Protein AF-A0A941ZEC7-F1 (afdb_monomer_lite)

Sequence (378 aa):
MGEATQAACVVYHDHAMQPAEYRRFNIEDVAAGDDYAAMRQALTRHYRRVARGEGALPGLVLIDGGAGQVEVARQVFGELGLDAGVLVGVAKGPERKVGLEELVFADGRPPAQLGRESQALLLIAQIRDEAHRFAITGMRARRAKPRSSSQLEDLEGIGPKRRQRLLARFGGLRGLMAASVLAEAKMPVNVPMILTWARIAMIPMVLGVFYLPDAWLSPHGKNVTACVLFTLAAITDGFDGYLARKYHLTTPLGAFLDPVADKLMVCAALVVLLTLDRVDEFVALVIIGREITVSALREWMAYVGAAASVAVNWLGKLKTIMQMVAIPVLLYHDPLFGVIPVAAIGTLLIYVAAALTVYSMFYYLRLAWPHLNARIGG

Foldseek 3Di:
DADFDKAKDWDDDPNDTDVVPIDIDTAPPDDHPPVLSSLLVVLLVVCLCVLVVVDPDDQADEDAADDSNLVSNLVSCVVSVHDQQRYWYWHQAPVNDQQQTWIDGNVPDDIDTDGSPDPVSVVSVVNVVVSVVRSVVVSVVVVVVVVVVVVVVPPPPDDPVNVVVLCVVQVHDVSVVVVVVVVLVVDPQDPLNVLLVVLLVLLVVLVVLVVDDCVVANLLRNLLVSLVSLLSSVVSLVVSVVCCVVVVVDGPVSVVSSLVSVLSSLLSLLVSLVVVVLADPVLSCLVNVLSVVVVVLLVVCVVVVNNVLQDDDPLNVQLVVLSSQLSSLSSNQDADVNPRRSSVSSHVSSVSSSVSSVVSSVVNCVSCVVVVVVVVVD

pLDDT: mean 82.51, std 14.5, range [29.55, 97.62]

Structure (mmCIF, N/CA/C/O backbone):
data_AF-A0A941ZEC7-F1
#
_entry.id   AF-A0A941ZEC7-F1
#
loop_
_atom_site.group_PDB
_atom_site.id
_atom_site.type_symbol
_atom_site.label_atom_id
_atom_site.label_alt_id
_atom_site.label_comp_id
_atom_site.label_asym_id
_atom_site.label_entity_id
_atom_site.label_seq_id
_atom_site.pdbx_PDB_ins_code
_atom_site.Cartn_x
_atom_site.Cartn_y
_atom_site.Cartn_z
_atom_site.occupancy
_atom_site.B_iso_or_equiv
_atom_site.auth_seq_id
_atom_site.auth_comp_id
_atom_site.auth_asym_id
_atom_site.auth_atom_id
_atom_site.pdbx_PDB_model_num
ATOM 1 N N . MET A 1 1 ? -10.459 13.560 29.411 1.00 29.55 1 MET A N 1
ATOM 2 C CA . MET A 1 1 ? -11.599 13.272 30.309 1.00 29.55 1 MET A CA 1
ATOM 3 C C . MET A 1 1 ? -12.136 11.899 29.951 1.00 29.55 1 MET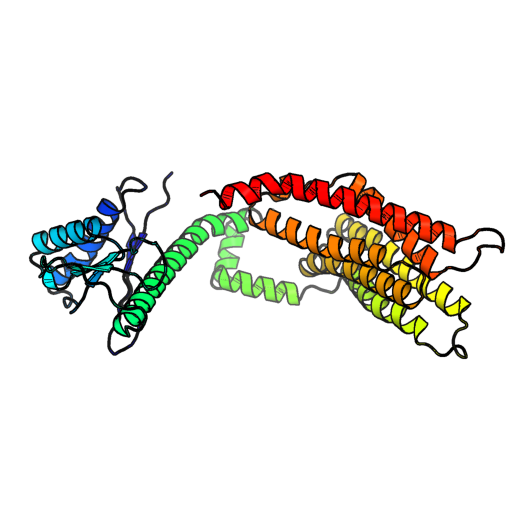 A C 1
ATOM 5 O O . MET A 1 1 ? -12.263 11.632 28.762 1.00 29.55 1 MET A O 1
ATOM 9 N N . GLY A 1 2 ? -12.300 11.029 30.954 1.00 40.66 2 GLY A N 1
ATOM 10 C CA . GLY A 1 2 ? -12.492 9.583 30.800 1.00 40.66 2 GLY A CA 1
ATOM 11 C C . GLY A 1 2 ? -13.612 9.222 29.830 1.00 40.66 2 GLY A C 1
ATOM 12 O O . GLY A 1 2 ? -14.708 9.773 29.905 1.00 40.66 2 GLY A O 1
ATOM 13 N N . GLU A 1 3 ? -13.306 8.338 28.880 1.00 47.41 3 GLU A N 1
ATOM 14 C CA . GLU A 1 3 ? -14.297 7.811 27.948 1.00 47.41 3 GLU A CA 1
ATOM 15 C C . GLU A 1 3 ? -15.412 7.108 28.733 1.00 47.41 3 GLU A C 1
ATOM 17 O O . GLU A 1 3 ? -15.141 6.357 29.665 1.00 47.41 3 GLU A O 1
ATOM 22 N N . ALA A 1 4 ? -16.670 7.363 28.367 1.00 56.94 4 ALA A N 1
ATOM 23 C CA . ALA A 1 4 ? -17.820 6.776 29.041 1.00 56.94 4 ALA A CA 1
ATOM 24 C C . ALA A 1 4 ? -17.805 5.243 28.905 1.00 56.94 4 ALA A C 1
ATOM 26 O O . ALA A 1 4 ? -18.100 4.715 27.826 1.00 56.94 4 ALA A O 1
ATOM 27 N N . THR A 1 5 ? -17.482 4.551 29.998 1.00 69.94 5 THR A N 1
ATOM 28 C CA . THR A 1 5 ? -17.582 3.095 30.133 1.00 69.94 5 THR A CA 1
ATOM 29 C C . THR A 1 5 ? -18.996 2.639 29.753 1.00 69.94 5 THR A C 1
ATOM 31 O O . THR A 1 5 ? -19.993 3.311 30.036 1.00 69.94 5 THR A O 1
ATOM 34 N N . GLN A 1 6 ? -19.109 1.516 29.046 1.00 80.50 6 GLN A N 1
ATOM 35 C CA . GLN A 1 6 ? -20.391 0.967 28.609 1.00 80.50 6 GLN A CA 1
ATOM 36 C C . GLN A 1 6 ? -20.433 -0.525 28.907 1.00 80.50 6 GLN A C 1
ATOM 38 O O . GLN A 1 6 ? -19.551 -1.263 28.479 1.00 80.50 6 GLN A O 1
ATOM 43 N N . ALA A 1 7 ? -21.495 -0.964 29.577 1.00 88.19 7 ALA A N 1
ATOM 44 C CA . ALA A 1 7 ? -21.794 -2.380 29.726 1.00 88.19 7 ALA A CA 1
ATOM 45 C C . ALA A 1 7 ? -22.708 -2.846 28.586 1.00 88.19 7 ALA A C 1
ATOM 47 O O . ALA A 1 7 ? -23.594 -2.112 28.130 1.00 88.19 7 ALA A O 1
ATOM 48 N N . ALA A 1 8 ? -22.498 -4.074 28.128 1.00 91.44 8 ALA A N 1
ATOM 49 C CA . ALA A 1 8 ? -23.266 -4.708 27.068 1.00 91.44 8 ALA A CA 1
ATOM 50 C C . ALA A 1 8 ? -23.903 -5.995 27.598 1.00 91.44 8 ALA A C 1
ATOM 52 O O . ALA A 1 8 ? -23.252 -6.768 28.290 1.00 91.44 8 ALA A O 1
ATOM 53 N N . CYS A 1 9 ? -25.170 -6.212 27.261 1.00 93.94 9 CYS A N 1
ATOM 54 C CA . CYS A 1 9 ? -25.920 -7.416 27.584 1.00 93.94 9 CYS A CA 1
ATOM 55 C C . CYS A 1 9 ? -26.519 -7.971 26.290 1.00 93.94 9 CYS A C 1
ATOM 57 O O . CYS A 1 9 ? -27.175 -7.240 25.538 1.00 93.94 9 CYS A O 1
ATOM 59 N N . VAL A 1 10 ? -26.253 -9.249 26.034 1.00 95.56 10 VAL A N 1
ATOM 60 C CA . VAL A 1 10 ? -26.779 -10.016 24.902 1.00 95.56 10 VAL A CA 1
ATOM 61 C C . VAL A 1 10 ? -27.652 -11.144 25.436 1.00 95.56 10 VAL A C 1
ATOM 63 O O . VAL A 1 10 ? -27.476 -11.582 26.570 1.00 95.56 10 VAL A O 1
ATOM 66 N N . VAL A 1 11 ? -28.598 -11.595 24.620 1.00 95.38 11 VAL A N 1
ATOM 67 C CA . VAL A 1 11 ? -29.573 -12.627 24.987 1.00 95.38 11 VAL A CA 1
ATOM 68 C C . VAL A 1 11 ? -29.463 -13.795 24.014 1.00 95.38 11 VAL A C 1
ATOM 70 O O . VAL A 1 11 ? -29.356 -13.589 22.802 1.00 95.38 11 VAL A O 1
ATOM 73 N N . TYR A 1 12 ? -29.481 -15.012 24.552 1.00 95.62 12 TYR A N 1
ATOM 74 C CA . TYR A 1 12 ? -29.496 -16.262 23.800 1.00 95.62 12 TYR A CA 1
ATOM 75 C C . TYR A 1 12 ? -30.696 -17.100 24.255 1.00 95.62 12 TYR A C 1
ATOM 77 O O . TYR A 1 12 ? -30.848 -17.355 25.448 1.00 95.62 12 TYR A O 1
ATOM 85 N N . HIS A 1 13 ? -31.551 -17.496 23.315 1.00 93.50 13 HIS A N 1
ATOM 86 C CA . HIS A 1 13 ? -32.777 -18.268 23.546 1.00 93.50 13 HIS A CA 1
ATOM 87 C C . HIS A 1 13 ? -33.146 -19.037 22.268 1.00 93.50 13 HIS A C 1
ATOM 89 O O . HIS A 1 13 ? -32.780 -18.598 21.178 1.00 93.50 13 HIS A O 1
ATOM 95 N N . ASP A 1 14 ? -33.847 -20.171 22.377 1.00 90.62 14 ASP A N 1
ATOM 96 C CA . ASP A 1 14 ? -34.228 -21.032 21.237 1.00 90.62 14 ASP A CA 1
ATOM 97 C C . ASP A 1 14 ? -33.058 -21.373 20.300 1.00 90.62 14 ASP A C 1
ATOM 99 O O . ASP A 1 14 ? -33.149 -21.282 19.077 1.00 90.62 14 ASP A O 1
ATOM 103 N N . HIS A 1 15 ? -31.916 -21.732 20.888 1.00 90.62 15 HIS A N 1
ATOM 104 C CA . HIS A 1 15 ? -30.677 -22.045 20.170 1.00 90.62 15 HIS A CA 1
ATOM 105 C C . HIS A 1 15 ? -30.111 -20.901 19.300 1.00 90.62 15 HIS A C 1
ATOM 107 O O . HIS A 1 15 ? -29.239 -21.134 18.458 1.00 90.62 15 HIS A O 1
ATOM 113 N N . ALA A 1 16 ? -30.550 -19.658 19.521 1.00 93.88 16 ALA A N 1
ATOM 114 C CA . ALA A 1 16 ? -30.146 -18.508 18.728 1.00 93.88 16 ALA A CA 1
ATOM 115 C C . ALA A 1 16 ? -29.883 -17.252 19.570 1.00 93.88 16 ALA A C 1
ATOM 117 O O . ALA A 1 16 ? -30.429 -17.031 20.650 1.00 93.88 16 ALA A O 1
ATOM 118 N N . MET A 1 17 ? -29.041 -16.382 19.019 1.00 95.56 17 MET A N 1
ATOM 119 C CA . MET A 1 17 ? -28.871 -15.018 19.505 1.00 95.56 17 MET A CA 1
ATOM 120 C C . MET A 1 17 ? -30.141 -14.201 19.256 1.00 95.56 17 MET A C 1
ATOM 122 O O . MET A 1 17 ? -30.714 -14.286 18.171 1.00 95.56 17 MET A O 1
ATOM 126 N N . GLN A 1 18 ? -30.518 -13.343 20.208 1.00 95.38 18 GLN A N 1
ATOM 127 C CA . GLN A 1 18 ? -31.720 -12.501 20.137 1.00 95.38 18 GLN A CA 1
ATOM 128 C C . GLN A 1 18 ? -31.377 -10.996 20.068 1.00 95.38 18 GLN A C 1
ATOM 130 O O . GLN A 1 18 ? -31.537 -10.276 21.058 1.00 95.38 18 GLN A O 1
ATOM 135 N N . PRO A 1 19 ? -30.914 -10.458 18.915 1.00 92.00 19 PRO A N 1
ATOM 136 C CA . PRO A 1 19 ? -30.465 -9.066 18.797 1.00 92.00 19 PRO A CA 1
ATOM 137 C C . PRO A 1 19 ? -31.483 -8.006 19.233 1.00 92.00 19 PRO A C 1
ATOM 139 O O . PRO A 1 19 ? -31.092 -6.935 19.699 1.00 92.00 19 PRO A O 1
ATOM 142 N N . ALA A 1 20 ? -32.783 -8.285 19.087 1.00 91.88 20 ALA A N 1
ATOM 143 C CA . ALA A 1 20 ? -33.863 -7.381 19.494 1.00 91.88 20 ALA A CA 1
ATOM 144 C C . ALA A 1 20 ? -33.903 -7.154 21.020 1.00 91.88 20 ALA A C 1
ATOM 146 O O . ALA A 1 20 ? -34.339 -6.103 21.508 1.00 91.88 20 ALA A O 1
ATOM 147 N N . GLU A 1 21 ? -33.391 -8.113 21.785 1.00 90.25 21 GLU A N 1
ATOM 148 C CA . GLU A 1 21 ? -33.373 -8.088 23.244 1.00 90.25 21 GLU A CA 1
ATOM 149 C C . GLU A 1 21 ? -32.062 -7.550 23.814 1.00 90.25 21 GLU A C 1
ATOM 151 O O . GLU A 1 21 ? -31.967 -7.283 25.010 1.00 90.25 21 GLU A O 1
ATOM 156 N N . TYR A 1 22 ? -31.069 -7.283 22.966 1.00 93.62 22 TYR A N 1
ATOM 157 C CA . TYR A 1 22 ? -29.779 -6.781 23.417 1.00 93.62 22 TYR A CA 1
ATOM 158 C C . TYR A 1 22 ? -29.903 -5.391 24.034 1.00 93.62 22 TYR A C 1
ATOM 160 O O . TYR A 1 22 ? -30.665 -4.535 23.567 1.00 93.62 22 TYR A O 1
ATOM 168 N N . ARG A 1 23 ? -29.113 -5.122 25.073 1.00 91.44 23 ARG A N 1
ATOM 169 C CA . ARG A 1 23 ? -29.124 -3.839 25.785 1.00 91.44 23 ARG A CA 1
ATOM 170 C C . ARG A 1 23 ? -27.711 -3.330 26.016 1.00 91.44 23 ARG A C 1
ATOM 172 O O . ARG A 1 23 ? -26.783 -4.089 26.273 1.00 91.44 23 ARG A O 1
ATOM 179 N N . ARG A 1 24 ? -27.552 -2.012 25.924 1.00 90.06 24 ARG A N 1
ATOM 180 C CA . ARG A 1 24 ? -26.322 -1.308 26.296 1.00 90.06 24 ARG A CA 1
ATOM 181 C C . ARG A 1 24 ? -26.638 -0.353 27.431 1.00 90.06 24 ARG A C 1
ATOM 183 O O . ARG A 1 24 ? -27.621 0.383 27.351 1.00 90.06 24 ARG A O 1
ATOM 190 N N . PHE A 1 25 ? -25.791 -0.340 28.447 1.00 88.81 25 PHE A N 1
ATOM 191 C CA . PHE A 1 25 ? -25.929 0.525 29.607 1.00 88.81 25 PHE A CA 1
ATOM 192 C C . PHE A 1 25 ? -24.775 1.512 29.608 1.00 88.81 25 PHE A C 1
ATOM 194 O O . PHE A 1 25 ? -23.611 1.123 29.668 1.00 88.81 25 PHE A O 1
ATOM 201 N N . ASN A 1 26 ? -25.106 2.795 29.504 1.00 86.94 26 ASN A N 1
ATOM 202 C CA . ASN A 1 26 ? -24.121 3.846 29.707 1.00 86.94 26 ASN A CA 1
ATOM 203 C C . ASN A 1 26 ? -23.821 3.927 31.201 1.00 86.94 26 ASN A C 1
ATOM 205 O O . ASN A 1 26 ? -24.758 4.026 31.998 1.00 86.94 26 ASN A O 1
ATOM 209 N N . ILE A 1 27 ? -22.539 3.854 31.542 1.00 86.69 27 ILE A N 1
ATOM 210 C CA . ILE A 1 27 ? -22.063 3.977 32.912 1.00 86.69 27 ILE A CA 1
ATOM 211 C C . ILE A 1 27 ? -21.803 5.455 33.182 1.00 86.69 27 ILE A C 1
ATOM 213 O O . ILE A 1 27 ? -21.165 6.140 32.379 1.00 86.69 27 ILE A O 1
ATOM 217 N N . GLU A 1 28 ? -22.359 5.940 34.281 1.00 81.81 28 GLU A N 1
ATOM 218 C CA . GLU A 1 28 ? -22.352 7.345 34.691 1.00 81.81 28 GLU A CA 1
ATOM 219 C C . GLU A 1 28 ? -21.858 7.419 36.135 1.00 81.81 28 GLU A C 1
ATOM 221 O O . GLU A 1 28 ? -22.171 6.529 36.926 1.00 81.81 28 GLU A O 1
ATOM 226 N N . ASP A 1 29 ? -21.085 8.458 36.458 1.00 79.94 29 ASP A N 1
ATOM 227 C CA . ASP A 1 29 ? -20.573 8.739 37.808 1.00 79.94 29 ASP A CA 1
ATOM 228 C C . ASP A 1 29 ? -19.709 7.625 38.434 1.00 79.94 29 ASP A C 1
ATOM 230 O O . ASP A 1 29 ? -19.632 7.484 39.652 1.00 79.94 29 ASP A O 1
ATOM 234 N N . VAL A 1 30 ? -19.013 6.847 37.597 1.00 79.88 30 VAL A N 1
ATOM 235 C CA . VAL A 1 30 ? -18.046 5.821 38.017 1.00 79.88 30 VAL A CA 1
ATOM 236 C C . VAL A 1 30 ? -16.627 6.247 37.640 1.00 79.88 30 VAL A C 1
ATOM 238 O O . VAL A 1 30 ? -16.392 6.762 36.543 1.00 79.88 30 VAL A O 1
ATOM 241 N N . ALA A 1 31 ? -15.671 6.026 38.548 1.00 76.06 31 ALA A N 1
ATOM 242 C CA . ALA A 1 31 ? -14.260 6.289 38.290 1.00 76.06 31 ALA A CA 1
ATOM 243 C C . ALA A 1 31 ? -13.753 5.459 37.096 1.00 76.06 31 ALA A C 1
ATOM 245 O O . ALA A 1 31 ? -14.089 4.286 36.934 1.00 76.06 31 ALA A O 1
ATOM 246 N N . ALA A 1 32 ? -12.927 6.064 36.242 1.00 67.69 32 ALA A N 1
ATOM 247 C CA . ALA A 1 32 ? -12.371 5.362 35.090 1.00 67.69 32 ALA A CA 1
ATOM 248 C C . ALA A 1 32 ? -11.522 4.159 35.549 1.00 67.69 32 ALA A C 1
ATOM 250 O O . ALA A 1 32 ? -10.595 4.329 36.337 1.00 67.69 32 ALA A O 1
ATOM 251 N N . GLY A 1 33 ? -11.832 2.964 35.037 1.00 69.06 33 GLY A N 1
ATOM 252 C CA . GLY A 1 33 ? -11.164 1.709 35.408 1.00 69.06 33 GLY A CA 1
ATOM 253 C C . GLY A 1 33 ? -11.800 0.949 36.580 1.00 69.06 33 GLY A C 1
ATOM 254 O O . GLY A 1 33 ? -11.322 -0.132 36.911 1.00 69.06 33 GLY A O 1
ATOM 255 N N . ASP A 1 34 ? -12.873 1.465 37.190 1.00 82.44 34 ASP A N 1
ATOM 256 C CA . ASP A 1 34 ? -13.638 0.738 38.212 1.00 82.44 34 ASP A CA 1
ATOM 257 C C . ASP A 1 34 ? -14.721 -0.152 37.571 1.00 82.44 34 ASP A C 1
ATOM 259 O O . ASP A 1 34 ? -15.911 0.180 37.509 1.00 82.44 34 ASP A O 1
ATOM 263 N N . ASP A 1 35 ? -14.282 -1.304 37.060 1.00 82.62 35 ASP A N 1
ATOM 264 C CA . ASP A 1 35 ? -15.149 -2.284 36.396 1.00 82.62 35 ASP A CA 1
ATOM 265 C C . ASP A 1 35 ? -16.214 -2.867 37.346 1.00 82.62 35 ASP A C 1
ATOM 267 O O . ASP A 1 35 ? -17.307 -3.235 36.906 1.00 82.62 35 ASP A O 1
ATOM 271 N N . TYR A 1 36 ? -15.940 -2.912 38.656 1.00 87.50 36 TYR A N 1
ATOM 272 C CA . TYR A 1 36 ? -16.885 -3.414 39.655 1.00 87.50 36 TYR A CA 1
ATOM 273 C C . TYR A 1 36 ? -18.065 -2.463 39.845 1.00 87.50 36 TYR A C 1
ATOM 275 O O . TYR A 1 36 ? -19.220 -2.900 39.808 1.00 87.50 36 TYR A O 1
ATOM 283 N N . ALA A 1 37 ? -17.803 -1.165 40.005 1.00 86.94 37 ALA A N 1
ATOM 284 C CA . ALA A 1 37 ? -18.859 -0.165 40.121 1.00 86.94 37 ALA A CA 1
ATOM 285 C C . ALA A 1 37 ? -19.669 -0.037 38.820 1.00 86.94 37 ALA A C 1
ATOM 287 O O . ALA A 1 37 ? -20.902 0.037 38.860 1.00 86.94 37 ALA A O 1
ATOM 288 N N . ALA A 1 38 ? -18.998 -0.101 37.665 1.00 88.56 38 ALA A N 1
ATOM 289 C CA . ALA A 1 38 ? -19.648 -0.094 36.357 1.00 88.56 38 ALA A CA 1
ATOM 290 C C . ALA A 1 38 ? -20.617 -1.276 36.189 1.00 88.56 38 ALA A C 1
ATOM 292 O O . ALA A 1 38 ? -21.777 -1.106 35.798 1.00 88.56 38 ALA A O 1
ATOM 293 N N . MET A 1 39 ? -20.165 -2.482 36.531 1.00 91.00 39 MET A N 1
ATOM 294 C CA . MET A 1 39 ? -20.986 -3.683 36.454 1.00 91.00 39 MET A CA 1
ATOM 295 C C . MET A 1 39 ? -22.144 -3.652 37.460 1.00 91.00 39 MET A C 1
ATOM 297 O O . MET A 1 39 ? -23.269 -3.981 37.079 1.00 91.00 39 MET A O 1
ATOM 301 N N . ARG A 1 40 ? -21.919 -3.187 38.700 1.00 93.38 40 ARG A N 1
ATOM 302 C CA . ARG A 1 40 ? -22.995 -2.980 39.686 1.00 93.38 40 ARG A CA 1
ATOM 303 C C . ARG A 1 40 ? -24.089 -2.085 39.108 1.00 93.38 40 ARG A C 1
ATOM 305 O O . ARG A 1 40 ? -25.251 -2.480 39.084 1.00 93.38 40 ARG A O 1
ATOM 312 N N . GLN A 1 41 ? -23.725 -0.917 38.574 1.00 93.19 41 GLN A N 1
ATOM 313 C CA . GLN A 1 41 ? -24.689 0.027 38.001 1.00 93.19 41 GLN A CA 1
ATOM 314 C C . GLN A 1 41 ? -25.488 -0.593 36.842 1.00 93.19 41 GLN A C 1
ATOM 316 O O . GLN A 1 41 ? -26.707 -0.410 36.764 1.00 93.19 41 GLN A O 1
ATOM 321 N N . ALA A 1 42 ? -24.828 -1.340 35.952 1.00 92.75 42 ALA A N 1
ATOM 322 C CA . ALA A 1 42 ? -25.485 -2.010 34.833 1.00 92.75 42 ALA A CA 1
ATOM 323 C C . ALA A 1 42 ? -26.475 -3.089 35.301 1.00 92.75 42 ALA A C 1
ATOM 325 O O . ALA A 1 42 ? -27.638 -3.069 34.890 1.00 92.75 42 ALA A O 1
ATOM 326 N N . LEU A 1 43 ? -26.039 -3.984 36.193 1.00 94.06 43 LEU A N 1
ATOM 327 C CA . LEU A 1 43 ? -26.860 -5.071 36.726 1.00 94.06 43 LEU A CA 1
ATOM 328 C C . LEU A 1 43 ? -28.057 -4.531 37.507 1.00 94.06 43 LEU A C 1
ATOM 330 O O . LEU A 1 43 ? -29.188 -4.932 37.234 1.00 94.06 43 LEU A O 1
ATOM 334 N N . THR A 1 44 ? -27.845 -3.560 38.403 1.00 94.31 44 THR A N 1
ATOM 335 C CA . THR A 1 44 ? -28.930 -2.950 39.179 1.00 94.31 44 THR A CA 1
ATOM 336 C C . THR A 1 44 ? -29.976 -2.335 38.254 1.00 94.31 44 THR A C 1
ATOM 338 O O . THR A 1 44 ? -31.171 -2.522 38.461 1.00 94.31 44 THR A O 1
ATOM 341 N N . ARG A 1 45 ? -29.563 -1.618 37.201 1.00 91.94 45 ARG A N 1
ATOM 342 C CA . ARG A 1 45 ? -30.503 -1.007 36.246 1.00 91.94 45 ARG A CA 1
ATOM 343 C C . ARG A 1 45 ? -31.255 -2.043 35.420 1.00 91.94 45 ARG A C 1
ATOM 345 O O . ARG A 1 45 ? -32.445 -1.853 35.172 1.00 91.94 45 ARG A O 1
ATOM 352 N N . HIS A 1 46 ? -30.574 -3.095 34.978 1.00 91.56 46 HIS A N 1
ATOM 353 C CA . HIS A 1 46 ? -31.181 -4.128 34.149 1.00 91.56 46 HIS A CA 1
ATOM 354 C C . HIS A 1 46 ? -32.210 -4.943 34.937 1.00 91.56 46 HIS A C 1
ATOM 356 O O . HIS A 1 46 ? -33.375 -5.021 34.547 1.00 91.56 46 HIS A O 1
ATOM 362 N N . TYR A 1 47 ? -31.797 -5.471 36.087 1.00 93.88 47 TYR A N 1
ATOM 363 C CA . TYR A 1 47 ? -32.583 -6.427 36.856 1.00 93.88 47 TYR A CA 1
ATOM 364 C C . TYR A 1 47 ? -33.592 -5.784 37.808 1.00 93.88 47 TYR A C 1
ATOM 366 O O . TYR A 1 47 ? -34.538 -6.448 38.217 1.00 93.88 47 TYR A O 1
ATOM 374 N N . ARG A 1 48 ? -33.505 -4.475 38.090 1.00 92.88 48 ARG A N 1
ATOM 375 C CA . ARG A 1 48 ? -34.563 -3.764 38.837 1.00 92.88 48 ARG A CA 1
ATOM 376 C C . ARG A 1 48 ? -35.926 -3.853 38.146 1.00 92.88 48 ARG A C 1
ATOM 378 O O . ARG A 1 48 ? -36.944 -3.864 38.826 1.00 92.88 48 ARG A O 1
ATOM 385 N N . ARG A 1 49 ? -35.961 -3.908 36.810 1.00 87.44 49 ARG A N 1
ATOM 386 C CA . ARG A 1 49 ? -37.213 -4.082 36.052 1.00 87.44 49 ARG A CA 1
ATOM 387 C C . ARG A 1 49 ? -37.768 -5.497 36.200 1.00 87.44 49 ARG A C 1
ATOM 389 O O . ARG A 1 49 ? -38.962 -5.657 36.414 1.00 87.44 49 ARG A O 1
ATOM 396 N N . VAL A 1 50 ? -36.887 -6.497 36.178 1.00 89.56 50 VAL A N 1
ATOM 397 C CA . VAL A 1 50 ? -37.231 -7.908 36.420 1.00 89.56 50 VAL A CA 1
ATOM 398 C C . VAL A 1 50 ? -37.785 -8.091 37.836 1.00 89.56 50 VAL A C 1
ATOM 400 O O . VAL A 1 50 ? -38.860 -8.653 37.999 1.00 89.56 50 VAL A O 1
ATOM 403 N N . ALA A 1 51 ? -37.139 -7.504 38.848 1.00 89.50 51 ALA A N 1
ATOM 404 C CA . ALA A 1 51 ? -37.612 -7.533 40.236 1.00 89.50 51 ALA A CA 1
ATOM 405 C C . ALA A 1 51 ? -38.987 -6.861 40.438 1.00 89.50 51 ALA A C 1
ATOM 407 O O . ALA A 1 51 ? -39.701 -7.178 41.383 1.00 89.50 51 ALA A O 1
ATOM 408 N N . ARG A 1 52 ? -39.382 -5.942 39.545 1.00 90.00 52 ARG A N 1
ATOM 409 C CA . ARG A 1 52 ? -40.709 -5.296 39.535 1.00 90.00 52 ARG A CA 1
ATOM 410 C C . ARG A 1 52 ? -41.765 -6.070 38.736 1.00 90.00 52 ARG A C 1
ATOM 412 O O . ARG A 1 52 ? -42.891 -5.596 38.627 1.00 90.00 52 ARG A O 1
ATOM 419 N N . GLY A 1 53 ? -41.414 -7.220 38.160 1.00 84.81 53 GLY A N 1
ATOM 420 C CA . GLY A 1 53 ? -42.307 -8.027 37.324 1.00 84.81 53 GLY A CA 1
ATOM 421 C C . GLY A 1 53 ? -42.438 -7.544 35.874 1.00 84.81 53 GLY A C 1
ATOM 422 O O . GLY A 1 53 ? -43.276 -8.051 35.139 1.00 84.81 53 GLY A O 1
ATOM 423 N N . GLU A 1 54 ? -41.612 -6.591 35.426 1.00 82.25 54 GLU A N 1
ATOM 424 C CA . GLU A 1 54 ? -41.631 -6.069 34.045 1.00 82.25 54 GLU A CA 1
ATOM 425 C C . GLU A 1 54 ? -40.803 -6.922 33.057 1.00 82.25 54 GLU A C 1
ATOM 427 O O . GLU A 1 54 ? -40.494 -6.479 31.948 1.00 82.25 54 GLU A O 1
ATOM 432 N N . GLY A 1 55 ? -40.389 -8.124 33.458 1.00 81.19 55 GLY A N 1
ATOM 433 C CA . GLY A 1 55 ? -39.602 -9.048 32.644 1.00 81.19 55 GLY A CA 1
ATOM 434 C C . GLY A 1 55 ? -39.350 -10.366 33.369 1.00 81.19 55 GLY A C 1
ATOM 435 O O . GLY A 1 55 ? -39.466 -10.436 34.591 1.00 81.19 55 GLY A O 1
ATOM 436 N N . ALA A 1 56 ? -39.005 -11.405 32.613 1.00 85.81 56 ALA A N 1
ATOM 437 C CA . ALA A 1 56 ? -38.662 -12.708 33.169 1.00 85.81 56 ALA A CA 1
ATOM 438 C C . ALA A 1 56 ? -37.192 -12.750 33.614 1.00 85.81 56 ALA A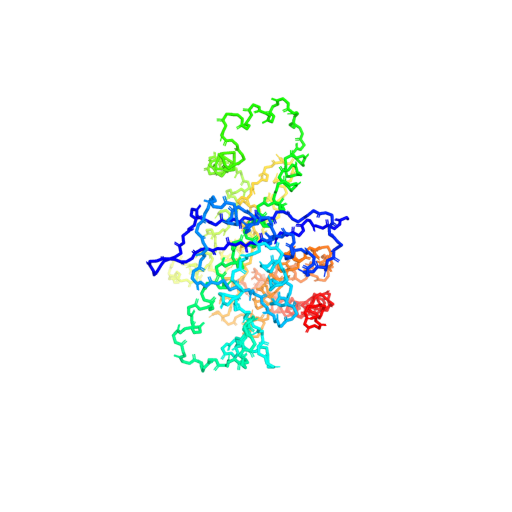 C 1
ATOM 440 O O . ALA A 1 56 ? -36.320 -12.169 32.964 1.00 85.81 56 ALA A O 1
ATOM 441 N N . LEU A 1 57 ? -36.919 -13.460 34.712 1.00 90.38 57 LEU A N 1
ATOM 442 C CA . LEU A 1 57 ? -35.553 -13.791 35.104 1.00 90.38 57 LEU A CA 1
ATOM 443 C C . LEU A 1 57 ? -35.011 -14.868 34.144 1.00 90.38 57 LEU A C 1
ATOM 445 O O . LEU A 1 57 ? -35.678 -15.890 33.968 1.00 90.38 57 LEU A O 1
ATOM 449 N N . PRO A 1 58 ? -33.836 -14.674 33.518 1.00 91.88 58 PRO A N 1
ATOM 450 C CA . PRO A 1 58 ? -33.225 -15.704 32.684 1.00 91.88 58 PRO A CA 1
ATOM 451 C C . PRO A 1 58 ? -32.898 -16.959 33.496 1.00 91.88 58 PRO A C 1
ATOM 453 O O . PRO A 1 58 ? -32.524 -16.863 34.663 1.00 91.88 58 PRO A O 1
ATOM 456 N N . GLY A 1 59 ? -32.950 -18.131 32.857 1.00 93.94 59 GLY A N 1
ATOM 457 C CA . GLY A 1 59 ? -32.531 -19.386 33.496 1.00 93.94 59 GLY A CA 1
ATOM 458 C C . GLY A 1 59 ? -31.027 -19.457 33.800 1.00 93.94 59 GLY A C 1
ATOM 459 O O . GLY A 1 59 ? -30.606 -20.261 34.624 1.00 93.94 59 GLY A O 1
ATOM 460 N N . LEU A 1 60 ? -30.218 -18.620 33.143 1.00 93.94 60 LEU A N 1
ATOM 461 C CA . LEU A 1 60 ? -28.781 -18.498 33.363 1.00 93.94 60 LEU A CA 1
ATOM 462 C C . LEU A 1 60 ? -28.324 -17.080 33.011 1.00 93.94 60 LEU A C 1
ATOM 464 O O . LEU A 1 60 ? -28.702 -16.535 31.973 1.00 93.94 60 LEU A O 1
ATOM 468 N N . VAL A 1 61 ? -27.470 -16.504 33.850 1.00 95.88 61 VAL A N 1
ATOM 469 C CA . VAL A 1 61 ? -26.852 -15.196 33.649 1.00 95.88 61 VAL A CA 1
ATOM 470 C C . VAL A 1 61 ? -25.339 -15.372 33.656 1.00 95.88 61 VAL A C 1
ATOM 472 O O . VAL A 1 61 ? -24.737 -15.656 34.691 1.00 95.88 61 VAL A O 1
ATOM 475 N N . LEU A 1 62 ? -24.729 -15.189 32.485 1.00 95.31 62 LEU A N 1
ATOM 476 C CA . LEU A 1 62 ? -23.281 -15.257 32.315 1.00 95.31 62 LEU A CA 1
ATOM 477 C C . LEU A 1 62 ? -22.643 -13.892 32.591 1.00 95.31 62 LEU A C 1
ATOM 479 O O . LEU A 1 62 ? -23.005 -12.893 31.967 1.00 95.31 62 LEU A O 1
ATOM 483 N N . ILE A 1 63 ? -21.674 -13.860 33.503 1.00 94.50 63 ILE A N 1
ATOM 484 C CA . ILE A 1 63 ? -20.853 -12.687 33.812 1.00 94.50 63 ILE A CA 1
ATOM 485 C C . ILE A 1 63 ? -19.464 -12.899 33.212 1.00 94.50 63 ILE A C 1
ATOM 487 O O . ILE A 1 63 ? -18.804 -13.895 33.500 1.00 94.50 63 ILE A O 1
ATOM 491 N N . ASP A 1 64 ? -19.006 -11.966 32.377 1.00 90.50 64 ASP A N 1
ATOM 492 C CA . ASP A 1 64 ? -17.674 -12.035 31.766 1.00 90.50 64 ASP A CA 1
ATOM 493 C C . ASP A 1 64 ? -16.568 -11.608 32.740 1.00 90.50 64 ASP A C 1
ATOM 495 O O . ASP A 1 64 ? -15.968 -10.538 32.622 1.00 90.50 64 ASP A O 1
ATOM 499 N N . GLY A 1 65 ? -16.312 -12.486 33.705 1.00 88.12 65 GLY A N 1
ATOM 500 C CA . GLY A 1 65 ? -15.082 -12.531 34.472 1.00 88.12 65 GLY A CA 1
ATOM 501 C C . GLY A 1 65 ? -15.220 -13.277 35.794 1.00 88.12 65 GLY A C 1
ATOM 502 O O . GLY A 1 65 ? -16.087 -14.132 35.970 1.00 88.12 65 GLY A O 1
ATOM 503 N N . GLY A 1 66 ? -14.248 -13.043 36.677 1.00 89.00 66 GLY A N 1
ATOM 504 C CA . GLY A 1 66 ? -13.943 -13.942 37.792 1.00 89.00 66 GLY A CA 1
ATOM 505 C C . GLY A 1 66 ? -14.745 -13.708 39.072 1.00 89.00 66 GLY A C 1
ATOM 506 O O . GLY A 1 66 ? -15.693 -12.926 39.117 1.00 89.00 66 GLY A O 1
ATOM 507 N N . ALA A 1 67 ? -14.305 -14.361 40.151 1.00 88.75 67 ALA A N 1
ATOM 508 C CA . ALA A 1 67 ? -14.991 -14.390 41.446 1.00 88.75 67 ALA A CA 1
ATOM 509 C C . ALA A 1 67 ? -15.370 -13.008 42.001 1.00 88.75 67 ALA A C 1
ATOM 511 O O . ALA A 1 67 ? -16.483 -12.836 42.487 1.00 88.75 67 ALA A O 1
ATOM 512 N N . GLY A 1 68 ? -14.495 -12.003 41.873 1.00 89.88 68 GLY A N 1
ATOM 513 C CA . GLY A 1 68 ? -14.807 -10.642 42.321 1.00 89.88 68 GLY A CA 1
ATOM 514 C C . GLY A 1 68 ? -16.019 -10.042 41.601 1.00 89.88 68 GLY A C 1
ATOM 515 O O . GLY A 1 68 ? -16.834 -9.360 42.216 1.00 89.88 68 GLY A O 1
ATOM 516 N N . GLN A 1 69 ? -16.175 -10.322 40.304 1.00 91.81 69 GLN A N 1
ATOM 517 C CA . GLN A 1 69 ? -17.305 -9.811 39.534 1.00 91.81 69 GLN A CA 1
ATOM 518 C C . GLN A 1 69 ? -18.590 -10.599 39.828 1.00 91.81 69 GLN A C 1
ATOM 520 O O . GLN A 1 69 ? -19.666 -10.021 39.985 1.00 91.81 69 GLN A O 1
ATOM 525 N N . VAL A 1 70 ? -18.478 -11.917 39.987 1.00 93.56 70 VAL A N 1
ATOM 526 C CA . VAL A 1 70 ? -19.606 -12.757 40.414 1.00 93.56 70 VAL A CA 1
ATOM 527 C C . VAL A 1 70 ? -20.131 -12.320 41.780 1.00 93.56 70 VAL A C 1
ATOM 529 O O . VAL A 1 70 ? -21.341 -12.214 41.957 1.00 93.56 70 VAL A O 1
ATOM 532 N N . GLU A 1 71 ? -19.249 -11.986 42.722 1.00 93.44 71 GLU A N 1
ATOM 533 C CA . GLU A 1 71 ? -19.645 -11.526 44.054 1.00 93.44 71 GLU A CA 1
ATOM 534 C C . GLU A 1 71 ? -20.408 -10.194 44.007 1.00 93.44 71 GLU A C 1
ATOM 536 O O . GLU A 1 71 ? -21.437 -10.040 44.665 1.00 93.44 71 GLU A O 1
ATOM 541 N N . VAL A 1 72 ? -19.977 -9.244 43.172 1.00 94.56 72 VAL A N 1
ATOM 542 C CA . VAL A 1 72 ? -20.728 -7.994 42.962 1.00 94.56 72 VAL A CA 1
ATOM 543 C C . VAL A 1 72 ? -22.108 -8.278 42.365 1.00 94.56 72 VAL A C 1
ATOM 545 O O . VAL A 1 72 ? -23.097 -7.694 42.809 1.00 94.56 72 VAL A O 1
ATOM 548 N N . ALA A 1 73 ? -22.205 -9.188 41.391 1.00 95.12 73 ALA A N 1
ATOM 549 C CA . ALA A 1 73 ? -23.489 -9.579 40.814 1.00 95.12 73 ALA A CA 1
ATOM 550 C C . ALA A 1 73 ? -24.406 -10.251 41.849 1.00 95.12 73 ALA A C 1
ATOM 552 O O . ALA A 1 73 ? -25.591 -9.922 41.923 1.00 95.12 73 ALA A O 1
ATOM 553 N N . ARG A 1 74 ? -23.846 -11.121 42.698 1.00 95.44 74 ARG A N 1
ATOM 554 C CA . ARG A 1 74 ? -24.547 -11.792 43.799 1.00 95.44 74 ARG A CA 1
ATOM 555 C C . ARG A 1 74 ? -25.126 -10.785 44.791 1.00 95.44 74 ARG A C 1
ATOM 557 O O . ARG A 1 74 ? -26.284 -10.914 45.180 1.00 95.44 74 ARG A O 1
ATOM 564 N N . GLN A 1 75 ? -24.356 -9.760 45.162 1.00 95.44 75 GLN A N 1
ATOM 565 C CA . GLN A 1 75 ? -24.830 -8.681 46.036 1.00 95.44 75 GLN A CA 1
ATOM 566 C C . GLN A 1 75 ? -25.997 -7.915 45.408 1.00 95.44 75 GLN A C 1
ATOM 568 O O . GLN A 1 75 ? -27.015 -7.719 46.063 1.00 95.44 75 GLN A O 1
ATOM 573 N N . VAL A 1 76 ? -25.897 -7.555 44.123 1.00 95.94 76 VAL A N 1
ATOM 574 C CA . VAL A 1 76 ? -26.983 -6.866 43.404 1.00 95.94 76 VAL A CA 1
ATOM 575 C C . VAL A 1 76 ? -28.252 -7.717 43.339 1.00 95.94 76 VAL A C 1
ATOM 577 O O . VAL A 1 76 ? -29.348 -7.194 43.524 1.00 95.94 76 VAL A O 1
ATOM 580 N N . PHE A 1 77 ? -28.130 -9.019 43.080 1.00 95.69 77 PHE A N 1
ATOM 581 C CA . PHE A 1 77 ? -29.283 -9.921 43.051 1.00 95.69 77 PHE A CA 1
ATOM 582 C C . PHE A 1 77 ? -29.920 -10.054 44.437 1.00 95.69 77 PHE A C 1
ATOM 584 O O . PHE A 1 77 ? -31.139 -9.948 44.546 1.00 95.69 77 PHE A O 1
ATOM 591 N N . GLY A 1 78 ? -29.108 -10.164 45.494 1.00 94.31 78 GLY A N 1
ATOM 592 C CA . GLY A 1 78 ? -29.585 -10.156 46.878 1.00 94.31 78 GLY A CA 1
ATOM 593 C C . GLY A 1 78 ? -30.327 -8.868 47.252 1.00 94.31 78 GLY A C 1
ATOM 594 O O . GLY A 1 78 ? -31.415 -8.933 47.817 1.00 94.31 78 GLY A O 1
ATOM 595 N N . GLU A 1 79 ? -29.796 -7.700 46.874 1.00 95.69 79 GLU A N 1
ATOM 596 C CA . GLU A 1 79 ? -30.443 -6.391 47.079 1.00 95.69 79 GLU A CA 1
ATOM 597 C C . GLU A 1 79 ? -31.787 -6.267 46.338 1.00 95.69 79 GLU A C 1
ATOM 599 O O . GLU A 1 79 ? -32.684 -5.552 46.785 1.00 95.69 79 GLU A O 1
ATOM 604 N N . LEU A 1 80 ? -31.933 -6.948 45.198 1.00 94.44 80 LEU A N 1
ATOM 605 C CA . LEU A 1 80 ? -33.147 -6.943 44.379 1.00 94.44 80 LEU A CA 1
ATOM 606 C C . LEU A 1 80 ? -34.123 -8.083 44.714 1.00 94.44 80 LEU A C 1
ATOM 608 O O . LEU A 1 80 ? -35.192 -8.141 44.108 1.00 94.44 80 LEU A O 1
ATOM 612 N N . GLY A 1 81 ? -33.776 -8.975 45.648 1.00 93.06 81 GLY A N 1
ATOM 613 C CA . GLY A 1 81 ? -34.585 -10.150 45.983 1.00 93.06 81 GLY A CA 1
ATOM 614 C C . GLY A 1 81 ? -34.666 -11.189 44.858 1.00 93.06 81 GLY A C 1
ATOM 615 O O . GLY A 1 81 ? -35.664 -11.896 44.751 1.00 93.06 81 GLY A O 1
ATOM 616 N N . LEU A 1 82 ? -33.649 -11.256 43.995 1.00 93.88 82 LEU A N 1
ATOM 617 C CA . LEU A 1 82 ? -33.557 -12.205 42.886 1.00 93.88 82 LEU A CA 1
ATOM 618 C C . LEU A 1 82 ? -32.679 -13.401 43.261 1.00 93.88 82 LEU A C 1
ATOM 620 O O . LEU A 1 82 ? -31.735 -13.273 44.043 1.00 93.88 82 LEU A O 1
ATOM 624 N N . ASP A 1 83 ? -32.966 -14.557 42.666 1.00 92.50 83 ASP A N 1
ATOM 625 C CA . ASP A 1 83 ? -32.184 -15.770 42.892 1.00 92.50 83 ASP A CA 1
ATOM 626 C C . ASP A 1 83 ? -30.778 -15.637 42.295 1.00 92.50 83 ASP A C 1
ATOM 628 O O . ASP A 1 83 ? -30.613 -15.529 41.081 1.00 92.50 83 ASP A O 1
ATOM 632 N N . ALA A 1 84 ? -29.753 -15.657 43.146 1.00 91.62 84 ALA A N 1
ATOM 633 C CA . ALA A 1 84 ? -28.362 -15.620 42.713 1.00 91.62 84 ALA A CA 1
ATOM 634 C C . ALA A 1 84 ? -27.879 -16.956 42.117 1.00 91.62 84 ALA A C 1
ATOM 636 O O . ALA A 1 84 ? -26.833 -16.974 41.472 1.00 91.62 84 ALA A O 1
ATOM 637 N N . GLY A 1 85 ? -28.623 -18.057 42.281 1.00 92.12 85 GLY A N 1
ATOM 638 C CA . GLY A 1 85 ? -28.269 -19.380 41.753 1.00 92.12 85 GLY A CA 1
ATOM 639 C C . GLY A 1 85 ? -28.157 -19.444 40.227 1.00 92.12 85 GLY A C 1
ATOM 640 O O . GLY A 1 85 ? -27.480 -20.322 39.692 1.00 92.12 85 GLY A O 1
ATOM 641 N N . VAL A 1 86 ? -28.749 -18.479 39.516 1.00 94.19 86 VAL A N 1
ATOM 642 C CA . VAL A 1 86 ? -28.644 -18.363 38.052 1.00 94.19 86 VAL A CA 1
ATOM 643 C C . VAL A 1 86 ? -27.347 -17.693 37.582 1.00 94.19 86 VAL A C 1
ATOM 645 O O . VAL A 1 86 ? -27.103 -17.633 36.379 1.00 94.19 86 VAL A O 1
ATOM 648 N N . LEU A 1 87 ? -26.520 -17.152 38.482 1.00 95.94 87 LEU A N 1
ATOM 649 C CA . LEU A 1 87 ? -25.305 -16.415 38.122 1.00 95.94 87 LEU A CA 1
ATOM 650 C C . LEU A 1 87 ? -24.101 -17.347 37.951 1.00 95.94 87 LEU A C 1
ATOM 652 O O . LEU A 1 87 ? -23.718 -18.076 38.871 1.00 95.94 87 LEU A O 1
ATOM 656 N N . VAL A 1 88 ? -23.444 -17.238 36.796 1.00 95.56 88 VAL A N 1
ATOM 657 C CA . VAL A 1 88 ? -22.189 -17.938 36.496 1.00 95.56 88 VAL A CA 1
ATOM 658 C C . VAL A 1 88 ? -21.183 -16.966 35.890 1.00 95.56 88 VAL A C 1
ATOM 660 O O . VAL A 1 88 ? -21.428 -16.358 34.851 1.00 95.56 88 VAL A O 1
ATOM 663 N N . GLY A 1 89 ? -20.032 -16.820 36.537 1.00 93.38 89 GLY A N 1
ATOM 664 C CA . GLY A 1 89 ? -18.878 -16.106 36.007 1.00 93.38 89 GLY A CA 1
ATOM 665 C C . GLY A 1 89 ? -18.048 -16.976 35.080 1.00 93.38 89 GLY A C 1
ATOM 666 O O . GLY A 1 89 ? -17.886 -18.170 35.320 1.00 93.38 89 GLY A O 1
ATOM 667 N N . VAL A 1 90 ? -17.493 -16.365 34.041 1.00 91.69 90 VAL A N 1
ATOM 668 C CA . VAL A 1 90 ? -16.581 -17.001 33.089 1.00 91.69 90 VAL A CA 1
ATOM 669 C C . VAL A 1 90 ? -15.206 -16.362 33.255 1.00 91.69 90 VAL A C 1
ATOM 671 O O . VAL A 1 90 ? -14.914 -15.310 32.687 1.00 91.69 90 VAL A O 1
ATOM 674 N N . ALA A 1 91 ? -14.350 -16.980 34.065 1.00 86.88 91 ALA A N 1
ATOM 675 C CA . ALA A 1 91 ? -13.012 -16.476 34.336 1.00 86.88 91 ALA A CA 1
ATOM 676 C C . ALA A 1 91 ? -12.014 -16.913 33.253 1.00 86.88 91 ALA A C 1
ATOM 678 O O . ALA A 1 91 ? -12.099 -18.009 32.693 1.00 86.88 91 ALA A O 1
ATOM 679 N N . LYS A 1 92 ? -11.008 -16.071 32.987 1.00 74.88 92 LYS A N 1
ATOM 680 C CA . LYS A 1 92 ? -9.834 -16.484 32.206 1.00 74.88 92 LYS A CA 1
ATOM 681 C C . LYS A 1 92 ? -9.060 -17.508 33.037 1.00 74.88 92 LYS A C 1
ATOM 683 O O . LYS A 1 92 ? -8.664 -17.183 34.152 1.00 74.88 92 LYS A O 1
ATOM 688 N N . GLY A 1 93 ? -8.842 -18.706 32.496 1.00 66.56 93 GLY A N 1
ATOM 689 C CA . GLY A 1 93 ? -8.075 -19.751 33.176 1.00 66.56 93 GLY A CA 1
ATOM 690 C C . GLY A 1 93 ? -6.652 -19.320 33.555 1.00 66.56 93 GLY A C 1
ATOM 691 O O . GLY A 1 93 ? -6.142 -18.330 33.013 1.00 66.56 93 GLY A O 1
ATOM 692 N N . PRO A 1 94 ? -5.972 -20.084 34.429 1.00 58.38 94 PRO A N 1
ATOM 693 C CA . PRO A 1 94 ? -4.659 -19.736 34.985 1.00 58.38 94 PRO A CA 1
ATOM 694 C C . PRO A 1 94 ? -3.577 -19.465 33.924 1.00 58.38 94 PRO A C 1
ATOM 696 O O . PRO A 1 94 ? -2.692 -18.645 34.146 1.00 58.38 94 PRO A O 1
ATOM 699 N N . GLU A 1 95 ? -3.676 -20.074 32.736 1.00 60.75 95 GLU A N 1
ATOM 700 C CA . GLU A 1 95 ? -2.728 -19.865 31.629 1.00 60.75 95 GLU A CA 1
ATOM 701 C C . GLU A 1 95 ? -3.148 -18.791 30.605 1.00 60.75 95 GLU A C 1
ATOM 703 O O . GLU A 1 95 ? -2.467 -18.618 29.594 1.00 60.75 95 GLU A O 1
ATOM 708 N N . ARG A 1 96 ? -4.275 -18.083 30.795 1.00 57.06 96 ARG A N 1
ATOM 709 C CA . ARG A 1 96 ? -4.840 -17.111 29.822 1.00 57.06 96 ARG A CA 1
ATOM 710 C C . ARG A 1 96 ? -5.024 -17.651 28.385 1.00 57.06 96 ARG A C 1
ATOM 712 O O . ARG A 1 96 ? -5.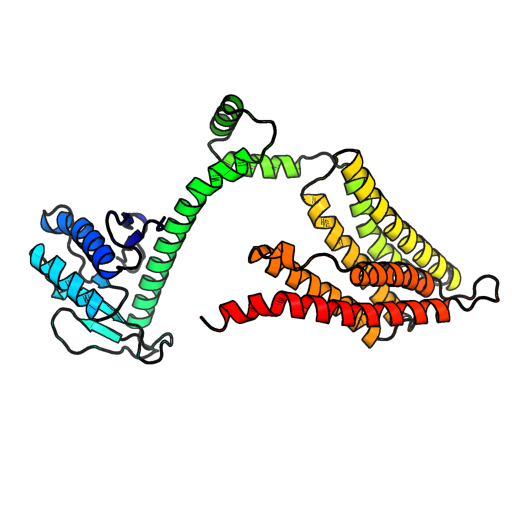195 -16.863 27.455 1.00 57.06 96 ARG A O 1
ATOM 719 N N . LYS A 1 97 ? -5.027 -18.972 28.181 1.00 56.56 97 LYS A N 1
ATOM 720 C CA . LYS A 1 97 ? -5.288 -19.614 26.882 1.00 56.56 97 LYS A CA 1
ATOM 721 C C . LYS A 1 97 ? -6.787 -19.848 26.685 1.00 56.56 97 LYS A C 1
ATOM 723 O O . LYS A 1 97 ? -7.493 -20.201 27.624 1.00 56.56 97 LYS A O 1
ATOM 728 N N . VAL A 1 98 ? -7.245 -19.684 25.445 1.00 57.22 98 VAL A N 1
ATOM 729 C CA . VAL A 1 98 ? -8.622 -19.991 25.021 1.00 57.22 98 VAL A CA 1
ATOM 730 C C . VAL A 1 98 ? -8.896 -21.491 25.209 1.00 57.22 98 VAL A C 1
ATOM 732 O O . VAL A 1 98 ? -8.046 -22.325 24.866 1.00 57.22 98 VAL A O 1
ATOM 735 N N . GLY A 1 99 ? -10.060 -21.834 25.769 1.00 60.78 99 GLY A N 1
ATOM 736 C CA . GLY A 1 99 ? -10.460 -23.215 26.049 1.00 60.78 99 GLY A CA 1
ATOM 737 C C . GLY A 1 99 ? -10.007 -23.754 27.413 1.00 60.78 99 GLY A C 1
ATOM 738 O O . GLY A 1 99 ? -9.946 -24.968 27.582 1.00 60.78 99 GLY A O 1
ATOM 739 N N . LEU A 1 100 ? -9.627 -22.875 28.345 1.00 67.81 100 LEU A N 1
ATOM 740 C CA . LEU A 1 100 ? -9.337 -23.190 29.755 1.00 67.81 100 LEU A CA 1
ATOM 741 C C . LEU A 1 100 ? -10.156 -22.293 30.697 1.00 67.81 100 LEU A C 1
ATOM 743 O O . LEU A 1 100 ? -9.730 -22.002 31.812 1.00 67.81 100 LEU A O 1
ATOM 747 N N . GLU A 1 101 ? -11.286 -21.763 30.230 1.00 79.12 101 GLU A N 1
ATOM 748 C CA . GLU A 1 101 ? -12.157 -20.944 31.062 1.00 79.12 101 GLU A CA 1
ATOM 749 C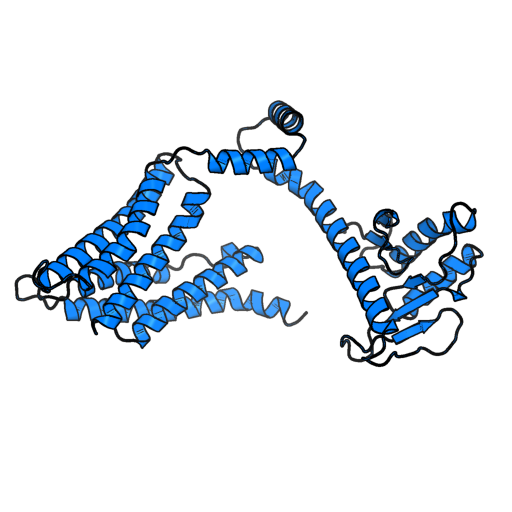 C . GLU A 1 101 ? -12.649 -21.723 32.286 1.00 79.12 101 GLU A C 1
ATOM 751 O O . GLU A 1 101 ? -13.013 -22.899 32.211 1.00 79.12 101 GLU A O 1
ATOM 756 N N . GLU A 1 102 ? -12.678 -21.030 33.418 1.00 86.81 102 GLU A N 1
ATOM 757 C CA . GLU A 1 102 ? -13.169 -21.567 34.679 1.00 86.81 102 GLU A CA 1
ATOM 758 C C . GLU A 1 102 ? -14.520 -20.929 34.999 1.00 86.81 102 GLU A C 1
ATOM 760 O O . GLU A 1 102 ? -14.663 -19.701 35.001 1.00 86.81 102 GLU A O 1
ATOM 765 N N . LEU A 1 103 ? -15.524 -21.773 35.231 1.00 91.31 103 LEU A N 1
ATOM 766 C CA . LEU A 1 103 ? -16.861 -21.350 35.617 1.00 91.31 103 LEU A CA 1
ATOM 767 C C . LEU A 1 103 ? -16.908 -21.129 37.122 1.00 91.31 103 LEU A C 1
ATOM 769 O O . LEU A 1 103 ? -16.635 -22.047 37.894 1.00 91.31 103 LEU A O 1
ATOM 773 N N . VAL A 1 104 ? -17.280 -19.920 37.527 1.00 92.38 104 VAL A N 1
ATOM 774 C CA . VAL A 1 104 ? -17.403 -19.520 38.930 1.00 92.38 104 VAL A CA 1
ATOM 775 C C . VAL A 1 104 ? -18.875 -19.349 39.266 1.00 92.38 104 VAL A C 1
ATOM 777 O O . VAL A 1 104 ? -19.571 -18.566 38.627 1.00 92.38 104 VAL A O 1
ATOM 780 N N . PHE A 1 105 ? -19.363 -20.057 40.275 1.00 93.00 105 PHE A N 1
ATOM 781 C CA . PHE A 1 105 ? -20.784 -20.078 40.603 1.00 93.00 105 PHE A CA 1
ATOM 782 C C . PHE A 1 105 ? -21.092 -19.221 41.831 1.00 93.00 105 PHE A C 1
ATOM 784 O O . PHE A 1 105 ? -20.378 -19.276 42.833 1.00 93.00 105 PHE A O 1
ATOM 791 N N . ALA A 1 106 ? -22.173 -18.442 41.773 1.00 89.50 106 ALA A N 1
ATOM 792 C CA . ALA A 1 106 ? -22.571 -17.572 42.884 1.00 89.50 106 ALA A CA 1
ATOM 793 C C . ALA A 1 106 ? -23.271 -18.312 44.042 1.00 89.50 106 ALA A C 1
ATOM 795 O O . ALA A 1 106 ? -23.459 -17.731 45.110 1.00 89.50 106 ALA A O 1
ATOM 796 N N . ASP A 1 107 ? -23.651 -19.576 43.838 1.00 85.19 107 ASP A N 1
ATOM 797 C CA . ASP A 1 107 ? -24.301 -20.446 44.828 1.00 85.19 107 ASP A CA 1
ATOM 798 C C . ASP A 1 107 ? -23.311 -21.180 45.753 1.00 85.19 107 ASP A C 1
ATOM 800 O O . ASP A 1 107 ? -23.720 -21.948 46.622 1.00 85.19 107 ASP A O 1
ATOM 804 N N . GLY A 1 108 ? -22.007 -20.931 45.591 1.00 81.12 108 GLY A N 1
ATOM 805 C CA . GLY A 1 108 ? -20.956 -21.475 46.450 1.00 81.12 108 GLY A CA 1
ATOM 806 C C . GLY A 1 108 ? -20.472 -22.875 46.070 1.00 81.12 108 GLY A C 1
ATOM 807 O O . GLY A 1 108 ? -19.602 -23.411 46.759 1.00 81.12 108 GLY A O 1
ATOM 808 N N . ARG A 1 109 ? -20.976 -23.477 44.981 1.00 87.12 109 ARG A N 1
ATOM 809 C CA . ARG A 1 109 ? -20.407 -24.735 44.470 1.00 87.12 109 ARG A CA 1
ATOM 810 C C . ARG A 1 109 ? -18.973 -24.496 43.947 1.00 87.12 109 ARG A C 1
ATOM 812 O O . ARG A 1 109 ? -18.655 -23.380 43.522 1.00 87.12 109 ARG A O 1
ATOM 819 N N . PRO A 1 110 ? -18.092 -25.515 43.966 1.00 86.81 110 PRO A N 1
ATOM 820 C CA . PRO A 1 110 ? -16.710 -25.345 43.531 1.00 86.81 110 PRO A CA 1
ATOM 821 C C . PRO A 1 110 ? -16.642 -24.899 42.061 1.00 86.81 110 PRO A C 1
ATOM 823 O O . PRO A 1 110 ? -17.479 -25.333 41.260 1.00 86.81 110 PRO A O 1
ATOM 826 N N . PRO A 1 111 ? -15.654 -24.063 41.688 1.00 88.69 111 PRO A N 1
ATOM 827 C CA . PRO A 1 111 ? -15.436 -23.705 40.297 1.00 88.69 111 PRO A CA 1
ATOM 828 C C . PRO A 1 111 ? -15.262 -24.945 39.420 1.00 88.69 111 PRO A C 1
ATOM 830 O O . PRO A 1 111 ? -14.679 -25.945 39.844 1.00 88.69 111 PRO A O 1
ATOM 833 N N . ALA A 1 112 ? -15.774 -24.879 38.194 1.00 87.94 112 ALA A N 1
ATOM 834 C CA . ALA A 1 112 ? -15.713 -25.988 37.252 1.00 87.94 112 ALA A CA 1
ATOM 835 C C . ALA A 1 112 ? -14.947 -25.583 35.996 1.00 87.94 112 ALA A C 1
ATOM 837 O O . ALA A 1 112 ? -15.262 -24.581 35.358 1.00 87.94 112 ALA A O 1
ATOM 838 N N . GLN A 1 113 ? -13.975 -26.402 35.606 1.00 85.06 113 GLN A N 1
ATOM 839 C CA . GLN A 1 113 ? -13.317 -26.280 34.311 1.00 85.06 113 GLN A CA 1
ATOM 840 C C . GLN A 1 113 ? -13.998 -27.217 33.326 1.00 85.06 113 GLN A C 1
ATOM 842 O O . GLN A 1 113 ? -14.124 -28.420 33.562 1.00 85.06 113 GLN A O 1
ATOM 847 N N . LEU A 1 114 ? -14.451 -26.655 32.213 1.00 78.25 114 LEU A N 1
ATOM 848 C CA . LEU A 1 114 ? -14.966 -27.449 31.112 1.00 78.25 114 LEU A CA 1
ATOM 849 C C . LEU A 1 114 ? -13.783 -27.853 30.230 1.00 78.25 114 LEU A C 1
ATOM 851 O O . LEU A 1 114 ? -12.972 -27.013 29.846 1.00 78.25 114 LEU A O 1
ATOM 855 N N . GLY A 1 115 ? -13.663 -29.145 29.917 1.00 73.88 115 GLY A N 1
ATOM 856 C CA . GLY A 1 115 ? -12.645 -29.617 28.978 1.00 73.88 115 GLY A CA 1
ATOM 857 C C . GLY A 1 115 ? -12.786 -28.938 27.610 1.00 73.88 115 GLY A C 1
ATOM 858 O O . GLY A 1 115 ? -13.879 -28.521 27.226 1.00 73.88 115 GLY A O 1
ATOM 859 N N . ARG A 1 116 ? -11.689 -28.865 26.848 1.00 73.38 116 ARG A N 1
ATOM 860 C CA . ARG A 1 116 ? -11.623 -28.183 25.538 1.00 73.38 116 ARG A CA 1
ATOM 861 C C . ARG A 1 116 ? -12.652 -28.656 24.508 1.00 73.38 116 ARG A C 1
ATOM 863 O O . ARG A 1 116 ? -13.002 -27.900 23.611 1.00 73.38 116 ARG A O 1
ATOM 870 N N . GLU A 1 117 ? -13.128 -29.888 24.643 1.00 77.88 117 GLU A N 1
ATOM 871 C CA . GLU A 1 117 ? -14.116 -30.503 23.748 1.00 77.88 117 GLU A CA 1
ATOM 872 C C . GLU A 1 117 ? -15.566 -30.311 24.227 1.00 77.88 117 GLU A C 1
ATOM 874 O O . GLU A 1 117 ? -16.508 -30.807 23.612 1.00 77.88 117 GLU A O 1
ATOM 879 N N . SER A 1 118 ? -15.774 -29.587 25.331 1.00 85.62 118 SER A N 1
ATOM 880 C CA . SER A 1 118 ? -17.105 -29.349 25.879 1.00 85.62 118 SER A CA 1
ATOM 881 C C . SER A 1 118 ? -17.927 -28.439 24.968 1.00 85.62 118 SER A C 1
ATOM 883 O O . SER A 1 118 ? -17.604 -27.267 24.766 1.00 85.62 118 SER A O 1
ATOM 885 N N . GLN A 1 119 ? -19.062 -28.949 24.484 1.00 86.50 119 GLN A N 1
ATOM 886 C CA . GLN A 1 119 ? -20.024 -28.157 23.711 1.00 86.50 119 GLN A CA 1
ATOM 887 C C . GLN A 1 119 ? -20.576 -26.966 24.509 1.00 86.50 119 GLN A C 1
ATOM 889 O O . GLN A 1 119 ? -20.824 -25.904 23.940 1.00 86.50 119 GLN A O 1
ATOM 894 N N . ALA A 1 120 ? -20.711 -27.107 25.832 1.00 86.81 120 ALA A N 1
ATOM 89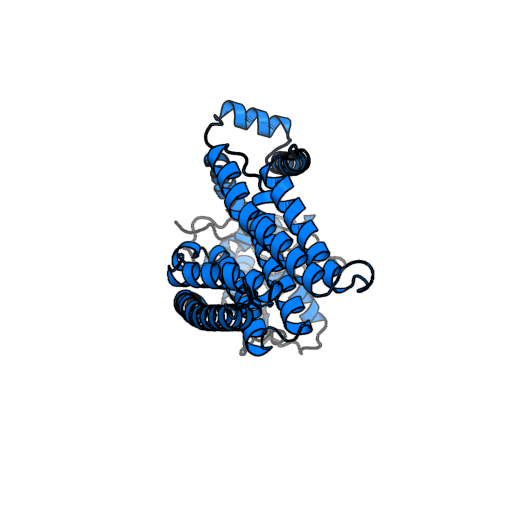5 C CA . ALA A 1 120 ? -21.131 -26.011 26.701 1.00 86.81 120 ALA A CA 1
ATOM 896 C C . ALA A 1 120 ? -20.096 -24.876 26.719 1.00 86.81 120 ALA A C 1
ATOM 898 O O . ALA A 1 120 ? -20.465 -23.704 26.690 1.00 86.81 120 ALA A O 1
ATOM 899 N N . LEU A 1 121 ? -18.802 -25.215 26.696 1.00 84.88 121 LEU A N 1
ATOM 900 C CA . LEU A 1 121 ? -17.731 -24.223 26.648 1.00 84.88 121 LEU A CA 1
ATOM 901 C C . LEU A 1 121 ? -17.730 -23.460 25.318 1.00 84.88 121 LEU A C 1
ATOM 903 O O . LEU A 1 121 ? -17.586 -22.240 25.314 1.00 84.88 121 LEU A O 1
ATOM 907 N N . LEU A 1 122 ? -17.951 -24.162 24.202 1.00 87.00 122 LEU A N 1
ATOM 908 C CA . LEU A 1 122 ? -18.067 -23.546 22.877 1.00 87.00 122 LEU A CA 1
ATOM 909 C C . LEU A 1 122 ? -19.247 -22.568 22.803 1.00 87.00 122 LEU A C 1
ATOM 911 O O . LEU A 1 122 ? -19.101 -21.467 22.273 1.00 87.00 122 LEU A O 1
ATOM 915 N N . LEU A 1 123 ? -20.393 -22.934 23.384 1.00 90.31 123 LEU A N 1
ATOM 916 C CA . LEU A 1 123 ? -21.558 -22.053 23.448 1.00 90.31 123 LEU A CA 1
ATOM 917 C C . LEU A 1 123 ? -21.287 -20.812 24.312 1.00 90.31 123 LEU A C 1
ATOM 919 O O . LEU A 1 123 ? -21.606 -19.694 23.908 1.00 90.31 123 LEU A O 1
ATOM 923 N N . ILE A 1 124 ? -20.662 -20.985 25.479 1.00 91.12 124 ILE A N 1
ATOM 924 C CA . ILE A 1 124 ? -20.276 -19.867 26.353 1.00 91.12 124 ILE A CA 1
ATOM 925 C C . ILE A 1 124 ? -19.304 -18.927 25.631 1.00 91.12 124 ILE A C 1
ATOM 927 O O . ILE A 1 124 ? -19.483 -17.709 25.682 1.00 91.12 124 ILE A O 1
ATOM 931 N N . ALA A 1 125 ? -18.314 -19.474 24.918 1.00 87.50 125 ALA A N 1
ATOM 932 C CA . ALA A 1 125 ? -17.380 -18.688 24.119 1.00 87.50 125 ALA A CA 1
ATOM 933 C C . ALA A 1 125 ? -18.107 -17.887 23.028 1.00 87.50 125 ALA A C 1
ATOM 935 O O . ALA A 1 125 ? -17.893 -16.683 22.922 1.00 87.50 125 ALA A O 1
ATOM 936 N N . GLN A 1 126 ? -19.042 -18.508 22.298 1.00 91.38 126 GLN A N 1
ATOM 937 C CA . GLN A 1 126 ? -19.861 -17.825 21.293 1.00 91.38 126 GLN A CA 1
ATOM 938 C C . GLN A 1 126 ? -20.685 -16.673 21.896 1.00 91.38 126 GLN A C 1
ATOM 940 O O . GLN A 1 126 ? -20.764 -15.593 21.309 1.00 91.38 126 GLN A O 1
ATOM 945 N N . ILE A 1 127 ? -21.293 -16.881 23.070 1.00 92.75 127 ILE A N 1
ATOM 946 C CA . ILE A 1 127 ? -22.068 -15.845 23.774 1.00 92.75 127 ILE A CA 1
ATOM 947 C C . ILE A 1 127 ? -21.163 -14.692 24.223 1.00 92.75 127 ILE A C 1
ATOM 949 O O . ILE A 1 127 ? -21.517 -13.524 24.039 1.00 92.75 127 ILE A O 1
ATOM 953 N N . ARG A 1 128 ? -19.979 -14.998 24.763 1.00 89.88 128 ARG A N 1
ATOM 954 C CA . ARG A 1 128 ? -18.998 -13.989 25.185 1.00 89.88 128 ARG A CA 1
ATOM 955 C C . ARG A 1 128 ? -18.475 -13.177 24.001 1.00 89.88 128 ARG A C 1
ATOM 957 O O . ARG A 1 128 ? -18.454 -11.949 24.073 1.00 89.88 128 ARG A O 1
ATOM 964 N N . ASP A 1 129 ? -18.113 -13.839 22.908 1.00 88.94 129 ASP A N 1
ATOM 965 C CA . ASP A 1 129 ? -17.613 -13.183 21.698 1.00 88.94 129 ASP A CA 1
ATOM 966 C C . ASP A 1 129 ? -18.670 -12.242 21.105 1.00 88.94 129 ASP A C 1
ATOM 968 O O . ASP A 1 129 ? -18.360 -11.123 20.687 1.00 88.94 129 ASP A O 1
ATOM 972 N N . GLU A 1 130 ? -19.942 -12.641 21.142 1.00 92.94 130 GLU A N 1
ATOM 973 C CA . GLU A 1 130 ? -21.056 -11.797 20.720 1.00 92.94 130 GLU A CA 1
ATOM 974 C C . GLU A 1 130 ? -21.270 -10.599 21.657 1.00 92.94 130 GLU A C 1
ATOM 976 O O . GLU A 1 130 ? -21.470 -9.474 21.186 1.00 92.94 130 GLU A O 1
ATOM 981 N N . ALA A 1 131 ? -21.155 -10.792 22.974 1.00 90.50 131 ALA A N 1
ATOM 982 C CA . ALA A 1 131 ? -21.197 -9.702 23.948 1.00 90.50 131 ALA A CA 1
ATOM 983 C C . ALA A 1 131 ? -20.058 -8.692 23.722 1.00 90.50 131 ALA A C 1
ATOM 985 O O . ALA A 1 131 ? -20.297 -7.479 23.680 1.00 90.50 131 ALA A O 1
ATOM 986 N N . HIS A 1 132 ? -18.833 -9.176 23.484 1.00 87.69 132 HIS A N 1
ATOM 987 C CA . HIS A 1 132 ? -17.673 -8.351 23.129 1.00 87.69 132 HIS A CA 1
ATOM 988 C C . HIS A 1 132 ? -17.898 -7.602 21.817 1.00 87.69 132 HIS A C 1
ATOM 990 O O . HIS A 1 132 ? -17.696 -6.384 21.752 1.00 87.69 132 HIS A O 1
ATOM 996 N N . ARG A 1 133 ? -18.384 -8.285 20.774 1.00 89.69 133 ARG A N 1
ATOM 997 C CA . ARG A 1 133 ? -18.732 -7.669 19.485 1.00 89.69 133 ARG A CA 1
ATOM 998 C C . ARG A 1 133 ? -19.774 -6.567 19.670 1.00 89.69 133 ARG A C 1
ATOM 1000 O O . ARG A 1 133 ? -19.636 -5.470 19.110 1.00 89.69 133 ARG A O 1
ATOM 1007 N N . PHE A 1 134 ? -20.807 -6.817 20.469 1.00 91.00 134 PHE A N 1
ATOM 1008 C CA . PHE A 1 134 ? -21.880 -5.865 20.729 1.00 91.00 134 PHE A CA 1
ATOM 1009 C C . PHE A 1 134 ? -21.406 -4.643 21.536 1.00 91.00 134 PHE A C 1
ATOM 1011 O O . PHE A 1 134 ? -21.817 -3.513 21.232 1.00 91.00 134 PHE A O 1
ATOM 1018 N N . ALA A 1 135 ? -20.485 -4.834 22.484 1.00 84.19 135 ALA A N 1
ATOM 1019 C CA . ALA A 1 135 ? -19.822 -3.754 23.216 1.00 84.19 135 ALA A CA 1
ATOM 1020 C C . ALA A 1 135 ? -18.938 -2.897 22.293 1.00 84.19 135 ALA A C 1
ATOM 1022 O O . ALA A 1 135 ? -19.108 -1.678 22.211 1.00 84.19 135 ALA A O 1
ATOM 1023 N N . ILE A 1 136 ? -18.041 -3.525 21.522 1.00 79.94 136 ILE A N 1
ATOM 1024 C CA . ILE A 1 136 ? -17.099 -2.837 20.624 1.00 79.94 136 ILE A CA 1
ATOM 1025 C C . ILE A 1 136 ? -17.840 -2.033 19.555 1.00 79.94 136 ILE A C 1
ATOM 1027 O O . ILE A 1 136 ? -17.493 -0.881 19.292 1.00 79.94 136 ILE A O 1
ATOM 1031 N N . THR A 1 137 ? -18.872 -2.607 18.933 1.00 77.25 137 THR A N 1
ATOM 1032 C CA . THR A 1 137 ? -19.679 -1.904 17.919 1.00 77.25 137 THR A CA 1
ATOM 1033 C C . THR A 1 137 ? -20.409 -0.692 18.502 1.00 77.25 137 THR A C 1
ATOM 1035 O O . THR A 1 137 ? -20.459 0.354 17.852 1.00 77.25 137 THR A O 1
ATOM 1038 N N . GLY A 1 138 ? -20.902 -0.790 19.742 1.00 68.81 138 GLY A N 1
ATOM 1039 C CA . GLY A 1 138 ? -21.507 0.326 20.474 1.00 68.81 138 GLY A CA 1
ATOM 1040 C C . GLY A 1 138 ? -20.511 1.453 20.741 1.00 68.81 138 GLY A C 1
ATOM 1041 O O . GLY A 1 138 ? -20.772 2.612 20.404 1.00 68.81 138 GLY A O 1
ATOM 1042 N N . MET A 1 139 ? -19.327 1.104 21.249 1.00 68.19 139 MET A N 1
ATOM 1043 C CA . MET A 1 139 ? -18.242 2.057 21.491 1.00 68.19 139 MET A CA 1
ATOM 1044 C C . MET A 1 139 ? -17.740 2.705 20.197 1.00 68.19 139 MET A C 1
ATOM 1046 O O . MET A 1 139 ? -17.558 3.919 20.157 1.00 68.19 139 MET A O 1
ATOM 1050 N N . ARG A 1 140 ? -17.579 1.945 19.104 1.00 62.88 140 ARG A N 1
ATOM 1051 C CA . ARG A 1 140 ? -17.178 2.480 17.788 1.00 62.88 140 ARG A CA 1
ATOM 1052 C C . ARG A 1 140 ? -18.213 3.453 17.226 1.00 62.88 140 ARG A C 1
ATOM 1054 O O . ARG A 1 140 ? -17.835 4.529 16.775 1.00 62.88 140 ARG A O 1
ATOM 1061 N N . ALA A 1 141 ? -19.506 3.131 17.304 1.00 60.38 141 ALA A N 1
ATOM 1062 C CA . ALA A 1 141 ? -20.575 4.033 16.868 1.00 60.38 141 ALA A CA 1
ATOM 1063 C C . ALA A 1 141 ? -20.617 5.330 17.699 1.00 60.38 141 ALA A C 1
ATOM 1065 O O . ALA A 1 141 ? -20.874 6.409 17.161 1.00 60.38 141 ALA A O 1
ATOM 1066 N N . ARG A 1 142 ? -20.319 5.247 19.003 1.00 60.72 142 ARG A N 1
ATOM 1067 C CA . ARG A 1 142 ? -20.265 6.415 19.891 1.00 60.72 142 ARG A CA 1
ATOM 1068 C C . ARG A 1 142 ? -18.985 7.232 19.711 1.00 60.72 142 ARG A C 1
ATOM 1070 O O . ARG A 1 142 ? -19.089 8.447 19.732 1.00 60.72 142 ARG A O 1
ATOM 1077 N N . ARG A 1 143 ? -17.829 6.610 19.441 1.00 54.44 143 ARG A N 1
ATOM 1078 C CA . ARG A 1 143 ? -16.571 7.281 19.040 1.00 54.44 143 ARG A CA 1
ATOM 1079 C C . ARG A 1 143 ? -16.675 7.937 17.658 1.00 54.44 143 ARG A C 1
ATOM 1081 O O . ARG A 1 143 ? -16.045 8.962 17.414 1.00 54.44 143 ARG A O 1
ATOM 1088 N N . ALA A 1 144 ? -17.506 7.391 16.771 1.00 50.12 144 ALA A N 1
ATOM 1089 C CA . ALA A 1 144 ? -17.808 7.991 15.475 1.00 50.12 144 ALA A CA 1
ATOM 1090 C C . ALA A 1 144 ? -18.714 9.234 15.585 1.00 50.12 144 ALA A C 1
ATOM 1092 O O . ALA A 1 144 ? -18.607 10.119 14.746 1.00 50.12 144 ALA A O 1
ATOM 1093 N N . LYS A 1 145 ? -19.562 9.361 16.619 1.00 50.94 145 LYS A N 1
ATOM 1094 C CA . LYS A 1 145 ? -20.459 10.524 16.791 1.00 50.94 145 LYS A CA 1
ATOM 1095 C C . LYS A 1 145 ? -19.731 11.874 16.988 1.00 50.94 145 LYS A C 1
ATOM 1097 O O . LYS A 1 145 ? -20.104 12.806 16.285 1.00 50.94 145 LYS A O 1
ATOM 1102 N N . PRO A 1 146 ? -18.696 12.007 17.845 1.00 45.06 146 PRO A N 1
ATOM 1103 C CA . PRO A 1 146 ? -17.898 13.230 17.949 1.00 45.06 146 PRO A CA 1
ATOM 1104 C C . PRO A 1 146 ? -16.798 13.345 16.875 1.00 45.06 146 PRO A C 1
ATOM 1106 O O . PRO A 1 146 ? -16.320 14.442 16.624 1.00 45.06 146 PRO A O 1
ATOM 1109 N N . ARG A 1 147 ? -16.408 12.259 16.180 1.00 41.09 147 ARG A N 1
ATOM 1110 C CA . ARG A 1 147 ? -15.508 12.339 14.999 1.00 41.09 147 ARG A CA 1
ATOM 1111 C C . ARG A 1 147 ? -16.240 12.707 13.702 1.00 41.09 147 ARG A C 1
ATOM 1113 O O . ARG A 1 147 ? -15.626 13.225 12.778 1.00 41.09 147 ARG A O 1
ATOM 1120 N N . SER A 1 148 ? -17.553 12.487 13.639 1.00 39.00 148 SER A N 1
ATOM 1121 C CA . SER A 1 148 ? -18.390 12.847 12.491 1.00 39.00 148 SER A CA 1
ATOM 1122 C C . SER A 1 148 ? -18.728 14.342 12.421 1.00 39.00 148 SER A C 1
ATOM 1124 O O . SER A 1 148 ? -19.159 14.791 11.359 1.00 39.00 148 SER A O 1
ATOM 1126 N N . SER A 1 149 ? -18.555 15.113 13.503 1.00 44.66 149 SER A N 1
ATOM 1127 C CA . SER A 1 149 ? -18.558 16.581 13.418 1.00 44.66 149 SER A CA 1
ATOM 1128 C C . SER A 1 149 ? -17.239 17.106 12.841 1.00 44.66 149 SER A C 1
ATOM 1130 O O . SER A 1 149 ? -17.277 18.013 12.017 1.00 44.66 149 SER A O 1
ATOM 1132 N N . SER A 1 150 ? -16.107 16.465 13.161 1.00 41.88 150 SER A N 1
ATOM 1133 C CA . SER A 1 150 ? -14.771 16.902 12.721 1.00 41.88 150 SER A CA 1
ATOM 1134 C C . SER A 1 150 ? -14.521 16.707 11.215 1.00 41.88 150 SER A C 1
ATOM 1136 O O . SER A 1 150 ? -14.017 17.618 10.571 1.00 41.88 150 SER A O 1
ATOM 1138 N N . GLN A 1 151 ? -14.946 15.595 10.598 1.00 45.22 151 GLN A N 1
ATOM 1139 C CA . GLN A 1 151 ? -14.676 15.356 9.163 1.00 45.22 151 GLN A CA 1
ATOM 1140 C C . GLN A 1 151 ? -15.438 16.290 8.202 1.00 45.22 151 GLN A C 1
ATOM 1142 O O . GLN A 1 151 ? -15.059 16.429 7.044 1.00 45.22 151 GLN A O 1
ATOM 1147 N N . LEU A 1 152 ? -16.521 16.926 8.662 1.00 45.84 152 LEU A N 1
ATOM 1148 C CA . LEU A 1 152 ? -17.259 17.939 7.893 1.00 45.84 152 LEU A CA 1
ATOM 1149 C C . LEU A 1 152 ? -16.816 19.371 8.223 1.00 45.84 152 LEU A C 1
ATOM 1151 O O . LEU A 1 152 ? -17.160 20.284 7.472 1.00 45.84 152 LEU A O 1
ATOM 1155 N N . GLU A 1 153 ? -16.132 19.584 9.351 1.00 46.00 153 GLU A N 1
ATOM 1156 C CA . GLU A 1 153 ? -15.541 20.872 9.751 1.00 46.00 153 GLU A CA 1
ATOM 1157 C C . GLU A 1 153 ? -14.231 21.161 9.013 1.00 46.00 153 GLU A C 1
ATOM 1159 O O . GLU A 1 153 ? -13.975 22.325 8.725 1.00 46.00 153 GLU A O 1
ATOM 1164 N N . ASP A 1 154 ? -13.510 20.124 8.580 1.00 48.06 154 ASP A N 1
ATOM 1165 C CA . ASP A 1 154 ? -12.323 20.244 7.715 1.00 48.06 154 ASP A CA 1
ATOM 1166 C C . ASP A 1 154 ? -12.645 20.535 6.232 1.00 48.06 154 ASP A C 1
ATOM 1168 O O . ASP A 1 154 ? -11.741 20.774 5.433 1.00 48.06 154 ASP A O 1
ATOM 1172 N N . LEU A 1 155 ? -13.923 20.540 5.826 1.00 48.59 155 LEU A N 1
ATOM 1173 C CA . LEU A 1 155 ? -14.314 20.994 4.487 1.00 48.59 155 LEU A CA 1
ATOM 1174 C C . LEU A 1 155 ? -14.371 22.527 4.461 1.00 48.59 155 LEU A C 1
ATOM 1176 O O . LEU A 1 155 ? -15.427 23.132 4.686 1.00 48.59 155 LEU A O 1
ATOM 1180 N N . GLU A 1 156 ? -13.224 23.146 4.169 1.00 39.38 156 GLU A N 1
ATOM 1181 C CA . GLU A 1 156 ? -13.106 24.578 3.875 1.00 39.38 156 GLU A CA 1
ATOM 1182 C C . GLU A 1 156 ? -14.219 25.026 2.903 1.00 39.38 156 GLU A C 1
ATOM 1184 O O . GLU A 1 156 ? -14.390 24.484 1.811 1.00 39.38 156 GLU A O 1
ATOM 1189 N N . GLY A 1 157 ? -15.017 26.020 3.313 1.00 52.44 157 GLY A N 1
ATOM 1190 C CA . GLY A 1 157 ? -15.998 26.682 2.440 1.00 52.44 157 GLY A CA 1
ATOM 1191 C C . GLY A 1 157 ? -17.466 26.228 2.533 1.00 52.44 157 GLY A C 1
ATOM 1192 O O . GLY A 1 157 ? -18.299 26.751 1.786 1.00 52.44 157 GLY A O 1
ATOM 1193 N N . ILE A 1 158 ? -17.854 25.318 3.444 1.00 60.12 158 ILE A N 1
ATOM 1194 C CA . ILE A 1 158 ? -19.273 24.919 3.616 1.00 60.12 158 ILE A CA 1
ATOM 1195 C C . ILE A 1 158 ? -19.854 25.383 4.962 1.00 60.12 158 ILE A C 1
ATOM 1197 O O . ILE A 1 158 ? -19.696 24.743 5.997 1.00 60.12 158 ILE A O 1
ATOM 1201 N N . GLY A 1 159 ? -20.639 26.466 4.926 1.00 57.75 159 GLY A N 1
ATOM 1202 C CA . GLY A 1 159 ? -21.340 26.995 6.101 1.00 57.75 159 GLY A CA 1
ATOM 1203 C C . GLY A 1 159 ? -22.485 26.107 6.645 1.00 57.75 159 GLY A C 1
ATOM 1204 O O . GLY A 1 159 ? -23.058 25.280 5.920 1.00 57.75 159 GLY A O 1
ATOM 1205 N N . PRO A 1 160 ? -22.913 26.327 7.905 1.00 59.62 160 PRO A N 1
ATOM 1206 C CA . PRO A 1 160 ? -23.821 25.441 8.652 1.00 59.62 160 PRO A CA 1
ATOM 1207 C C . PRO A 1 160 ? -25.200 25.252 7.993 1.00 59.62 160 PRO A C 1
ATOM 1209 O O . PRO A 1 160 ? -25.738 24.144 7.968 1.00 59.62 160 PRO A O 1
ATOM 1212 N N . LYS A 1 161 ? -25.746 26.299 7.357 1.00 63.88 161 LYS A N 1
ATOM 1213 C CA . LYS A 1 161 ? -27.029 26.239 6.624 1.00 63.88 161 LYS A CA 1
ATOM 1214 C C . LYS A 1 161 ? -26.972 25.384 5.352 1.00 63.88 161 LYS A C 1
ATOM 1216 O O . LYS A 1 161 ? -27.994 24.860 4.906 1.00 63.88 161 LYS A O 1
ATOM 1221 N N . ARG A 1 162 ? -25.804 25.274 4.710 1.00 61.41 162 ARG A N 1
ATOM 1222 C CA . ARG A 1 162 ? -25.616 24.425 3.520 1.00 61.41 162 ARG A CA 1
ATOM 1223 C C . ARG A 1 162 ? -25.441 22.965 3.942 1.00 61.41 162 ARG A C 1
ATOM 1225 O O . ARG A 1 162 ? -26.026 22.088 3.318 1.00 61.41 162 ARG A O 1
ATOM 1232 N N . ARG A 1 163 ? -24.755 22.731 5.067 1.00 64.31 163 ARG A N 1
ATOM 1233 C CA . ARG A 1 163 ? -24.588 21.414 5.700 1.00 64.31 163 ARG A CA 1
ATOM 1234 C C . ARG A 1 163 ? -25.924 20.786 6.116 1.00 64.31 163 ARG A C 1
ATOM 1236 O O . ARG A 1 163 ? -26.192 19.650 5.739 1.00 64.31 163 ARG A O 1
ATOM 1243 N N . GLN A 1 164 ? -26.790 21.526 6.817 1.00 66.38 164 GLN A N 1
ATOM 1244 C CA . GLN A 1 164 ? -28.129 21.035 7.189 1.00 66.38 164 GLN A CA 1
ATOM 1245 C C . GLN A 1 164 ? -28.973 20.665 5.964 1.00 66.38 164 GLN A C 1
ATOM 1247 O O . GLN A 1 164 ? -29.606 19.613 5.953 1.00 66.38 164 GLN A O 1
ATOM 1252 N N . ARG A 1 165 ? -28.934 21.484 4.904 1.00 72.62 165 ARG A N 1
ATOM 1253 C CA . ARG A 1 165 ? -29.640 21.188 3.648 1.00 72.62 165 ARG A CA 1
ATOM 1254 C C . ARG A 1 165 ? -29.122 19.927 2.961 1.00 72.62 165 ARG A C 1
ATOM 1256 O O . ARG A 1 165 ? -29.923 19.153 2.452 1.00 72.62 165 ARG A O 1
ATOM 1263 N N . LEU A 1 166 ? -27.808 19.711 2.951 1.00 65.94 166 LEU A N 1
ATOM 1264 C CA . LEU A 1 166 ? -27.198 18.510 2.379 1.00 65.94 166 LEU A CA 1
ATOM 1265 C C . LEU A 1 166 ? -27.566 17.255 3.182 1.00 65.94 166 LEU A C 1
ATOM 1267 O O . LEU A 1 166 ? -28.000 16.266 2.601 1.00 65.94 166 LEU A O 1
ATOM 1271 N N . LEU A 1 167 ? -27.486 17.312 4.513 1.00 69.81 167 LEU A N 1
ATOM 1272 C CA . LEU A 1 167 ? -27.884 16.198 5.379 1.00 69.81 167 LEU A CA 1
ATOM 1273 C C . LEU A 1 167 ? -29.374 15.861 5.242 1.00 69.81 167 LEU A C 1
ATOM 1275 O O . LEU A 1 167 ? -29.718 14.684 5.166 1.00 69.81 167 LEU A O 1
ATOM 1279 N N . ALA A 1 168 ? -30.240 16.875 5.161 1.00 74.38 168 ALA A N 1
ATOM 1280 C CA . ALA A 1 168 ? -31.673 16.687 4.949 1.00 74.38 168 ALA A CA 1
ATOM 1281 C C . ALA A 1 168 ? -31.976 16.083 3.568 1.00 74.38 168 ALA A C 1
ATOM 1283 O O . ALA A 1 168 ? -32.800 15.181 3.459 1.00 74.38 168 ALA A O 1
ATOM 1284 N N . ARG A 1 169 ? -31.277 16.537 2.518 1.00 74.00 169 ARG A N 1
ATOM 1285 C CA . ARG A 1 169 ? -31.481 16.064 1.141 1.00 74.00 169 ARG A CA 1
ATOM 1286 C C . ARG A 1 169 ? -31.016 14.624 0.917 1.00 74.00 169 ARG A C 1
ATOM 1288 O O . ARG A 1 169 ? -31.618 13.926 0.112 1.00 74.00 169 ARG A O 1
ATOM 1295 N N . PHE A 1 170 ? -29.960 14.191 1.601 1.00 73.19 170 PHE A N 1
ATOM 1296 C CA . PHE A 1 170 ? -29.355 12.869 1.409 1.00 73.19 170 PHE A CA 1
ATOM 1297 C C . PHE A 1 170 ? -29.649 11.882 2.553 1.00 73.19 170 PHE A C 1
ATOM 1299 O O . PHE A 1 170 ? -29.040 10.821 2.608 1.00 73.19 170 PHE A O 1
ATOM 1306 N N . GLY A 1 171 ? -30.572 12.188 3.472 1.00 71.94 171 GLY A N 1
ATOM 1307 C CA . GLY A 1 171 ? -30.986 11.240 4.521 1.00 71.94 171 GLY A CA 1
ATOM 1308 C C . GLY A 1 171 ? -29.910 10.963 5.581 1.00 71.94 171 GLY A C 1
ATOM 1309 O O . GLY A 1 171 ? -29.839 9.869 6.139 1.00 71.94 171 GLY A O 1
ATOM 1310 N N . GLY A 1 172 ? -29.055 11.950 5.858 1.00 69.62 172 GLY A N 1
ATOM 1311 C CA . GLY A 1 172 ? -27.959 11.862 6.824 1.00 69.62 172 GLY A CA 1
ATOM 1312 C C . GLY A 1 172 ? -26.595 11.530 6.206 1.00 69.62 172 GLY A C 1
ATOM 1313 O O . GLY A 1 172 ? -26.420 11.460 4.992 1.00 69.62 172 GLY A O 1
ATOM 1314 N N . LEU A 1 173 ? -25.588 11.342 7.066 1.00 61.34 173 LEU A N 1
ATOM 1315 C CA . LEU A 1 173 ? -24.184 11.163 6.661 1.00 61.34 173 LEU A CA 1
ATOM 1316 C C . LEU A 1 173 ? -23.940 9.943 5.771 1.00 61.34 173 LEU A C 1
ATOM 1318 O O . LEU A 1 173 ? -23.111 10.010 4.873 1.00 61.34 173 LEU A O 1
ATOM 1322 N N . ARG A 1 174 ? -24.666 8.841 5.992 1.00 58.09 174 ARG A N 1
ATOM 1323 C CA . ARG A 1 174 ? -24.516 7.629 5.173 1.00 58.09 174 ARG A CA 1
ATOM 1324 C C . ARG A 1 174 ? -24.972 7.845 3.736 1.00 58.09 174 ARG A C 1
ATOM 1326 O O . ARG A 1 174 ? -24.286 7.399 2.827 1.00 58.09 174 ARG A O 1
ATOM 1333 N N . GLY A 1 175 ? -26.086 8.544 3.524 1.00 67.25 175 GLY A N 1
ATOM 1334 C CA . GLY A 1 175 ? -26.529 8.864 2.171 1.00 67.25 175 GLY A CA 1
ATOM 1335 C C . GLY A 1 175 ? -25.686 9.963 1.527 1.00 67.25 175 GLY A C 1
ATOM 1336 O O . GLY A 1 175 ? -25.483 9.924 0.320 1.00 67.25 175 GLY A O 1
ATOM 1337 N N . LEU A 1 176 ? -25.093 10.869 2.316 1.00 66.44 176 LEU A N 1
ATOM 1338 C CA . LEU A 1 176 ? -24.054 11.783 1.826 1.00 66.44 176 LEU A CA 1
ATOM 1339 C C . LEU A 1 176 ? -22.780 11.050 1.393 1.00 66.44 176 LEU A C 1
ATOM 1341 O O . LEU A 1 176 ? -22.249 11.380 0.344 1.00 66.44 176 LEU A O 1
ATOM 1345 N N . MET A 1 177 ? -22.314 10.058 2.158 1.00 58.31 177 MET A N 1
ATOM 1346 C CA . MET A 1 177 ? -21.156 9.231 1.795 1.00 58.31 177 MET A CA 1
ATOM 1347 C C . MET A 1 177 ? -21.441 8.353 0.573 1.00 58.31 177 MET A C 1
ATOM 1349 O O . MET A 1 177 ? -20.618 8.246 -0.325 1.00 58.31 177 MET A O 1
ATOM 1353 N N . ALA A 1 178 ? -22.629 7.753 0.491 1.00 64.00 178 ALA A N 1
ATOM 1354 C CA . ALA A 1 178 ? -23.033 7.013 -0.702 1.00 64.00 178 ALA A CA 1
ATOM 1355 C C . ALA A 1 178 ? -23.113 7.939 -1.928 1.00 64.00 178 ALA A C 1
ATOM 1357 O O . ALA A 1 178 ? -22.652 7.584 -3.009 1.00 64.00 178 ALA A O 1
ATOM 1358 N N . ALA A 1 179 ? -23.640 9.155 -1.752 1.00 60.78 179 ALA A N 1
ATOM 1359 C CA . ALA A 1 179 ? -23.674 10.167 -2.798 1.00 60.78 179 ALA A CA 1
ATOM 1360 C C . ALA A 1 179 ? -22.279 10.698 -3.158 1.00 60.78 179 ALA A C 1
ATOM 1362 O O . ALA A 1 179 ? -22.056 10.994 -4.325 1.00 60.78 179 ALA A O 1
ATOM 1363 N N . SER A 1 180 ? -21.340 10.797 -2.209 1.00 57.88 180 SER A N 1
ATOM 1364 C CA . SER A 1 180 ? -19.961 11.212 -2.484 1.00 57.88 180 SER A CA 1
ATOM 1365 C C . SER A 1 180 ? -19.193 10.135 -3.242 1.00 57.88 180 SER A C 1
ATOM 1367 O O . SER A 1 180 ? -18.515 10.469 -4.200 1.00 57.88 180 SER A O 1
ATOM 1369 N N . VAL A 1 181 ? -19.379 8.854 -2.907 1.00 55.97 181 VAL A N 1
ATOM 1370 C CA . VAL A 1 181 ? -18.809 7.724 -3.665 1.00 55.97 181 VAL A CA 1
ATOM 1371 C C . VAL A 1 181 ? -19.401 7.659 -5.080 1.00 55.97 181 VAL A C 1
ATOM 1373 O O . VAL A 1 181 ? -18.682 7.485 -6.060 1.00 55.97 181 VAL A O 1
ATOM 1376 N N . LEU A 1 182 ? -20.715 7.866 -5.224 1.00 54.75 182 LEU A N 1
ATOM 1377 C CA . LEU A 1 182 ? -21.361 7.956 -6.540 1.00 54.75 182 LEU A CA 1
ATOM 1378 C C . LEU A 1 182 ? -20.938 9.210 -7.327 1.00 54.75 182 LEU A C 1
ATOM 1380 O O . LEU A 1 182 ? -20.924 9.181 -8.556 1.00 54.75 182 LEU A O 1
ATOM 1384 N N . ALA A 1 183 ? -20.601 10.307 -6.643 1.00 55.78 183 ALA A N 1
ATOM 1385 C CA . ALA A 1 183 ? -20.059 11.518 -7.256 1.00 55.78 183 ALA A CA 1
ATOM 1386 C C . ALA A 1 183 ? -18.591 11.341 -7.673 1.00 55.78 183 ALA A C 1
ATOM 1388 O O . ALA A 1 183 ? -18.225 11.795 -8.752 1.00 55.78 183 ALA A O 1
ATOM 1389 N N . GLU A 1 184 ? -17.783 10.627 -6.884 1.00 50.22 184 GLU A N 1
ATOM 1390 C CA . GLU A 1 184 ? -16.428 10.187 -7.244 1.00 50.22 184 GLU A CA 1
ATOM 1391 C C . GLU A 1 184 ? -16.451 9.317 -8.504 1.00 50.22 184 GLU A C 1
ATOM 1393 O O . GLU A 1 184 ? -15.688 9.571 -9.433 1.00 50.22 184 GLU A O 1
ATOM 1398 N N . ALA A 1 185 ? -17.396 8.375 -8.598 1.00 51.78 185 ALA A N 1
ATOM 1399 C CA . ALA A 1 185 ? -17.606 7.556 -9.795 1.00 51.78 185 ALA A CA 1
ATOM 1400 C C . ALA A 1 185 ? -18.093 8.358 -11.022 1.00 51.78 185 ALA A C 1
ATOM 1402 O O . ALA A 1 185 ? -17.983 7.885 -12.151 1.00 51.78 185 ALA A O 1
ATOM 1403 N N . LYS A 1 186 ? -18.633 9.569 -10.817 1.00 49.91 186 LYS A N 1
ATOM 1404 C CA . LYS A 1 186 ? -19.086 10.493 -11.871 1.00 49.91 186 LYS A CA 1
ATOM 1405 C C . LYS A 1 186 ? -18.099 11.622 -12.170 1.00 49.91 186 LYS A C 1
ATOM 1407 O O . LYS A 1 186 ? -18.429 12.488 -12.985 1.00 49.91 186 LYS A O 1
ATOM 1412 N N . MET A 1 187 ? -16.926 11.661 -11.536 1.00 56.88 187 MET A N 1
ATOM 1413 C CA . MET A 1 187 ? -15.975 12.730 -11.824 1.00 56.88 187 MET A CA 1
ATOM 1414 C C . MET A 1 187 ? -15.459 12.610 -13.262 1.00 56.88 187 MET A C 1
ATOM 1416 O O . MET A 1 187 ? -15.047 11.524 -13.676 1.00 56.88 187 MET A O 1
ATOM 1420 N N . PRO A 1 188 ? -15.483 13.708 -14.039 1.00 58.12 188 PRO A N 1
ATOM 1421 C CA . PRO A 1 188 ? -15.006 13.689 -15.408 1.00 58.12 188 PRO A CA 1
ATOM 1422 C C . PRO A 1 188 ? -13.525 13.331 -15.425 1.00 58.12 188 PRO A C 1
ATOM 1424 O O . PRO A 1 188 ? -12.732 13.829 -14.621 1.00 58.12 188 PRO A O 1
ATOM 1427 N N . VAL A 1 189 ? -13.166 12.458 -16.362 1.00 67.44 189 VAL A N 1
ATOM 1428 C CA . VAL A 1 189 ? -11.782 12.073 -16.593 1.00 67.44 189 VAL A CA 1
ATOM 1429 C C . VAL A 1 189 ? -10.970 13.331 -16.902 1.00 67.44 189 VAL A C 1
ATOM 1431 O O . VAL A 1 189 ? -11.276 14.046 -17.853 1.00 67.44 189 VAL A O 1
ATOM 1434 N N . ASN A 1 190 ? -9.972 13.634 -16.070 1.00 80.50 190 ASN A N 1
ATOM 1435 C CA . ASN A 1 190 ? -9.144 14.828 -16.210 1.00 80.50 190 ASN A CA 1
ATOM 1436 C C . ASN A 1 190 ? -7.749 14.483 -16.751 1.00 80.50 190 ASN A C 1
ATOM 1438 O O . ASN A 1 190 ? -7.343 13.322 -16.756 1.00 80.50 190 ASN A O 1
ATOM 1442 N N . VAL A 1 191 ? -7.022 15.497 -17.230 1.00 83.94 191 VAL A N 1
ATOM 1443 C CA . VAL A 1 191 ? -5.721 15.311 -17.895 1.00 83.94 191 VAL A CA 1
ATOM 1444 C C . VAL A 1 191 ? -4.721 14.512 -17.039 1.00 83.94 191 VAL A C 1
ATOM 1446 O O . VAL A 1 191 ? -4.171 13.555 -17.579 1.00 83.94 191 VAL A O 1
ATOM 1449 N N . PRO A 1 192 ? -4.515 14.804 -15.733 1.00 82.19 192 PRO A N 1
ATOM 1450 C CA . PRO A 1 192 ? -3.637 13.989 -14.889 1.00 82.19 192 PRO A CA 1
ATOM 1451 C C . PRO A 1 192 ? -4.028 12.509 -14.864 1.00 82.19 192 PRO A C 1
ATOM 1453 O O . PRO A 1 192 ? -3.189 11.650 -15.094 1.00 82.19 192 PRO A O 1
ATOM 1456 N N . MET A 1 193 ? -5.317 12.202 -14.698 1.00 81.62 193 MET A N 1
ATOM 1457 C CA . MET A 1 193 ? -5.775 10.815 -14.635 1.00 81.62 193 MET A CA 1
ATOM 1458 C C . MET A 1 193 ? -5.589 10.070 -15.967 1.00 81.62 193 MET A C 1
ATOM 1460 O O . MET A 1 193 ? -5.288 8.879 -15.963 1.00 81.62 193 MET A O 1
ATOM 1464 N N . ILE A 1 194 ? -5.731 10.752 -17.110 1.00 85.75 194 ILE A N 1
ATOM 1465 C CA . ILE A 1 194 ? -5.430 10.162 -18.428 1.00 85.75 194 ILE A CA 1
ATOM 1466 C C . ILE A 1 194 ? -3.950 9.787 -18.517 1.00 85.75 194 ILE A C 1
ATOM 1468 O O . ILE A 1 194 ? -3.633 8.714 -19.025 1.00 85.75 194 ILE A O 1
ATOM 1472 N N . LEU A 1 195 ? -3.053 10.640 -18.013 1.00 86.06 195 LEU A N 1
ATOM 1473 C CA . LEU A 1 195 ? -1.615 10.368 -18.004 1.00 86.06 195 LEU A CA 1
ATOM 1474 C C . LEU A 1 195 ? -1.274 9.162 -17.115 1.00 86.06 195 LEU A C 1
ATOM 1476 O O . LEU A 1 195 ? -0.522 8.292 -17.559 1.00 86.06 195 LEU A O 1
ATOM 1480 N N . THR A 1 196 ? -1.888 9.038 -15.933 1.00 85.88 196 THR A N 1
ATOM 1481 C CA . THR A 1 196 ? -1.735 7.856 -15.065 1.00 85.88 196 THR A CA 1
ATOM 1482 C C . THR A 1 196 ? -2.188 6.575 -15.777 1.00 85.88 196 THR A C 1
ATOM 1484 O O . THR A 1 196 ? -1.460 5.581 -15.802 1.00 85.88 196 THR A O 1
ATOM 1487 N N . TRP A 1 197 ? -3.362 6.584 -16.419 1.00 86.62 197 TRP A N 1
ATOM 1488 C CA . TRP A 1 197 ? -3.860 5.426 -17.176 1.00 86.62 197 TRP A CA 1
ATOM 1489 C C . TRP A 1 197 ? -2.992 5.091 -18.388 1.00 86.62 197 TRP A C 1
ATOM 1491 O O . TRP A 1 197 ? -2.719 3.917 -18.639 1.00 86.62 197 TRP A O 1
ATOM 1501 N N . ALA A 1 198 ? -2.519 6.106 -19.114 1.00 88.25 198 ALA A N 1
ATOM 1502 C CA . ALA A 1 198 ? -1.590 5.922 -20.221 1.00 88.25 198 ALA A CA 1
ATOM 1503 C C . ALA A 1 198 ? -0.291 5.258 -19.743 1.00 88.25 198 ALA A C 1
ATOM 1505 O O . ALA A 1 198 ? 0.202 4.349 -20.405 1.00 88.25 198 ALA A O 1
ATOM 1506 N N . ARG A 1 199 ? 0.226 5.632 -18.564 1.00 87.44 199 ARG A N 1
ATOM 1507 C CA . ARG A 1 199 ? 1.386 4.973 -17.943 1.00 87.44 199 ARG A CA 1
ATOM 1508 C C . ARG A 1 199 ? 1.128 3.507 -17.648 1.00 87.44 199 ARG A C 1
ATOM 1510 O O . ARG A 1 199 ? 1.934 2.666 -18.034 1.00 87.44 199 ARG A O 1
ATOM 1517 N N . ILE A 1 200 ? 0.003 3.194 -17.011 1.00 87.88 200 ILE A N 1
ATOM 1518 C CA . ILE A 1 200 ? -0.372 1.806 -16.719 1.00 87.88 200 ILE A CA 1
ATOM 1519 C C . ILE A 1 200 ? -0.457 0.992 -18.019 1.00 87.88 200 ILE A C 1
ATOM 1521 O O . ILE A 1 200 ? 0.031 -0.133 -18.062 1.00 87.88 200 ILE A O 1
ATOM 1525 N N . ALA A 1 201 ? -0.995 1.571 -19.096 1.00 88.88 201 ALA A N 1
ATOM 1526 C CA . ALA A 1 201 ? -1.047 0.937 -20.413 1.00 88.88 201 ALA A CA 1
ATOM 1527 C C . ALA A 1 201 ? 0.332 0.805 -21.094 1.00 88.88 201 ALA A C 1
ATOM 1529 O O . ALA A 1 201 ? 0.554 -0.143 -21.846 1.00 88.88 201 ALA A O 1
ATOM 1530 N N . MET A 1 202 ? 1.283 1.704 -20.815 1.00 88.94 202 MET A N 1
ATOM 1531 C CA . MET A 1 202 ? 2.659 1.603 -21.318 1.00 88.94 202 MET A CA 1
ATOM 1532 C C . MET A 1 202 ? 3.428 0.422 -20.706 1.00 88.94 202 MET A C 1
ATOM 1534 O O . MET A 1 202 ? 4.311 -0.111 -21.370 1.00 88.94 202 MET A O 1
ATOM 1538 N N . ILE A 1 203 ? 3.084 -0.039 -19.496 1.00 89.25 203 ILE A N 1
ATOM 1539 C CA . ILE A 1 203 ? 3.748 -1.182 -18.838 1.00 89.25 203 ILE A CA 1
ATOM 1540 C C . ILE A 1 203 ? 3.706 -2.458 -19.701 1.00 89.25 203 ILE A C 1
ATOM 1542 O O . ILE A 1 203 ? 4.774 -2.950 -20.075 1.00 89.25 203 ILE A O 1
ATOM 1546 N N . PRO A 1 204 ? 2.530 -3.006 -20.075 1.00 90.12 204 PRO A N 1
ATOM 1547 C CA . PRO A 1 204 ? 2.475 -4.183 -20.940 1.00 90.12 204 PRO A CA 1
ATOM 1548 C C . PRO A 1 204 ? 3.052 -3.905 -22.330 1.00 90.12 204 PRO A C 1
ATOM 1550 O O . PRO A 1 204 ? 3.524 -4.833 -22.977 1.00 90.12 204 PRO A O 1
ATOM 1553 N N . MET A 1 205 ? 3.064 -2.648 -22.784 1.00 91.31 205 MET A N 1
ATOM 1554 C CA . MET A 1 205 ? 3.655 -2.276 -24.067 1.00 91.31 205 MET A CA 1
ATOM 1555 C C . MET A 1 205 ? 5.185 -2.386 -24.045 1.00 91.31 205 MET A C 1
ATOM 1557 O O . MET A 1 205 ? 5.754 -2.984 -24.952 1.00 91.31 205 MET A O 1
ATOM 1561 N N . VAL A 1 206 ? 5.847 -1.902 -22.985 1.00 90.94 206 VAL A N 1
ATOM 1562 C CA . VAL A 1 206 ? 7.298 -2.073 -22.774 1.00 90.94 206 VAL A CA 1
ATOM 1563 C C . VAL A 1 206 ? 7.669 -3.556 -22.753 1.00 90.94 206 VAL A C 1
ATOM 1565 O O . VAL A 1 206 ? 8.641 -3.950 -23.391 1.00 90.94 206 VAL A O 1
ATOM 1568 N N . LEU A 1 207 ? 6.877 -4.385 -22.067 1.00 90.75 207 LEU A N 1
ATOM 1569 C CA . LEU A 1 207 ? 7.079 -5.835 -22.037 1.00 90.75 207 LEU A CA 1
ATOM 1570 C C . LEU A 1 207 ? 6.874 -6.447 -23.428 1.00 90.75 207 LEU A C 1
ATOM 1572 O O . LEU A 1 207 ? 7.725 -7.187 -23.914 1.00 90.75 207 LEU A O 1
ATOM 1576 N N . GLY A 1 208 ? 5.759 -6.110 -24.078 1.00 91.69 208 GLY A N 1
ATOM 1577 C CA . GLY A 1 208 ? 5.334 -6.669 -25.359 1.00 91.69 208 GLY A CA 1
ATOM 1578 C C . GLY A 1 208 ? 6.326 -6.434 -26.495 1.00 91.69 208 GLY A C 1
ATOM 1579 O O . GLY A 1 208 ? 6.473 -7.303 -27.350 1.00 91.69 208 GLY A O 1
ATOM 1580 N N . VAL A 1 209 ? 7.065 -5.319 -26.473 1.00 94.38 209 VAL A N 1
ATOM 1581 C CA . VAL A 1 209 ? 8.120 -5.018 -27.458 1.00 94.38 209 VAL A CA 1
ATOM 1582 C C . VAL A 1 209 ? 9.152 -6.148 -27.554 1.00 94.38 209 VAL A C 1
ATOM 1584 O O . VAL A 1 209 ? 9.574 -6.495 -28.657 1.00 94.38 209 VAL A O 1
ATOM 1587 N N . PHE A 1 210 ? 9.521 -6.775 -26.434 1.00 92.62 210 PHE A N 1
ATOM 1588 C CA . PHE A 1 210 ? 10.508 -7.861 -26.427 1.00 92.62 210 PHE A CA 1
ATOM 1589 C C . PHE A 1 210 ? 9.954 -9.205 -26.918 1.00 92.62 210 PHE A C 1
ATOM 1591 O O . PHE A 1 210 ? 10.735 -10.059 -27.331 1.00 92.62 210 PHE A O 1
ATOM 1598 N N . TYR A 1 211 ? 8.628 -9.365 -26.962 1.00 91.50 211 TYR A N 1
ATOM 1599 C CA . TYR A 1 211 ? 7.958 -10.543 -27.525 1.00 91.50 211 TYR A CA 1
ATOM 1600 C C . TYR A 1 211 ? 7.677 -10.423 -29.031 1.00 91.50 211 TYR A C 1
ATOM 1602 O O . TYR A 1 211 ? 7.248 -11.397 -29.651 1.00 91.50 211 TYR A O 1
ATOM 1610 N N . LEU A 1 212 ? 7.907 -9.254 -29.643 1.00 92.94 212 LEU A N 1
ATOM 1611 C CA . LEU A 1 212 ? 7.733 -9.081 -31.086 1.00 92.94 212 LEU A CA 1
ATOM 1612 C C . LEU A 1 212 ? 8.756 -9.924 -31.869 1.00 92.94 212 LEU A C 1
ATOM 1614 O O . LEU A 1 212 ? 9.913 -10.011 -31.457 1.00 92.94 212 LEU A O 1
ATOM 1618 N N . PRO A 1 213 ? 8.389 -10.508 -33.023 1.00 93.31 213 PRO A N 1
ATOM 1619 C CA . PRO A 1 213 ? 9.349 -11.185 -33.890 1.00 93.31 213 PRO A CA 1
ATOM 1620 C C . PRO A 1 213 ? 10.439 -10.227 -34.390 1.00 93.31 213 PRO A C 1
ATOM 1622 O O . PRO A 1 213 ? 10.149 -9.079 -34.732 1.00 93.31 213 PRO A O 1
ATOM 1625 N N . ASP A 1 214 ? 11.675 -10.715 -34.528 1.00 92.19 214 ASP A N 1
ATOM 1626 C CA . ASP A 1 214 ? 12.809 -9.903 -35.012 1.00 92.19 214 ASP A CA 1
ATOM 1627 C C . ASP A 1 214 ? 12.608 -9.367 -36.440 1.00 92.19 214 ASP A C 1
ATOM 1629 O O . ASP A 1 214 ? 13.197 -8.358 -36.821 1.00 92.19 214 ASP A O 1
ATOM 1633 N N . ALA A 1 215 ? 11.730 -10.006 -37.220 1.00 92.00 215 ALA A N 1
ATOM 1634 C CA . ALA A 1 215 ? 11.329 -9.541 -38.545 1.00 92.00 215 ALA A CA 1
ATOM 1635 C C . ALA A 1 215 ? 10.545 -8.216 -38.512 1.00 92.00 215 ALA A C 1
ATOM 1637 O O . ALA A 1 215 ? 10.558 -7.474 -39.490 1.00 92.00 215 ALA A O 1
ATOM 1638 N N . TRP A 1 216 ? 9.832 -7.935 -37.417 1.00 93.38 216 TRP A N 1
ATOM 1639 C CA . TRP A 1 216 ? 9.027 -6.719 -37.266 1.00 93.38 216 TRP A CA 1
ATOM 1640 C C . TRP A 1 216 ? 9.833 -5.605 -36.614 1.00 93.38 216 TRP A C 1
ATOM 1642 O O . TRP A 1 216 ? 9.704 -4.441 -36.986 1.00 93.38 216 TRP A O 1
ATOM 1652 N N . LEU A 1 217 ? 10.657 -5.963 -35.630 1.00 93.81 217 LEU A N 1
ATOM 1653 C CA . LEU A 1 217 ? 11.472 -5.011 -34.901 1.00 93.81 217 LEU A CA 1
ATOM 1654 C C . LEU A 1 217 ? 12.809 -5.654 -34.552 1.00 93.81 217 LEU A C 1
ATOM 1656 O O . LEU A 1 217 ? 12.856 -6.650 -33.832 1.00 93.81 217 LEU A O 1
ATOM 1660 N N . SER A 1 218 ? 13.894 -5.068 -35.055 1.00 94.81 218 SER A N 1
ATOM 1661 C CA . SER A 1 218 ? 15.244 -5.557 -34.781 1.00 94.81 218 SER A CA 1
ATOM 1662 C C . SER A 1 218 ? 15.555 -5.519 -33.276 1.00 94.81 218 SER A C 1
ATOM 1664 O O . SER A 1 218 ? 14.956 -4.718 -32.552 1.00 94.81 218 SER A O 1
ATOM 1666 N N . PRO A 1 219 ? 16.526 -6.309 -32.782 1.00 91.81 219 PRO A N 1
ATOM 1667 C CA . PRO A 1 219 ? 16.935 -6.271 -31.375 1.00 91.81 219 PRO A CA 1
ATOM 1668 C C . PRO A 1 219 ? 17.279 -4.858 -30.876 1.00 91.81 219 PRO A C 1
ATOM 1670 O O . PRO A 1 219 ? 16.817 -4.442 -29.815 1.00 91.81 219 PRO A O 1
ATOM 1673 N N . HIS A 1 220 ? 17.995 -4.076 -31.691 1.00 92.19 220 HIS A N 1
ATOM 1674 C CA . HIS A 1 220 ? 18.261 -2.665 -31.404 1.00 92.19 220 HIS A CA 1
ATOM 1675 C C . HIS A 1 220 ? 16.968 -1.830 -31.378 1.00 92.19 220 HIS A C 1
ATOM 1677 O O . HIS A 1 220 ? 16.746 -1.042 -30.462 1.00 92.19 220 HIS A O 1
ATOM 1683 N N . GLY A 1 221 ? 16.064 -2.035 -32.342 1.00 94.38 221 GLY A N 1
ATOM 1684 C CA . GLY A 1 221 ? 14.766 -1.356 -32.381 1.00 94.38 221 GLY A CA 1
ATOM 1685 C C . GLY A 1 221 ? 13.906 -1.631 -31.143 1.00 94.38 221 GLY A C 1
ATOM 1686 O O . GLY A 1 221 ? 13.260 -0.714 -30.628 1.00 94.38 221 GLY A O 1
ATOM 1687 N N . LYS A 1 222 ? 13.939 -2.867 -30.629 1.00 95.56 222 LYS A N 1
ATOM 1688 C CA . LYS A 1 222 ? 13.272 -3.272 -29.382 1.00 95.56 222 LYS A CA 1
ATOM 1689 C C . LYS A 1 222 ? 13.837 -2.511 -28.186 1.00 95.56 222 LYS A C 1
ATOM 1691 O O . LYS A 1 222 ? 13.072 -1.893 -27.448 1.00 95.56 222 LYS A O 1
ATOM 1696 N N . ASN A 1 223 ? 15.163 -2.487 -28.048 1.00 95.38 223 ASN A N 1
ATOM 1697 C CA . ASN A 1 223 ? 15.863 -1.752 -26.992 1.00 95.38 223 ASN A CA 1
ATOM 1698 C C . ASN A 1 223 ? 15.518 -0.254 -27.003 1.00 95.38 223 ASN A C 1
ATOM 1700 O O . ASN A 1 223 ? 15.146 0.318 -25.976 1.00 95.38 223 ASN A O 1
ATOM 1704 N N . VAL A 1 224 ? 15.592 0.378 -28.180 1.00 95.50 224 VAL A N 1
ATOM 1705 C CA . VAL A 1 224 ? 15.280 1.803 -28.360 1.00 95.50 224 VAL A CA 1
ATOM 1706 C C . VAL A 1 224 ? 13.828 2.088 -28.002 1.00 95.50 224 VAL A C 1
ATOM 1708 O O . VAL A 1 224 ? 13.552 3.015 -27.244 1.00 95.50 224 VAL A O 1
ATOM 1711 N N . THR A 1 225 ? 12.898 1.272 -28.497 1.00 95.69 225 THR A N 1
ATOM 1712 C CA . THR A 1 225 ? 11.467 1.473 -28.253 1.00 95.69 225 THR A CA 1
ATOM 1713 C C . THR A 1 225 ? 11.142 1.302 -26.772 1.00 95.69 225 THR A C 1
ATOM 1715 O O . THR A 1 225 ? 10.486 2.164 -26.194 1.00 95.69 225 THR A O 1
ATOM 1718 N N . ALA A 1 226 ? 11.651 0.256 -26.117 1.00 95.75 226 ALA A N 1
ATOM 1719 C CA . ALA A 1 226 ? 11.461 0.053 -24.683 1.00 95.75 226 ALA A CA 1
ATOM 1720 C C . ALA A 1 226 ? 12.041 1.207 -23.846 1.00 95.75 226 ALA A C 1
ATOM 1722 O O . ALA A 1 226 ? 11.377 1.695 -22.930 1.00 95.75 226 ALA A O 1
ATOM 1723 N N . CYS A 1 227 ? 13.242 1.688 -24.190 1.00 96.00 227 CYS A N 1
ATOM 1724 C CA . CYS A 1 227 ? 13.868 2.843 -23.545 1.00 96.00 227 CYS A CA 1
ATOM 1725 C C . CYS A 1 227 ? 13.017 4.114 -23.695 1.00 96.00 227 CYS A C 1
ATOM 1727 O O . CYS A 1 227 ? 12.754 4.800 -22.704 1.00 96.00 227 CYS A O 1
ATOM 1729 N N . VAL A 1 228 ? 12.533 4.406 -24.906 1.00 95.69 228 VAL A N 1
ATOM 1730 C CA . VAL A 1 228 ? 11.680 5.573 -25.178 1.00 95.69 228 VAL A CA 1
ATOM 1731 C C . VAL A 1 228 ? 10.367 5.477 -24.408 1.00 95.69 228 VAL A C 1
ATOM 1733 O O . VAL A 1 228 ? 9.998 6.429 -23.725 1.00 95.69 228 VAL A O 1
ATOM 1736 N N . LEU A 1 229 ? 9.684 4.331 -24.462 1.00 94.94 229 LEU A N 1
ATOM 1737 C CA . LEU A 1 229 ? 8.417 4.127 -23.760 1.00 94.94 229 LEU A CA 1
ATOM 1738 C C . LEU A 1 229 ? 8.570 4.281 -22.247 1.00 94.94 229 LEU A C 1
ATOM 1740 O O . LEU A 1 229 ? 7.785 4.997 -21.628 1.00 94.94 229 LEU A O 1
ATOM 1744 N N . PHE A 1 230 ? 9.605 3.679 -21.658 1.00 94.81 230 PHE A N 1
ATOM 1745 C CA . PHE A 1 230 ? 9.881 3.829 -20.231 1.00 94.81 230 PHE A CA 1
ATOM 1746 C C . PHE A 1 230 ? 10.218 5.281 -19.867 1.00 94.81 230 PHE A C 1
ATOM 1748 O O . PHE A 1 230 ? 9.720 5.809 -18.876 1.00 94.81 230 PHE A O 1
ATOM 1755 N N . THR A 1 231 ? 11.032 5.957 -20.680 1.00 94.00 231 THR A N 1
ATOM 1756 C CA . THR A 1 231 ? 11.425 7.352 -20.433 1.00 94.00 231 THR A CA 1
ATOM 1757 C C . THR A 1 231 ? 10.225 8.294 -20.512 1.00 94.00 231 THR A C 1
ATOM 1759 O O . THR A 1 231 ? 10.058 9.150 -19.645 1.00 94.00 231 THR A O 1
ATOM 1762 N N . LEU A 1 232 ? 9.349 8.119 -21.507 1.00 92.81 232 LEU A N 1
ATOM 1763 C CA . LEU A 1 232 ? 8.098 8.874 -21.610 1.00 92.81 232 LEU A CA 1
ATOM 1764 C C . LEU A 1 232 ? 7.211 8.631 -20.385 1.00 92.81 232 LEU A C 1
ATOM 1766 O O . LEU A 1 232 ? 6.731 9.585 -19.774 1.00 92.81 232 LEU A O 1
ATOM 1770 N N . ALA A 1 233 ? 7.054 7.372 -19.982 1.00 90.38 233 ALA A N 1
ATOM 1771 C CA . ALA A 1 233 ? 6.288 6.993 -18.805 1.00 90.38 233 ALA A CA 1
ATOM 1772 C C . ALA A 1 233 ? 6.832 7.654 -17.519 1.00 90.38 233 ALA A C 1
ATOM 1774 O O . ALA A 1 233 ? 6.057 8.246 -16.765 1.00 90.38 233 ALA A O 1
ATOM 1775 N N . ALA A 1 234 ? 8.153 7.661 -17.320 1.00 89.38 234 ALA A N 1
ATOM 1776 C CA . ALA A 1 234 ? 8.808 8.309 -16.182 1.00 89.38 234 ALA A CA 1
ATOM 1777 C C . ALA A 1 234 ? 8.677 9.845 -16.198 1.00 89.38 234 ALA A C 1
ATOM 1779 O O . ALA A 1 234 ? 8.428 10.458 -15.163 1.00 89.38 234 ALA A O 1
ATOM 1780 N N . ILE A 1 235 ? 8.793 10.490 -17.365 1.00 89.69 235 ILE A N 1
ATOM 1781 C CA . ILE A 1 235 ? 8.624 11.949 -17.488 1.00 89.69 235 ILE A CA 1
ATOM 1782 C C . ILE A 1 235 ? 7.177 12.360 -17.188 1.00 89.69 235 ILE A C 1
ATOM 1784 O O . ILE A 1 235 ? 6.946 13.376 -16.525 1.00 89.69 235 ILE A O 1
ATOM 1788 N N . THR A 1 236 ? 6.196 11.574 -17.645 1.00 87.88 236 THR A N 1
ATOM 1789 C CA . THR A 1 236 ? 4.776 11.889 -17.419 1.00 87.88 236 THR A CA 1
ATOM 1790 C C . THR A 1 236 ? 4.373 11.882 -15.941 1.00 87.88 236 THR A C 1
ATOM 1792 O O . THR A 1 236 ? 3.448 12.612 -15.604 1.00 87.88 236 THR A O 1
ATOM 1795 N N . ASP A 1 237 ? 5.090 11.164 -15.067 1.00 83.25 237 ASP A N 1
ATOM 1796 C CA . ASP A 1 237 ? 4.877 11.135 -13.601 1.00 83.25 237 ASP A CA 1
ATOM 1797 C C . ASP A 1 237 ? 5.276 12.426 -12.886 1.00 83.25 237 ASP A C 1
ATOM 1799 O O . ASP A 1 237 ? 4.616 12.918 -11.973 1.00 83.25 237 ASP A O 1
ATOM 1803 N N . GLY A 1 238 ? 6.361 13.054 -13.332 1.00 79.81 238 GLY A N 1
ATOM 1804 C CA . GLY A 1 238 ? 6.679 14.390 -12.835 1.00 79.81 238 GLY A CA 1
ATOM 1805 C C . GLY A 1 238 ? 5.614 15.404 -13.266 1.00 79.81 238 GLY A C 1
ATOM 1806 O O . GLY A 1 238 ? 5.289 16.347 -12.532 1.00 79.81 238 GLY A O 1
ATOM 1807 N N . PHE A 1 239 ? 5.081 15.214 -14.474 1.00 83.75 239 PHE A N 1
ATOM 1808 C CA . PHE A 1 239 ? 4.224 16.179 -15.142 1.00 83.75 239 PHE A CA 1
ATOM 1809 C C . PHE A 1 239 ? 2.769 16.137 -14.666 1.00 83.75 239 PHE A C 1
ATOM 1811 O O . PHE A 1 239 ? 2.194 17.197 -14.416 1.00 83.75 239 PHE A O 1
ATOM 1818 N N . ASP A 1 240 ? 2.172 14.958 -14.488 1.00 79.88 240 ASP A N 1
ATOM 1819 C CA . ASP A 1 240 ? 0.795 14.825 -14.000 1.00 79.88 240 ASP A CA 1
ATOM 1820 C C . ASP A 1 240 ? 0.640 15.355 -12.565 1.00 79.88 240 ASP A C 1
ATOM 1822 O O . ASP A 1 240 ? -0.275 16.137 -12.301 1.00 79.88 240 ASP A O 1
ATOM 1826 N N . GLY A 1 241 ? 1.591 15.071 -11.672 1.00 78.19 241 GLY A N 1
ATOM 1827 C CA . GLY A 1 241 ? 1.617 15.588 -10.312 1.00 78.19 241 GLY A CA 1
ATOM 1828 C C . GLY A 1 241 ? 1.819 17.102 -10.278 1.00 78.19 241 GLY A C 1
ATOM 1829 O O . GLY A 1 241 ? 1.242 17.793 -9.433 1.00 78.19 241 GLY A O 1
ATOM 1830 N N . TYR A 1 242 ? 2.606 17.652 -11.208 1.00 82.75 242 TYR A N 1
ATOM 1831 C CA . TYR A 1 242 ? 2.727 19.100 -11.382 1.00 82.75 242 TYR A CA 1
ATOM 1832 C C . TYR A 1 242 ? 1.408 19.728 -11.852 1.00 82.75 242 TYR A C 1
ATOM 1834 O O . TYR A 1 242 ? 0.949 20.695 -11.241 1.00 82.75 242 TYR A O 1
ATOM 1842 N N . LEU A 1 243 ? 0.773 19.170 -12.888 1.00 82.06 243 LEU A N 1
ATOM 1843 C CA . LEU A 1 243 ? -0.507 19.653 -13.411 1.00 82.06 243 LEU A CA 1
ATOM 1844 C C . LEU A 1 243 ? -1.621 19.556 -12.363 1.00 82.06 243 LEU A C 1
ATOM 1846 O O . LEU A 1 243 ? -2.374 20.513 -12.181 1.00 82.06 243 LEU A O 1
ATOM 1850 N N . ALA A 1 244 ? -1.698 18.443 -11.635 1.00 81.44 244 ALA A N 1
ATOM 1851 C CA . ALA A 1 244 ? -2.687 18.227 -10.587 1.00 81.44 244 ALA A CA 1
ATOM 1852 C C . ALA A 1 244 ? -2.569 19.279 -9.475 1.00 81.44 244 ALA A C 1
ATOM 1854 O O . ALA A 1 244 ? -3.581 19.845 -9.063 1.00 81.44 244 ALA A O 1
ATOM 1855 N N . ARG A 1 245 ? -1.339 19.599 -9.039 1.00 81.31 245 ARG A N 1
ATOM 1856 C CA . ARG A 1 245 ? -1.082 20.635 -8.024 1.00 81.31 245 ARG A CA 1
ATOM 1857 C C . ARG A 1 245 ? -1.326 22.050 -8.545 1.00 81.31 245 ARG A C 1
ATOM 1859 O O . ARG A 1 245 ? -1.903 22.857 -7.828 1.00 81.31 245 ARG A O 1
ATOM 1866 N N . LYS A 1 246 ? -0.902 22.356 -9.776 1.00 83.69 246 LYS A N 1
ATOM 1867 C CA . LYS A 1 246 ? -1.022 23.698 -10.368 1.00 83.69 246 LYS A CA 1
ATOM 1868 C C . LYS A 1 246 ? -2.465 24.082 -10.688 1.00 83.69 246 LYS A C 1
ATOM 1870 O O . LYS A 1 246 ? -2.829 25.241 -10.535 1.00 83.69 246 LYS A O 1
ATOM 1875 N N . TYR A 1 247 ? -3.261 23.124 -11.154 1.00 82.31 247 TYR A N 1
ATOM 1876 C CA . TYR A 1 247 ? -4.635 23.361 -11.600 1.00 82.31 247 TYR A CA 1
ATOM 1877 C C . TYR A 1 247 ? -5.689 22.835 -10.615 1.00 82.31 247 TYR A C 1
ATOM 1879 O O . TYR A 1 247 ? -6.872 22.841 -10.942 1.00 82.31 247 TYR A O 1
ATOM 1887 N N . HIS A 1 248 ? -5.280 22.385 -9.422 1.00 77.44 248 HIS A N 1
ATOM 1888 C CA . HIS A 1 248 ? -6.163 21.806 -8.400 1.00 77.44 248 HIS A CA 1
ATOM 1889 C C . HIS A 1 248 ? -7.038 20.649 -8.928 1.00 77.44 248 HIS A C 1
ATOM 1891 O O . HIS A 1 248 ? -8.196 20.498 -8.550 1.00 77.44 248 HIS A O 1
ATOM 1897 N N . LEU A 1 249 ? -6.472 19.816 -9.811 1.00 79.88 249 LEU A N 1
ATOM 1898 C CA . LEU A 1 249 ? -7.153 18.693 -10.477 1.00 79.88 249 LEU A CA 1
ATOM 1899 C C . LEU A 1 249 ? -6.918 17.346 -9.769 1.00 79.88 249 LEU A C 1
ATOM 1901 O O . LEU A 1 249 ? -6.996 16.287 -10.392 1.00 79.88 249 LEU A O 1
ATOM 1905 N N . THR A 1 250 ? -6.600 17.361 -8.475 1.00 76.25 250 THR A N 1
ATOM 1906 C CA . THR A 1 250 ? -6.377 16.141 -7.688 1.00 76.25 250 THR A CA 1
ATOM 1907 C C . THR A 1 250 ? -7.681 15.372 -7.499 1.00 76.25 250 THR A C 1
ATOM 1909 O O . THR A 1 250 ? -8.666 15.935 -7.022 1.00 76.25 250 THR A O 1
ATOM 1912 N N . THR A 1 251 ? -7.682 14.081 -7.828 1.00 79.56 251 THR A N 1
ATOM 1913 C CA . THR A 1 251 ? -8.815 13.177 -7.588 1.00 79.56 251 THR A CA 1
ATOM 1914 C C . THR A 1 251 ? -8.427 12.105 -6.564 1.00 79.56 251 THR A C 1
ATOM 1916 O O . THR A 1 251 ? -7.262 11.704 -6.535 1.00 79.56 251 THR A O 1
ATOM 1919 N N . PRO A 1 252 ? -9.365 11.602 -5.736 1.00 73.62 252 PRO A N 1
ATOM 1920 C CA . PRO A 1 252 ? -9.076 10.525 -4.783 1.00 73.62 252 PRO A CA 1
ATOM 1921 C C . PRO A 1 252 ? -8.566 9.249 -5.462 1.00 73.62 252 PRO A C 1
ATOM 1923 O O . PRO A 1 252 ? -7.604 8.640 -5.001 1.00 73.62 252 PRO A O 1
ATOM 1926 N N . LEU A 1 253 ? -9.169 8.882 -6.600 1.00 75.38 253 LEU A N 1
ATOM 1927 C CA . LEU A 1 253 ? -8.747 7.729 -7.395 1.00 75.38 253 LEU A CA 1
ATOM 1928 C C . LEU A 1 253 ? -7.352 7.928 -8.005 1.00 75.38 253 LEU A C 1
ATOM 1930 O O . LEU A 1 253 ? -6.536 7.016 -7.933 1.00 75.38 253 LEU A O 1
ATOM 1934 N N . GLY A 1 254 ? -7.060 9.106 -8.570 1.00 76.62 254 GLY A N 1
ATOM 1935 C CA . GLY A 1 254 ? -5.735 9.422 -9.116 1.00 76.62 254 GLY A CA 1
ATOM 1936 C C . GLY A 1 254 ? -4.653 9.352 -8.040 1.00 76.62 254 GLY A C 1
ATOM 1937 O O . GLY A 1 254 ? -3.689 8.614 -8.190 1.00 76.62 254 GLY A O 1
ATOM 1938 N N . ALA A 1 255 ? -4.889 9.982 -6.885 1.00 78.56 255 ALA A N 1
ATOM 1939 C CA . ALA A 1 255 ? -3.959 9.954 -5.755 1.00 78.56 255 ALA A CA 1
ATOM 1940 C C . ALA A 1 255 ? -3.671 8.535 -5.223 1.00 78.56 255 ALA A C 1
ATOM 1942 O O . ALA A 1 255 ? -2.602 8.290 -4.664 1.00 78.56 255 ALA A O 1
ATOM 1943 N N . PHE A 1 256 ? -4.616 7.604 -5.383 1.00 79.00 256 PHE A N 1
ATOM 1944 C CA . PHE A 1 256 ? -4.416 6.189 -5.076 1.00 79.00 256 PHE A CA 1
ATOM 1945 C C . PHE A 1 256 ? -3.665 5.437 -6.186 1.00 79.00 256 PHE A C 1
ATOM 1947 O O . PHE A 1 256 ? -2.803 4.613 -5.883 1.00 79.00 256 PHE A O 1
ATOM 1954 N N . LEU A 1 257 ? -3.983 5.701 -7.459 1.00 80.56 257 LEU A N 1
ATOM 1955 C CA . LEU A 1 257 ? -3.374 5.019 -8.603 1.00 80.56 257 LEU A CA 1
ATOM 1956 C C . LEU A 1 257 ? -1.922 5.444 -8.848 1.00 80.56 257 LEU A C 1
ATOM 1958 O O . LEU A 1 257 ? -1.117 4.582 -9.197 1.00 80.56 257 LEU A O 1
ATOM 1962 N N . ASP A 1 258 ? -1.560 6.712 -8.634 1.00 81.50 258 ASP A N 1
ATOM 1963 C CA . ASP A 1 258 ? -0.220 7.225 -8.964 1.00 81.50 258 ASP A CA 1
ATOM 1964 C C . ASP A 1 258 ? 0.908 6.443 -8.249 1.00 81.50 258 ASP A C 1
ATOM 1966 O O . ASP A 1 258 ? 1.799 5.921 -8.928 1.00 81.50 258 ASP A O 1
ATOM 1970 N N . PRO A 1 259 ? 0.867 6.219 -6.913 1.00 79.19 259 PRO A N 1
ATOM 1971 C CA . PRO A 1 259 ? 1.914 5.465 -6.215 1.00 79.19 259 PRO A CA 1
ATOM 1972 C C . PRO A 1 259 ? 1.942 3.970 -6.559 1.00 79.19 259 PRO A C 1
ATOM 1974 O O . PRO A 1 259 ? 2.932 3.291 -6.273 1.00 79.19 259 PRO A O 1
ATOM 1977 N N . VAL A 1 260 ? 0.842 3.431 -7.091 1.00 83.94 260 VAL A N 1
ATOM 1978 C CA . VAL A 1 260 ? 0.743 2.034 -7.531 1.00 83.94 260 VAL A CA 1
ATOM 1979 C C . VAL A 1 260 ? 1.357 1.890 -8.922 1.00 83.94 260 VAL A C 1
ATOM 1981 O O . VAL A 1 260 ? 2.192 1.009 -9.128 1.00 83.94 260 VAL A O 1
ATOM 1984 N N . ALA A 1 261 ? 0.994 2.776 -9.852 1.00 85.88 261 ALA A N 1
ATOM 1985 C CA . ALA A 1 261 ? 1.497 2.784 -11.222 1.00 85.88 261 ALA A CA 1
ATOM 1986 C C . ALA A 1 261 ? 3.024 2.952 -11.278 1.00 85.88 261 ALA A C 1
ATOM 1988 O O . ALA A 1 261 ? 3.683 2.222 -12.017 1.00 85.88 261 ALA A O 1
ATOM 1989 N N . ASP A 1 262 ? 3.586 3.849 -10.458 1.00 82.94 262 ASP A N 1
ATOM 1990 C CA . ASP A 1 262 ? 5.036 4.068 -10.344 1.00 82.94 262 ASP A CA 1
ATOM 1991 C C . ASP A 1 262 ? 5.794 2.772 -9.988 1.00 82.94 262 ASP A C 1
ATOM 1993 O O . ASP A 1 262 ? 6.699 2.330 -10.703 1.00 82.94 262 ASP A O 1
ATOM 1997 N N . LYS A 1 263 ? 5.355 2.081 -8.928 1.00 88.06 263 LYS A N 1
ATOM 1998 C CA . LYS A 1 263 ? 5.991 0.835 -8.469 1.00 88.06 263 LYS A CA 1
ATOM 1999 C C . LYS A 1 263 ? 5.836 -0.295 -9.474 1.00 88.06 263 LYS A C 1
ATOM 2001 O O . LYS A 1 263 ? 6.793 -1.025 -9.715 1.00 88.06 263 LYS A O 1
ATOM 2006 N N . LEU A 1 264 ? 4.647 -0.446 -10.061 1.00 89.75 264 LEU A N 1
ATOM 2007 C CA . LEU A 1 264 ? 4.398 -1.485 -11.059 1.00 89.75 264 LEU A CA 1
ATOM 2008 C C . LEU A 1 264 ? 5.285 -1.301 -12.290 1.00 89.75 264 LEU A C 1
ATOM 2010 O O . LEU A 1 264 ? 5.848 -2.281 -12.773 1.00 89.75 264 LEU A O 1
ATOM 2014 N N . MET A 1 265 ? 5.454 -0.064 -12.760 1.00 90.38 265 MET A N 1
ATOM 2015 C CA . MET A 1 265 ? 6.296 0.242 -13.913 1.00 90.38 265 MET A CA 1
ATOM 2016 C C . MET A 1 265 ? 7.758 -0.143 -13.669 1.00 90.38 265 MET A C 1
ATOM 2018 O O . MET A 1 265 ? 8.360 -0.832 -14.493 1.00 90.38 265 MET A O 1
ATOM 2022 N N . VAL A 1 266 ? 8.315 0.250 -12.522 1.00 93.12 266 VAL A N 1
ATOM 2023 C CA . VAL A 1 266 ? 9.677 -0.124 -12.119 1.00 93.12 266 VAL A CA 1
ATOM 2024 C C . VAL A 1 266 ? 9.826 -1.640 -12.014 1.00 93.12 266 VAL A C 1
ATOM 2026 O O . VAL A 1 266 ? 10.764 -2.201 -12.578 1.00 93.12 266 VAL A O 1
ATOM 2029 N N . CYS A 1 267 ? 8.926 -2.308 -11.286 1.00 93.88 267 CYS A N 1
ATOM 2030 C CA . CYS A 1 267 ? 9.005 -3.751 -11.067 1.00 93.88 267 CYS A CA 1
ATOM 2031 C C . CYS A 1 267 ? 8.932 -4.514 -12.392 1.00 93.88 267 CYS A C 1
ATOM 2033 O O . CYS A 1 267 ? 9.732 -5.416 -12.624 1.00 93.88 267 CYS A O 1
ATOM 2035 N N . ALA A 1 268 ? 8.020 -4.123 -13.282 1.00 93.31 268 ALA A N 1
ATOM 2036 C CA . ALA A 1 268 ? 7.874 -4.736 -14.594 1.00 93.31 268 ALA A CA 1
ATOM 2037 C C . ALA A 1 268 ? 9.135 -4.557 -15.454 1.00 93.31 268 ALA A C 1
ATOM 2039 O O . ALA A 1 268 ? 9.599 -5.515 -16.070 1.00 93.31 268 ALA A O 1
ATOM 2040 N N . ALA A 1 269 ? 9.737 -3.364 -15.448 1.00 94.75 269 ALA A N 1
ATOM 2041 C CA . ALA A 1 269 ? 10.980 -3.118 -16.171 1.00 94.75 269 ALA A CA 1
ATOM 2042 C C . ALA A 1 269 ? 12.159 -3.928 -15.605 1.00 94.75 269 ALA A C 1
ATOM 2044 O O . ALA A 1 269 ? 12.943 -4.470 -16.378 1.00 94.75 269 ALA A O 1
ATOM 2045 N N . LEU A 1 270 ? 12.269 -4.070 -14.279 1.00 95.88 270 LEU A N 1
ATOM 2046 C CA . LEU A 1 270 ? 13.298 -4.914 -13.659 1.00 95.88 270 LEU A CA 1
ATOM 2047 C C . LEU A 1 270 ? 13.125 -6.392 -14.007 1.00 95.88 270 LEU A C 1
ATOM 2049 O O . LEU A 1 270 ? 14.118 -7.061 -14.270 1.00 95.88 270 LEU A O 1
ATOM 2053 N N . VAL A 1 271 ? 11.887 -6.892 -14.062 1.00 94.62 271 VAL A N 1
ATOM 2054 C CA . VAL A 1 271 ? 11.609 -8.264 -14.513 1.00 94.62 271 VAL A CA 1
ATOM 2055 C C . VAL A 1 271 ? 12.057 -8.455 -15.962 1.00 94.62 271 VAL A C 1
ATOM 2057 O O . VAL A 1 271 ? 12.735 -9.431 -16.257 1.00 94.62 271 VAL A O 1
ATOM 2060 N N . VAL A 1 272 ? 11.756 -7.507 -16.855 1.00 94.69 272 VAL A N 1
ATOM 2061 C CA . VAL A 1 272 ? 12.241 -7.557 -18.245 1.00 94.69 272 VAL A CA 1
ATOM 2062 C C . VAL A 1 272 ? 13.768 -7.566 -18.293 1.00 94.69 272 VAL A C 1
ATOM 2064 O O . VAL A 1 272 ? 14.359 -8.416 -18.950 1.00 94.69 272 VAL A O 1
ATOM 2067 N N . LEU A 1 273 ? 14.426 -6.662 -17.570 1.00 96.81 273 LEU A N 1
ATOM 2068 C CA . LEU A 1 273 ? 15.887 -6.597 -17.547 1.00 96.81 273 LEU A CA 1
ATOM 2069 C C . LEU A 1 273 ? 16.529 -7.869 -16.982 1.00 96.81 273 LEU A C 1
ATOM 2071 O O . LEU A 1 273 ? 17.573 -8.276 -17.483 1.00 96.81 273 LEU A O 1
ATOM 2075 N N . LEU A 1 274 ? 15.892 -8.514 -16.002 1.00 96.31 274 LEU A N 1
ATOM 2076 C CA . LEU A 1 274 ? 16.307 -9.814 -15.483 1.00 96.31 274 LEU A CA 1
ATOM 2077 C C . LEU A 1 274 ? 16.178 -10.905 -16.557 1.00 96.31 274 LEU A C 1
ATOM 2079 O O . LEU A 1 274 ? 17.113 -11.666 -16.770 1.00 96.31 274 LEU A O 1
ATOM 2083 N N . THR A 1 275 ? 15.063 -10.945 -17.299 1.00 93.69 275 THR A N 1
ATOM 2084 C CA . THR A 1 275 ? 14.883 -11.919 -18.399 1.00 93.69 275 THR A CA 1
ATOM 2085 C C . THR A 1 275 ? 15.857 -11.720 -19.560 1.00 93.69 275 THR A C 1
ATOM 2087 O O . THR A 1 275 ? 16.128 -12.661 -20.298 1.00 93.69 275 THR A O 1
ATOM 2090 N N . LEU A 1 276 ? 16.381 -10.503 -19.722 1.00 94.00 276 LEU A N 1
ATOM 2091 C CA . LEU A 1 276 ? 17.382 -10.157 -20.731 1.00 94.00 276 LEU A CA 1
ATOM 2092 C C . LEU A 1 276 ? 18.826 -10.322 -20.229 1.00 94.00 276 LEU A C 1
ATOM 2094 O O . LEU A 1 276 ? 19.741 -9.970 -20.971 1.00 94.00 276 LEU A O 1
ATOM 2098 N N . ASP A 1 277 ? 19.028 -10.796 -18.994 1.00 95.69 277 ASP A N 1
ATOM 2099 C CA . ASP A 1 277 ? 20.339 -10.920 -18.338 1.00 95.69 277 ASP A CA 1
ATOM 2100 C C . ASP A 1 277 ? 21.116 -9.586 -18.253 1.00 95.69 277 ASP A C 1
ATOM 2102 O O . ASP A 1 277 ? 22.328 -9.500 -18.433 1.00 95.69 277 ASP A O 1
ATOM 2106 N N . ARG A 1 278 ? 20.392 -8.481 -18.022 1.00 96.25 278 ARG A N 1
ATOM 2107 C CA . ARG A 1 278 ? 20.956 -7.116 -17.922 1.00 96.25 278 ARG A CA 1
ATOM 2108 C C . ARG A 1 278 ? 20.979 -6.570 -16.497 1.00 96.25 278 ARG A C 1
ATOM 2110 O O . ARG A 1 278 ? 21.558 -5.511 -16.257 1.00 96.25 278 ARG A O 1
ATOM 2117 N N . VAL A 1 279 ? 20.322 -7.257 -15.566 1.00 97.12 279 VAL A N 1
ATOM 2118 C CA . VAL A 1 279 ? 20.287 -6.948 -14.133 1.00 97.12 279 VAL A CA 1
ATOM 2119 C C . VAL A 1 279 ? 20.397 -8.253 -13.361 1.00 97.12 279 VAL A C 1
ATOM 2121 O O . VAL A 1 279 ? 19.725 -9.222 -13.690 1.00 97.12 279 VAL A O 1
ATOM 2124 N N . ASP A 1 280 ? 21.209 -8.239 -12.310 1.00 96.19 280 ASP A N 1
ATOM 2125 C CA . ASP A 1 280 ? 21.389 -9.362 -11.396 1.00 96.19 280 ASP A CA 1
ATOM 2126 C C . ASP A 1 280 ? 20.137 -9.630 -10.535 1.00 96.19 280 ASP A C 1
ATOM 2128 O O . ASP A 1 280 ? 19.430 -8.709 -10.103 1.00 96.19 280 ASP A O 1
ATOM 2132 N N . GLU A 1 281 ? 19.877 -10.906 -10.253 1.00 95.56 281 GLU A N 1
ATOM 2133 C CA . GLU A 1 281 ? 18.719 -11.365 -9.482 1.00 95.56 281 GLU A CA 1
ATOM 2134 C C . GLU A 1 281 ? 18.658 -10.780 -8.063 1.00 95.56 281 GLU A C 1
ATOM 2136 O O . GLU A 1 281 ? 17.577 -10.391 -7.607 1.00 95.56 281 GLU A O 1
ATOM 2141 N N . PHE A 1 282 ? 19.799 -10.615 -7.382 1.00 96.00 282 PHE A N 1
ATOM 2142 C CA . PHE A 1 282 ? 19.851 -10.008 -6.052 1.00 96.00 282 PHE A CA 1
ATOM 2143 C C . PHE A 1 282 ? 19.534 -8.517 -6.113 1.00 96.00 282 PHE A C 1
ATOM 2145 O O . PHE A 1 282 ? 18.813 -8.006 -5.254 1.00 96.00 282 PHE A O 1
ATOM 2152 N N . VAL A 1 283 ? 20.028 -7.811 -7.132 1.00 96.50 283 VAL A N 1
ATOM 2153 C CA . VAL A 1 283 ? 19.724 -6.387 -7.342 1.00 96.50 283 VAL A CA 1
ATOM 2154 C C . VAL A 1 283 ? 18.224 -6.190 -7.568 1.00 96.50 283 VAL A C 1
ATOM 2156 O O . VAL A 1 283 ? 17.608 -5.345 -6.909 1.00 96.50 283 VAL A O 1
ATOM 2159 N N . ALA A 1 284 ? 17.618 -6.993 -8.447 1.00 96.00 284 ALA A N 1
ATOM 2160 C CA . ALA A 1 284 ? 16.182 -6.945 -8.708 1.00 96.00 284 ALA A CA 1
ATOM 2161 C C . ALA A 1 284 ? 15.364 -7.264 -7.444 1.00 96.00 284 ALA A C 1
ATOM 2163 O O . ALA A 1 284 ? 14.457 -6.504 -7.087 1.00 96.00 284 ALA A O 1
ATOM 2164 N N . LEU A 1 285 ? 15.722 -8.332 -6.722 1.00 95.50 285 LEU A N 1
ATOM 2165 C CA . LEU A 1 285 ? 15.057 -8.740 -5.484 1.00 95.50 285 LEU A CA 1
ATOM 2166 C C . LEU A 1 285 ? 15.126 -7.651 -4.407 1.00 95.50 285 LEU A C 1
ATOM 2168 O O . LEU A 1 285 ? 14.118 -7.355 -3.764 1.00 95.50 285 LEU A O 1
ATOM 2172 N N . VAL A 1 286 ? 16.291 -7.025 -4.224 1.00 95.31 286 VAL A N 1
ATOM 2173 C CA . VAL A 1 286 ? 16.490 -5.940 -3.254 1.00 95.31 286 VAL A CA 1
ATOM 2174 C C . VAL A 1 286 ? 15.601 -4.744 -3.576 1.00 95.31 286 VAL A C 1
ATOM 2176 O O . VAL A 1 286 ? 14.946 -4.211 -2.677 1.00 95.31 286 VAL A O 1
ATOM 2179 N N . ILE A 1 287 ? 15.555 -4.313 -4.840 1.00 94.50 287 ILE A N 1
ATOM 2180 C CA . ILE A 1 287 ? 14.764 -3.143 -5.236 1.00 94.50 287 ILE A CA 1
ATOM 2181 C C . ILE A 1 287 ? 13.266 -3.433 -5.082 1.00 94.50 287 ILE A C 1
ATOM 2183 O O . ILE A 1 287 ? 12.570 -2.678 -4.398 1.00 94.50 287 ILE A O 1
ATOM 2187 N N . ILE A 1 288 ? 12.780 -4.546 -5.640 1.00 94.06 288 ILE A N 1
ATOM 2188 C CA . ILE A 1 288 ? 11.361 -4.933 -5.592 1.00 94.06 288 ILE A CA 1
ATOM 2189 C C . ILE A 1 288 ? 10.918 -5.198 -4.146 1.00 94.06 288 ILE A C 1
ATOM 2191 O O . ILE A 1 288 ? 9.932 -4.626 -3.673 1.00 94.06 288 ILE A O 1
ATOM 2195 N N . GLY A 1 289 ? 11.665 -6.028 -3.414 1.00 90.94 289 GLY A N 1
ATOM 2196 C CA . GLY A 1 289 ? 11.347 -6.402 -2.037 1.00 90.94 289 GLY A CA 1
ATOM 2197 C C . GLY A 1 289 ? 11.304 -5.193 -1.105 1.00 90.94 289 GLY A C 1
ATOM 2198 O O . GLY A 1 289 ? 10.403 -5.074 -0.265 1.00 90.94 289 GLY A O 1
ATOM 2199 N N . ARG A 1 290 ? 12.217 -4.232 -1.292 1.00 89.81 290 ARG A N 1
ATOM 2200 C CA . ARG A 1 290 ? 12.189 -2.974 -0.544 1.00 89.81 290 ARG A CA 1
ATOM 2201 C C . ARG A 1 290 ? 10.970 -2.131 -0.890 1.00 89.81 290 ARG A C 1
ATOM 2203 O O . ARG A 1 290 ? 10.390 -1.558 0.032 1.00 89.81 290 ARG A O 1
ATOM 2210 N N . GLU A 1 291 ? 10.599 -1.994 -2.164 1.00 87.06 291 GLU A N 1
ATOM 2211 C CA . GLU A 1 291 ? 9.423 -1.199 -2.552 1.00 87.06 291 GLU A CA 1
ATOM 2212 C C . GLU A 1 291 ? 8.156 -1.701 -1.857 1.00 87.06 291 GLU A C 1
ATOM 2214 O O . GLU A 1 291 ? 7.411 -0.898 -1.292 1.00 87.06 291 GLU A O 1
ATOM 2219 N N . ILE A 1 292 ? 7.965 -3.018 -1.782 1.00 88.19 292 ILE A N 1
ATOM 2220 C CA . ILE A 1 292 ? 6.851 -3.630 -1.046 1.00 88.19 292 ILE A CA 1
ATOM 2221 C C . ILE A 1 292 ? 6.976 -3.347 0.458 1.00 88.19 292 ILE A C 1
ATOM 2223 O O . ILE A 1 292 ? 6.047 -2.822 1.075 1.00 88.19 292 ILE A O 1
ATOM 2227 N N . THR A 1 293 ? 8.146 -3.622 1.043 1.00 87.12 293 THR A N 1
ATOM 2228 C CA . THR A 1 293 ? 8.379 -3.495 2.492 1.00 87.12 293 THR A CA 1
ATOM 2229 C C . THR A 1 293 ? 8.175 -2.065 2.989 1.00 87.12 293 THR A C 1
ATOM 2231 O O . THR A 1 293 ? 7.464 -1.833 3.964 1.00 87.12 293 THR A O 1
ATOM 2234 N N . VAL A 1 294 ? 8.767 -1.075 2.315 1.00 84.38 294 VAL A N 1
ATOM 2235 C CA . VAL A 1 294 ? 8.652 0.336 2.707 1.00 84.38 294 VAL A CA 1
ATOM 2236 C C . VAL A 1 294 ? 7.235 0.860 2.476 1.00 84.38 294 VAL A C 1
ATOM 2238 O O . VAL A 1 294 ? 6.775 1.697 3.250 1.00 84.38 294 VAL A O 1
ATOM 2241 N N . SER A 1 295 ? 6.525 0.364 1.460 1.00 84.25 295 SER A N 1
ATOM 2242 C CA . SER A 1 295 ? 5.114 0.710 1.242 1.00 84.25 295 SER A CA 1
ATOM 2243 C C . SER A 1 295 ? 4.236 0.236 2.394 1.00 84.25 295 SER A C 1
ATOM 2245 O O . SER A 1 295 ? 3.548 1.054 3.002 1.00 84.25 295 SER A O 1
ATOM 2247 N N . ALA A 1 296 ? 4.338 -1.048 2.748 1.00 86.25 296 ALA A N 1
ATOM 2248 C CA . ALA A 1 296 ? 3.593 -1.633 3.858 1.00 86.25 296 ALA A CA 1
ATOM 2249 C C . ALA A 1 296 ? 3.942 -0.956 5.192 1.00 86.25 296 ALA A C 1
ATOM 2251 O O . ALA A 1 296 ? 3.060 -0.633 5.986 1.00 86.25 296 ALA A O 1
ATOM 2252 N N . LEU A 1 297 ? 5.229 -0.671 5.418 1.00 85.12 297 LEU A N 1
ATOM 2253 C CA . LEU A 1 297 ? 5.683 0.022 6.619 1.00 85.12 297 LEU A CA 1
ATOM 2254 C C . LEU A 1 297 ? 5.082 1.426 6.728 1.00 85.12 297 LEU A C 1
ATOM 2256 O O . LEU A 1 297 ? 4.613 1.804 7.798 1.00 85.12 297 LEU A O 1
ATOM 2260 N N . ARG A 1 298 ? 5.080 2.209 5.642 1.00 80.12 298 ARG A N 1
ATOM 2261 C CA . ARG A 1 298 ? 4.496 3.561 5.640 1.00 80.12 298 ARG A CA 1
ATOM 2262 C C . ARG A 1 298 ? 2.995 3.535 5.885 1.00 80.12 298 ARG A C 1
ATOM 2264 O O . ARG A 1 298 ? 2.503 4.368 6.639 1.00 80.12 298 ARG A O 1
ATOM 2271 N N . GLU A 1 299 ? 2.290 2.591 5.274 1.00 82.94 299 GLU A N 1
ATOM 2272 C CA . GLU A 1 299 ? 0.852 2.422 5.471 1.00 82.94 299 GLU A CA 1
ATOM 2273 C C . GLU A 1 299 ? 0.527 2.054 6.924 1.00 82.94 299 GLU A C 1
ATOM 2275 O O . GLU A 1 299 ? -0.301 2.703 7.565 1.00 82.94 299 GLU A O 1
ATOM 2280 N N . TRP A 1 300 ? 1.257 1.092 7.495 1.00 84.31 300 TRP A N 1
ATOM 2281 C CA . TRP A 1 300 ? 1.124 0.729 8.905 1.00 84.31 300 TRP A CA 1
ATOM 2282 C C . TRP A 1 300 ? 1.444 1.905 9.841 1.00 84.31 300 TRP A C 1
ATOM 2284 O O . TRP A 1 300 ? 0.700 2.169 10.787 1.00 84.31 300 TRP A O 1
ATOM 2294 N N . MET A 1 301 ? 2.508 2.660 9.551 1.00 81.56 301 MET A N 1
ATOM 2295 C CA . MET A 1 301 ? 2.890 3.855 10.312 1.00 81.56 301 MET A CA 1
ATOM 2296 C C . MET A 1 301 ? 1.817 4.950 10.250 1.00 81.56 301 MET A C 1
ATOM 2298 O O . MET A 1 301 ? 1.553 5.617 11.253 1.00 81.56 301 MET A O 1
ATOM 2302 N N . ALA A 1 302 ? 1.153 5.115 9.103 1.00 78.88 302 ALA A N 1
ATOM 2303 C CA . ALA A 1 302 ? 0.011 6.013 8.972 1.00 78.88 302 ALA A CA 1
ATOM 2304 C C . ALA A 1 302 ? -1.187 5.539 9.803 1.00 78.88 302 ALA A C 1
ATOM 2306 O O . ALA A 1 302 ? -1.803 6.344 10.503 1.00 78.88 302 ALA A O 1
ATOM 2307 N N . TYR A 1 303 ? -1.464 4.233 9.810 1.00 79.31 303 TYR A N 1
ATOM 2308 C CA . TYR A 1 303 ? -2.532 3.642 10.615 1.00 79.31 303 TYR A CA 1
ATOM 2309 C C . TYR A 1 303 ? -2.337 3.851 12.127 1.00 79.31 303 TYR A C 1
ATOM 2311 O O . TYR A 1 303 ? -3.301 4.129 12.842 1.00 79.31 303 TYR A O 1
ATOM 2319 N N . VAL A 1 304 ? -1.101 3.773 12.632 1.00 78.81 304 VAL A N 1
ATOM 2320 C CA . VAL A 1 304 ? -0.800 4.023 14.058 1.00 78.81 304 VAL A CA 1
ATOM 2321 C C . VAL A 1 304 ? -0.665 5.512 14.412 1.00 78.81 304 VAL A C 1
ATOM 2323 O O . VAL A 1 304 ? -0.343 5.836 15.552 1.00 78.81 304 VAL A O 1
ATOM 2326 N N . GLY A 1 305 ? -0.930 6.424 13.467 1.00 77.56 305 GLY A N 1
ATOM 2327 C CA . GLY A 1 305 ? -0.868 7.875 13.682 1.00 77.56 305 GLY A CA 1
ATOM 2328 C C . GLY A 1 305 ? 0.552 8.450 13.724 1.00 77.56 305 GLY A C 1
ATOM 2329 O O . GLY A 1 305 ? 0.734 9.597 14.119 1.00 77.56 305 GLY A O 1
ATOM 2330 N N . ALA A 1 306 ? 1.556 7.678 13.302 1.00 75.81 306 ALA A N 1
ATOM 2331 C CA . ALA A 1 306 ? 2.969 8.048 13.319 1.00 75.81 306 ALA A CA 1
ATOM 2332 C C . ALA A 1 306 ? 3.511 8.383 11.914 1.00 75.81 306 ALA A C 1
ATOM 2334 O O . ALA A 1 306 ? 4.714 8.338 11.683 1.00 75.81 306 ALA A O 1
ATOM 2335 N N . ALA A 1 307 ? 2.652 8.748 10.955 1.00 63.91 307 ALA A N 1
ATOM 2336 C CA . ALA A 1 307 ? 3.065 9.049 9.576 1.00 63.91 307 ALA A CA 1
ATOM 2337 C C . ALA A 1 307 ? 4.208 10.085 9.490 1.00 63.91 307 ALA A C 1
ATOM 2339 O O . ALA A 1 307 ? 5.082 9.982 8.629 1.00 63.91 307 ALA A O 1
ATOM 2340 N N . ALA A 1 308 ? 4.227 11.058 10.409 1.00 61.38 308 ALA A N 1
ATOM 2341 C CA . ALA A 1 308 ? 5.225 12.123 10.458 1.00 61.38 308 ALA A CA 1
ATOM 2342 C C . ALA A 1 308 ? 6.635 11.646 10.863 1.00 61.38 308 ALA A C 1
ATOM 2344 O O . ALA A 1 308 ? 7.614 12.291 10.491 1.00 61.38 308 ALA A O 1
ATOM 2345 N N . SER A 1 309 ? 6.773 10.520 11.578 1.00 60.88 309 SER A N 1
ATOM 2346 C CA . SER A 1 309 ? 8.087 10.005 12.000 1.00 60.88 309 SER A CA 1
ATOM 2347 C C . SER A 1 309 ? 8.838 9.265 10.886 1.00 60.88 309 SER A C 1
ATOM 2349 O O . SER A 1 309 ? 10.011 8.942 11.049 1.00 60.88 309 SER A O 1
ATOM 2351 N N . VAL A 1 310 ? 8.207 9.065 9.721 1.00 61.41 310 VAL A N 1
ATOM 2352 C CA . VAL A 1 310 ? 8.777 8.405 8.529 1.00 61.41 310 VAL A CA 1
ATOM 2353 C C . VAL A 1 310 ? 9.046 9.426 7.411 1.00 61.41 310 VAL A C 1
ATOM 2355 O O . VAL A 1 310 ? 8.843 9.153 6.220 1.00 61.41 310 VAL A O 1
ATOM 2358 N N . ALA A 1 311 ? 9.461 10.638 7.792 1.00 60.16 311 ALA A N 1
ATOM 2359 C CA . ALA A 1 311 ? 9.719 11.729 6.859 1.00 60.16 311 ALA A CA 1
ATOM 2360 C C . ALA A 1 311 ? 10.771 11.354 5.795 1.00 60.16 311 ALA A C 1
ATOM 2362 O O . ALA A 1 311 ? 11.654 10.516 6.001 1.00 60.16 311 ALA A O 1
ATOM 2363 N N . VAL A 1 312 ? 10.640 11.959 4.611 1.00 61.97 312 VAL A N 1
ATOM 2364 C CA . VAL A 1 312 ? 11.417 11.599 3.419 1.00 61.97 312 VAL A CA 1
ATOM 2365 C C . VAL A 1 312 ? 12.892 11.959 3.604 1.00 61.97 312 VAL A C 1
ATOM 2367 O O . VAL A 1 312 ? 13.262 13.129 3.599 1.00 61.97 312 VAL A O 1
ATOM 2370 N N . ASN A 1 313 ? 13.746 10.941 3.694 1.00 76.38 313 ASN A N 1
ATOM 2371 C CA . ASN A 1 313 ? 15.197 11.110 3.671 1.00 76.38 313 ASN A CA 1
ATOM 2372 C C . ASN A 1 313 ? 15.685 11.457 2.248 1.00 76.38 313 ASN A C 1
ATOM 2374 O O . ASN A 1 313 ? 15.238 10.850 1.271 1.00 76.38 313 ASN A O 1
ATOM 2378 N N . TRP A 1 314 ? 16.638 12.387 2.130 1.00 76.19 314 TRP A N 1
ATOM 2379 C CA . TRP A 1 314 ? 17.280 12.777 0.869 1.00 76.19 314 TRP A CA 1
ATOM 2380 C C . TRP A 1 314 ? 17.915 11.593 0.127 1.00 76.19 314 TRP A C 1
ATOM 2382 O O . TRP A 1 314 ? 17.783 11.480 -1.090 1.00 76.19 314 TRP A O 1
ATOM 2392 N N . LEU A 1 315 ? 18.500 10.639 0.859 1.00 75.12 315 LEU A N 1
ATOM 2393 C CA . LEU A 1 315 ? 19.035 9.397 0.281 1.00 75.12 315 LEU A CA 1
ATOM 2394 C C . LEU A 1 315 ? 17.949 8.567 -0.420 1.00 75.12 315 LEU A C 1
ATOM 2396 O O . LEU A 1 315 ? 18.201 7.927 -1.439 1.00 75.12 315 LEU A O 1
ATOM 2400 N N . GLY A 1 316 ? 16.714 8.640 0.086 1.00 76.19 316 GLY A N 1
ATOM 2401 C CA . GLY A 1 316 ? 15.542 8.035 -0.537 1.00 76.19 316 GLY A CA 1
ATOM 2402 C C . GLY A 1 316 ? 15.150 8.682 -1.866 1.00 76.19 316 GLY A C 1
ATOM 2403 O O . GLY A 1 316 ? 14.561 8.004 -2.696 1.00 76.19 316 GLY A O 1
ATOM 2404 N N . LYS A 1 317 ? 15.483 9.960 -2.087 1.00 83.44 317 LYS A N 1
ATOM 2405 C CA . LYS A 1 317 ? 15.278 10.642 -3.375 1.00 83.44 317 LYS A CA 1
ATOM 2406 C C . LYS A 1 317 ? 16.391 10.298 -4.358 1.00 83.44 317 LYS A C 1
ATOM 2408 O O . LYS A 1 317 ? 16.109 9.986 -5.510 1.00 83.44 317 LYS A O 1
ATOM 2413 N N . LEU A 1 318 ? 17.642 10.289 -3.887 1.00 88.62 318 LEU A N 1
ATOM 2414 C CA . LEU A 1 318 ? 18.798 9.956 -4.719 1.00 88.62 318 LEU A CA 1
ATOM 2415 C C . LEU A 1 318 ? 18.682 8.548 -5.312 1.00 88.62 318 LEU A C 1
ATOM 2417 O O . LEU A 1 318 ? 18.900 8.374 -6.507 1.00 88.62 318 LEU A O 1
ATOM 2421 N N . LYS A 1 319 ? 18.268 7.562 -4.506 1.00 90.81 319 LYS A N 1
ATOM 2422 C CA . LYS A 1 319 ? 18.081 6.183 -4.979 1.00 90.81 319 LYS A CA 1
ATOM 2423 C C . LYS A 1 319 ? 17.063 6.091 -6.121 1.00 90.81 319 LYS A C 1
ATOM 2425 O O . LYS A 1 319 ? 17.301 5.376 -7.084 1.00 90.81 319 LYS A O 1
ATOM 2430 N N . THR A 1 320 ? 15.976 6.863 -6.046 1.00 89.25 320 THR A N 1
ATOM 2431 C CA . THR A 1 320 ? 14.942 6.912 -7.084 1.00 89.25 320 THR A CA 1
ATOM 2432 C C . THR A 1 320 ? 15.475 7.559 -8.356 1.00 89.25 320 THR A C 1
ATOM 2434 O O . THR A 1 320 ? 15.240 7.025 -9.430 1.00 89.25 320 THR A O 1
ATOM 2437 N N . ILE A 1 321 ? 16.248 8.646 -8.256 1.00 91.06 321 ILE A N 1
ATOM 2438 C CA . ILE A 1 321 ? 16.879 9.276 -9.429 1.00 91.06 321 ILE A CA 1
ATOM 2439 C C . ILE A 1 321 ? 17.823 8.286 -10.119 1.00 91.06 321 ILE A C 1
ATOM 2441 O O . ILE A 1 321 ? 17.710 8.076 -11.322 1.00 91.06 321 ILE A O 1
ATOM 2445 N N . MET A 1 322 ? 18.716 7.639 -9.361 1.00 93.75 322 MET A N 1
ATOM 2446 C CA . MET A 1 322 ? 19.652 6.655 -9.918 1.00 93.75 322 MET A CA 1
ATOM 2447 C C . MET A 1 322 ? 18.910 5.509 -10.610 1.00 93.75 322 MET A C 1
ATOM 2449 O O . MET A 1 322 ? 19.264 5.132 -11.719 1.00 93.75 322 MET A O 1
ATOM 2453 N N . GLN A 1 323 ? 17.840 5.005 -9.994 1.00 94.38 323 GLN A N 1
ATOM 2454 C CA . GLN A 1 323 ? 17.027 3.921 -10.537 1.00 94.38 323 GLN A CA 1
ATOM 2455 C C . GLN A 1 323 ? 16.263 4.328 -11.809 1.00 94.38 323 GLN A C 1
ATOM 2457 O O . GLN A 1 323 ? 16.265 3.583 -12.787 1.00 94.38 323 GLN A O 1
ATOM 2462 N N . MET A 1 324 ? 15.649 5.516 -11.821 1.00 93.31 324 MET A N 1
ATOM 2463 C CA . MET A 1 324 ? 14.900 6.034 -12.973 1.00 93.31 324 MET A CA 1
ATOM 2464 C C . MET A 1 324 ? 15.799 6.373 -14.165 1.00 93.31 324 MET A C 1
ATOM 2466 O O . MET A 1 324 ? 15.321 6.387 -15.293 1.00 93.31 324 MET A O 1
ATOM 2470 N N . VAL A 1 325 ? 17.095 6.606 -13.937 1.00 95.31 325 VAL A N 1
ATOM 2471 C CA . VAL A 1 325 ? 18.094 6.737 -15.008 1.00 95.31 325 VAL A CA 1
ATOM 2472 C C . VAL A 1 325 ? 18.642 5.368 -15.420 1.00 95.31 325 VAL A C 1
ATOM 2474 O O . VAL A 1 325 ? 18.759 5.091 -16.610 1.00 95.31 325 VAL A O 1
ATOM 2477 N N . ALA A 1 326 ? 18.942 4.487 -14.463 1.00 97.12 326 ALA A N 1
ATOM 2478 C CA . ALA A 1 326 ? 19.537 3.178 -14.729 1.00 97.12 326 ALA A CA 1
ATOM 2479 C C . ALA A 1 326 ? 18.658 2.291 -15.618 1.00 97.12 326 ALA A C 1
ATOM 2481 O O . ALA A 1 326 ? 19.161 1.676 -16.552 1.00 97.12 326 ALA A O 1
ATOM 2482 N N . ILE A 1 327 ? 17.352 2.233 -15.345 1.00 96.75 327 ILE A N 1
ATOM 2483 C CA . ILE A 1 327 ? 16.426 1.354 -16.069 1.00 96.75 327 ILE A CA 1
ATOM 2484 C C . ILE A 1 327 ? 16.387 1.667 -17.577 1.00 96.75 327 ILE A C 1
ATOM 2486 O O . ILE A 1 327 ? 16.660 0.757 -18.355 1.00 96.75 327 ILE A O 1
ATOM 2490 N N . PRO A 1 328 ? 16.111 2.903 -18.038 1.00 96.00 328 PRO A N 1
ATOM 2491 C CA . PRO A 1 328 ? 16.101 3.196 -19.472 1.00 96.00 328 PRO A CA 1
ATOM 2492 C C . PRO A 1 328 ? 17.483 3.029 -20.120 1.00 96.00 328 PRO A C 1
ATOM 2494 O O . PRO A 1 328 ? 17.572 2.539 -21.244 1.00 96.00 328 PRO A O 1
ATOM 2497 N N . VAL A 1 329 ? 18.566 3.334 -19.398 1.00 96.69 329 VAL A N 1
ATOM 2498 C CA . VAL A 1 329 ? 19.948 3.078 -19.845 1.00 96.69 329 VAL A CA 1
ATOM 2499 C C . VAL A 1 329 ? 20.187 1.578 -20.086 1.00 96.69 329 VAL A C 1
ATOM 2501 O O . VAL A 1 329 ? 20.742 1.197 -21.115 1.00 96.69 329 VAL A O 1
ATOM 2504 N N . LEU A 1 330 ? 19.708 0.711 -19.192 1.00 96.88 330 LEU A N 1
ATOM 2505 C CA . LEU A 1 330 ? 19.796 -0.748 -19.326 1.00 96.88 330 LEU A CA 1
ATOM 2506 C C . LEU A 1 330 ? 18.817 -1.326 -20.360 1.00 96.88 330 LEU A C 1
ATOM 2508 O O . LEU A 1 330 ? 19.118 -2.338 -20.993 1.00 96.88 330 LEU A O 1
ATOM 2512 N N . LEU A 1 331 ? 17.660 -0.694 -20.567 1.00 96.44 331 LEU A N 1
ATOM 2513 C CA . LEU A 1 331 ? 16.736 -1.061 -21.644 1.00 96.44 331 LEU A CA 1
ATOM 2514 C C . LEU A 1 331 ? 17.342 -0.741 -23.016 1.00 96.44 331 LEU A C 1
ATOM 2516 O O . LEU A 1 331 ? 17.201 -1.549 -23.932 1.00 96.44 331 LEU A O 1
ATOM 2520 N N . TYR A 1 332 ? 18.064 0.379 -23.140 1.00 96.19 332 TYR A N 1
ATOM 2521 C CA . TYR A 1 332 ? 18.815 0.721 -24.349 1.00 96.19 332 TYR A CA 1
ATOM 2522 C C . TYR A 1 332 ? 19.997 -0.230 -24.579 1.00 96.19 332 TYR A C 1
ATOM 2524 O O . TYR A 1 332 ? 20.103 -0.784 -25.664 1.00 96.19 332 TYR A O 1
ATOM 2532 N N . HIS A 1 333 ? 20.832 -0.459 -23.554 1.00 93.94 333 HIS A N 1
ATOM 2533 C CA . HIS A 1 333 ? 21.960 -1.410 -23.501 1.00 93.94 333 HIS A CA 1
ATOM 2534 C C . HIS A 1 333 ? 23.120 -1.187 -24.492 1.00 93.94 333 HIS A C 1
ATOM 2536 O O . HIS A 1 333 ? 24.283 -1.317 -24.109 1.00 93.94 333 HIS A O 1
ATOM 2542 N N . ASP A 1 334 ? 22.829 -0.830 -25.737 1.00 91.25 334 ASP A N 1
ATOM 2543 C CA . ASP A 1 334 ? 23.796 -0.729 -26.823 1.00 91.25 334 ASP A CA 1
ATOM 2544 C C . ASP A 1 334 ? 24.802 0.420 -26.599 1.00 91.25 334 ASP A C 1
ATOM 2546 O O . ASP A 1 334 ? 24.501 1.388 -25.898 1.00 91.25 334 ASP A O 1
ATOM 2550 N N . PRO A 1 335 ? 26.016 0.375 -27.177 1.00 90.75 335 PRO A N 1
ATOM 2551 C CA . PRO A 1 335 ? 26.965 1.481 -27.071 1.00 90.75 335 PRO A CA 1
ATOM 2552 C C . PRO A 1 335 ? 26.426 2.770 -27.710 1.00 90.75 335 PRO A C 1
ATOM 2554 O O . PRO A 1 335 ? 25.976 2.773 -28.858 1.00 90.75 335 PRO A O 1
ATOM 2557 N N . LEU A 1 336 ? 26.514 3.899 -27.001 1.00 88.06 336 LEU A N 1
ATOM 2558 C CA . LEU A 1 336 ? 26.091 5.192 -27.543 1.00 88.06 336 LEU A CA 1
ATOM 2559 C C . LEU A 1 336 ? 27.222 5.776 -28.393 1.00 88.06 336 LEU A C 1
ATOM 2561 O O . LEU A 1 336 ? 28.373 5.849 -27.950 1.00 88.06 336 LEU A O 1
ATOM 2565 N N . PHE A 1 337 ? 26.893 6.162 -29.628 1.00 85.69 337 PHE A N 1
ATOM 2566 C CA . PHE A 1 337 ? 27.848 6.652 -30.632 1.00 85.69 337 PHE A CA 1
ATOM 2567 C C . PHE A 1 337 ? 29.038 5.705 -30.887 1.00 85.69 337 PHE A C 1
ATOM 2569 O O . PHE A 1 337 ? 30.087 6.144 -31.344 1.00 85.69 337 PHE A O 1
ATOM 2576 N N . GLY A 1 338 ? 28.897 4.413 -30.565 1.00 82.06 338 GLY A N 1
ATOM 2577 C CA . GLY A 1 338 ? 29.955 3.407 -30.715 1.00 82.06 338 GLY A CA 1
ATOM 2578 C C . GLY A 1 338 ? 31.105 3.496 -29.704 1.00 82.06 338 GLY A C 1
ATOM 2579 O O . GLY A 1 338 ? 32.030 2.697 -29.793 1.00 82.06 338 GLY A O 1
ATOM 2580 N N . VAL A 1 339 ? 31.065 4.430 -28.745 1.00 84.94 339 VAL A N 1
ATOM 2581 C CA . VAL A 1 339 ? 32.193 4.691 -27.824 1.00 84.94 339 VAL A CA 1
ATOM 2582 C C . VAL A 1 339 ? 31.782 4.601 -26.357 1.00 84.94 339 VAL A C 1
ATOM 2584 O O . VAL A 1 339 ? 32.563 4.159 -25.519 1.00 84.94 339 VAL A O 1
ATOM 2587 N N . ILE A 1 340 ? 30.562 5.014 -26.017 1.00 91.19 340 ILE A N 1
ATOM 2588 C CA . ILE A 1 340 ? 30.131 5.103 -24.621 1.00 91.19 340 ILE A CA 1
ATOM 2589 C C . ILE A 1 340 ? 29.513 3.759 -24.200 1.00 91.19 340 ILE A C 1
ATOM 2591 O O . ILE A 1 340 ? 28.508 3.355 -24.795 1.00 91.19 340 ILE A O 1
ATOM 2595 N N . PRO A 1 341 ? 30.052 3.071 -23.173 1.00 92.56 341 PRO A N 1
ATOM 2596 C CA . PRO A 1 341 ? 29.552 1.773 -22.728 1.00 92.56 341 PRO A CA 1
ATOM 2597 C C . PRO A 1 341 ? 28.289 1.939 -21.870 1.00 92.56 341 PRO A C 1
ATOM 2599 O O . PRO A 1 341 ? 28.336 1.915 -20.639 1.00 92.56 341 PRO A O 1
ATOM 2602 N N . VAL A 1 342 ? 27.141 2.120 -22.527 1.00 94.06 342 VAL A N 1
ATOM 2603 C CA . VAL A 1 342 ? 25.853 2.403 -21.868 1.00 94.06 342 VAL A CA 1
ATOM 2604 C C . VAL A 1 342 ? 25.451 1.288 -20.906 1.00 94.06 342 VAL A C 1
ATOM 2606 O O . VAL A 1 342 ? 25.054 1.587 -19.781 1.00 94.06 342 VAL A O 1
ATOM 2609 N N . ALA A 1 343 ? 25.630 0.020 -21.292 1.00 93.56 343 ALA A N 1
ATOM 2610 C CA . ALA A 1 343 ? 25.374 -1.121 -20.416 1.00 93.56 343 ALA A CA 1
ATOM 2611 C C . ALA A 1 343 ? 26.137 -1.018 -19.084 1.00 93.56 343 ALA A C 1
ATOM 2613 O O . ALA A 1 343 ? 25.525 -1.106 -18.025 1.00 93.56 343 ALA A O 1
ATOM 2614 N N . ALA A 1 344 ? 27.446 -0.744 -19.119 1.00 94.75 344 ALA A N 1
ATOM 2615 C CA . ALA A 1 344 ? 28.265 -0.643 -17.909 1.00 94.75 344 ALA A CA 1
ATOM 2616 C C . ALA A 1 344 ? 27.833 0.523 -17.005 1.00 94.75 344 ALA A C 1
ATOM 2618 O O . ALA A 1 344 ? 27.800 0.383 -15.782 1.00 94.75 344 ALA A O 1
ATOM 2619 N N . ILE A 1 345 ? 27.461 1.662 -17.602 1.00 96.12 345 ILE A N 1
ATOM 2620 C CA . ILE A 1 345 ? 26.927 2.818 -16.869 1.00 96.12 345 ILE A CA 1
ATOM 2621 C C . ILE A 1 345 ? 25.604 2.446 -16.193 1.00 96.12 345 ILE A C 1
ATOM 2623 O O . ILE A 1 345 ? 25.421 2.717 -15.008 1.00 96.12 345 ILE A O 1
ATOM 2627 N N . GLY A 1 346 ? 24.697 1.797 -16.924 1.00 96.56 346 GLY A N 1
ATOM 2628 C CA . GLY A 1 346 ? 23.415 1.334 -16.398 1.00 96.56 346 GLY A CA 1
ATOM 2629 C C . GLY A 1 346 ? 23.585 0.360 -15.238 1.00 96.56 346 GLY A C 1
ATOM 2630 O O . GLY A 1 346 ? 22.950 0.529 -14.196 1.00 96.56 346 GLY A O 1
ATOM 2631 N N . THR A 1 347 ? 24.505 -0.596 -15.381 1.00 96.88 347 THR A N 1
ATOM 2632 C CA . THR A 1 347 ? 24.848 -1.558 -14.333 1.00 96.88 347 THR A CA 1
ATOM 2633 C C . THR A 1 347 ? 25.385 -0.835 -13.101 1.00 96.88 347 THR A C 1
ATOM 2635 O O . THR A 1 347 ? 24.875 -1.020 -12.000 1.00 96.88 347 THR A O 1
ATOM 2638 N N . LEU A 1 348 ? 26.347 0.075 -13.255 1.00 97.25 348 LEU A N 1
ATOM 2639 C CA . LEU A 1 348 ? 26.858 0.848 -12.122 1.00 97.25 348 LEU A CA 1
ATOM 2640 C C . LEU A 1 348 ? 25.734 1.610 -11.398 1.00 97.25 348 LEU A C 1
ATOM 2642 O O . LEU A 1 348 ? 25.629 1.545 -10.172 1.00 97.25 348 LEU A O 1
ATOM 2646 N N . LEU A 1 349 ? 24.869 2.298 -12.147 1.00 97.62 349 LEU A N 1
ATOM 2647 C CA . LEU A 1 349 ? 23.769 3.076 -11.580 1.00 97.62 349 LEU A CA 1
ATOM 2648 C C . LEU A 1 349 ? 22.753 2.200 -10.835 1.00 97.62 349 LEU A C 1
ATOM 2650 O O . LEU A 1 349 ? 22.306 2.596 -9.756 1.00 97.62 349 LEU A O 1
ATOM 2654 N N . ILE A 1 350 ? 22.403 1.017 -11.358 1.00 97.38 350 ILE A N 1
ATOM 2655 C CA . ILE A 1 350 ? 21.431 0.137 -10.693 1.00 97.38 350 ILE A CA 1
ATOM 2656 C C . ILE A 1 350 ? 22.007 -0.490 -9.417 1.00 97.38 350 ILE A C 1
ATOM 2658 O O . ILE A 1 350 ? 21.298 -0.581 -8.414 1.00 97.38 350 ILE A O 1
ATOM 2662 N N . TYR A 1 351 ? 23.300 -0.829 -9.392 1.00 97.44 351 TYR A N 1
ATOM 2663 C CA . TYR A 1 351 ? 23.970 -1.305 -8.176 1.00 97.44 351 TYR A CA 1
ATOM 2664 C C . TYR A 1 351 ? 24.056 -0.207 -7.110 1.00 97.44 351 TYR A C 1
ATOM 2666 O O . TYR A 1 351 ? 23.760 -0.454 -5.937 1.00 97.44 351 TYR A O 1
ATOM 2674 N N . VAL A 1 352 ? 24.381 1.029 -7.505 1.00 96.69 352 VAL A N 1
ATOM 2675 C CA . VAL A 1 352 ? 24.333 2.188 -6.597 1.00 96.69 352 VAL A CA 1
ATOM 2676 C C . VAL A 1 352 ? 22.909 2.400 -6.073 1.00 96.69 352 VAL A C 1
ATOM 2678 O O . VAL A 1 352 ? 22.718 2.598 -4.870 1.00 96.69 352 VAL A O 1
ATOM 2681 N N . ALA A 1 353 ? 21.893 2.302 -6.935 1.00 95.75 353 ALA A N 1
ATOM 2682 C CA . ALA A 1 353 ? 20.495 2.403 -6.528 1.00 95.75 353 ALA A CA 1
ATOM 2683 C C . ALA A 1 353 ? 20.105 1.305 -5.523 1.00 95.75 353 ALA A C 1
ATOM 2685 O O . ALA A 1 353 ? 19.452 1.612 -4.523 1.00 95.75 353 ALA A O 1
ATOM 2686 N N . ALA A 1 354 ? 20.532 0.056 -5.726 1.00 95.81 354 ALA A N 1
ATOM 2687 C CA . ALA A 1 354 ? 20.292 -1.047 -4.796 1.00 95.81 354 ALA A CA 1
ATOM 2688 C C . ALA A 1 354 ? 20.982 -0.831 -3.441 1.00 95.81 354 ALA A C 1
ATOM 2690 O O . ALA A 1 354 ? 20.337 -0.959 -2.399 1.00 95.81 354 ALA A O 1
ATOM 2691 N N . ALA A 1 355 ? 22.247 -0.403 -3.425 1.00 94.94 355 ALA A N 1
ATOM 2692 C CA . ALA A 1 355 ? 22.963 -0.095 -2.186 1.00 94.94 355 ALA A CA 1
ATOM 2693 C C . ALA A 1 355 ? 22.266 1.019 -1.381 1.00 94.94 355 ALA A C 1
ATOM 2695 O O . ALA A 1 355 ? 22.002 0.873 -0.182 1.00 94.94 355 ALA A O 1
ATOM 2696 N N . LEU A 1 356 ? 21.877 2.111 -2.051 1.00 92.75 356 LEU A N 1
ATOM 2697 C CA . LEU A 1 356 ? 21.104 3.191 -1.430 1.00 92.75 356 LEU A CA 1
ATOM 2698 C C . LEU A 1 356 ? 19.721 2.713 -0.963 1.00 92.75 356 LEU A C 1
ATOM 2700 O O . LEU A 1 356 ? 19.202 3.181 0.054 1.00 92.75 356 LEU A O 1
ATOM 2704 N N . THR A 1 357 ? 19.120 1.769 -1.687 1.00 91.31 357 THR A N 1
ATOM 2705 C CA . THR A 1 357 ? 17.831 1.167 -1.348 1.00 91.31 357 THR A CA 1
ATOM 2706 C C . THR A 1 357 ? 17.908 0.406 -0.028 1.00 91.31 357 THR A C 1
ATOM 2708 O O . THR A 1 357 ? 17.101 0.692 0.864 1.00 91.31 357 THR A O 1
ATOM 2711 N N . VAL A 1 358 ? 18.913 -0.458 0.137 1.00 91.25 358 VAL A N 1
ATOM 2712 C CA . VAL A 1 358 ? 19.192 -1.193 1.382 1.00 91.25 358 VAL A CA 1
ATOM 2713 C C . VAL A 1 358 ? 19.451 -0.230 2.536 1.00 91.25 358 VAL A C 1
ATOM 2715 O O . VAL A 1 358 ? 18.809 -0.325 3.582 1.00 91.25 358 VAL A O 1
ATOM 2718 N N . TYR A 1 359 ? 20.324 0.760 2.336 1.00 90.19 359 TYR A N 1
ATOM 2719 C CA . TYR A 1 359 ? 20.607 1.760 3.364 1.00 90.19 359 TYR A CA 1
ATOM 2720 C C . TYR A 1 359 ? 19.331 2.496 3.807 1.00 90.19 359 TYR A C 1
ATOM 2722 O O . TYR A 1 359 ? 19.051 2.631 5.002 1.00 90.19 359 TYR A O 1
ATOM 2730 N N . SER A 1 360 ? 18.510 2.932 2.843 1.00 87.38 360 SER A N 1
ATOM 2731 C CA . SER A 1 360 ? 17.245 3.612 3.136 1.00 87.38 360 SER A CA 1
ATOM 2732 C C . SER A 1 360 ? 16.268 2.718 3.906 1.00 87.38 360 SER A C 1
ATOM 2734 O O . SER A 1 360 ? 15.534 3.215 4.756 1.00 87.38 360 SER A O 1
ATOM 2736 N N . MET A 1 361 ? 16.264 1.408 3.640 1.00 87.19 361 MET A N 1
ATOM 2737 C CA . MET A 1 361 ? 15.407 0.444 4.327 1.00 87.19 361 MET A CA 1
ATOM 2738 C C . MET A 1 361 ? 15.780 0.327 5.805 1.00 87.19 361 MET A C 1
ATOM 2740 O O . MET A 1 361 ? 14.901 0.460 6.656 1.00 87.19 361 MET A O 1
ATOM 2744 N N . PHE A 1 362 ? 17.069 0.173 6.124 1.00 87.81 362 PHE A N 1
ATOM 2745 C CA . PHE A 1 362 ? 17.535 0.156 7.515 1.00 87.81 362 PHE A CA 1
ATOM 2746 C C . PHE A 1 362 ? 17.181 1.443 8.261 1.00 87.81 362 PHE A C 1
ATOM 2748 O O . PHE A 1 362 ? 16.730 1.391 9.405 1.00 87.81 362 PHE A O 1
ATOM 2755 N N . TYR A 1 363 ? 17.326 2.595 7.602 1.00 85.88 363 TYR A N 1
ATOM 2756 C CA . TYR A 1 363 ? 16.922 3.880 8.166 1.00 85.88 363 TYR A CA 1
ATOM 2757 C C . TYR A 1 363 ? 15.431 3.902 8.547 1.00 85.88 363 TYR A C 1
ATOM 2759 O O . TYR A 1 363 ? 15.091 4.262 9.674 1.00 85.88 363 TYR A O 1
ATOM 2767 N N . TYR A 1 364 ? 14.539 3.466 7.651 1.00 82.69 364 TYR A N 1
ATOM 2768 C CA . TYR A 1 364 ? 13.098 3.449 7.929 1.00 82.69 364 TYR A CA 1
ATOM 2769 C C . TYR A 1 364 ? 12.695 2.418 8.987 1.00 82.69 364 TYR A C 1
ATOM 2771 O O . TYR A 1 364 ? 11.868 2.726 9.845 1.00 82.69 364 TYR A O 1
ATOM 2779 N N . LEU A 1 365 ? 13.294 1.225 8.976 1.00 85.12 365 LEU A N 1
ATOM 2780 C CA . LEU A 1 365 ? 13.043 0.210 10.003 1.00 85.12 365 LEU A CA 1
ATOM 2781 C C . LEU A 1 365 ? 13.463 0.702 11.390 1.00 85.12 365 LEU A C 1
ATOM 2783 O O . LEU A 1 365 ? 12.723 0.527 12.356 1.00 85.12 365 LEU A O 1
ATOM 2787 N N . ARG A 1 366 ? 14.605 1.392 11.487 1.00 85.56 366 ARG A N 1
ATOM 2788 C CA . ARG A 1 366 ? 15.070 1.992 12.743 1.00 85.56 366 ARG A CA 1
ATOM 2789 C C . ARG A 1 366 ? 14.111 3.062 13.268 1.00 85.56 366 ARG A C 1
ATOM 2791 O O . ARG A 1 366 ? 13.907 3.134 14.475 1.00 85.56 366 ARG A O 1
ATOM 2798 N N . LEU A 1 367 ? 13.512 3.866 12.388 1.00 82.19 367 LEU A N 1
ATOM 2799 C CA . LEU A 1 367 ? 12.499 4.859 12.770 1.00 82.19 367 LEU A CA 1
ATOM 2800 C C . LEU A 1 367 ? 11.188 4.219 13.243 1.00 82.19 367 LEU A C 1
ATOM 2802 O O . LEU A 1 367 ? 10.537 4.748 14.140 1.00 82.19 367 LEU A O 1
ATOM 2806 N N . ALA A 1 368 ? 10.805 3.080 12.668 1.00 82.06 368 ALA A N 1
ATOM 2807 C CA . ALA A 1 368 ? 9.600 2.356 13.064 1.00 82.06 368 ALA A CA 1
ATOM 2808 C C . ALA A 1 368 ? 9.781 1.513 14.341 1.00 82.06 368 ALA A C 1
ATOM 2810 O O . ALA A 1 368 ? 8.804 1.228 15.035 1.00 82.06 368 ALA A O 1
ATOM 2811 N N . TRP A 1 369 ? 11.019 1.134 14.675 1.00 83.69 369 TRP A N 1
ATOM 2812 C CA . TRP A 1 369 ? 11.357 0.257 15.801 1.00 83.69 369 TRP A CA 1
ATOM 2813 C C . TRP A 1 369 ? 10.729 0.652 17.155 1.00 83.69 369 TRP A C 1
ATOM 2815 O O . TRP A 1 369 ? 10.165 -0.222 17.817 1.00 83.69 369 TRP A O 1
ATOM 2825 N N . PRO A 1 370 ? 10.722 1.936 17.575 1.00 82.94 370 PRO A N 1
ATOM 2826 C CA . PRO A 1 370 ? 10.100 2.337 18.840 1.00 82.94 370 PRO A CA 1
ATOM 2827 C C . PRO A 1 370 ? 8.590 2.064 18.885 1.00 82.94 370 PRO A C 1
ATOM 2829 O O . PRO A 1 370 ? 8.053 1.705 19.930 1.00 82.94 370 PRO A O 1
ATOM 2832 N N . HIS A 1 371 ? 7.902 2.191 17.747 1.00 81.06 371 HIS A N 1
ATOM 2833 C CA . HIS A 1 371 ? 6.460 1.960 17.643 1.00 81.06 371 HIS A CA 1
ATOM 2834 C C . HIS A 1 371 ? 6.105 0.470 17.576 1.00 81.06 371 HIS A C 1
ATOM 2836 O O . HIS A 1 371 ? 5.033 0.076 18.035 1.00 81.06 371 HIS A O 1
ATOM 2842 N N . LEU A 1 372 ? 7.003 -0.355 17.032 1.00 73.56 372 LEU A N 1
ATOM 2843 C CA . LEU A 1 372 ? 6.874 -1.814 17.026 1.00 73.56 372 LEU A CA 1
ATOM 2844 C C . LEU A 1 372 ? 7.016 -2.381 18.448 1.00 73.56 372 LEU A C 1
ATOM 2846 O O . LEU A 1 372 ? 6.166 -3.152 18.891 1.00 73.56 372 LEU A O 1
ATOM 2850 N N . ASN A 1 373 ? 8.026 -1.936 19.202 1.00 71.56 373 ASN A N 1
ATOM 2851 C CA . ASN A 1 373 ? 8.289 -2.443 20.554 1.00 71.56 373 ASN A CA 1
ATOM 2852 C C . ASN A 1 373 ? 7.264 -1.988 21.601 1.00 71.56 373 ASN A C 1
ATOM 2854 O O . ASN A 1 373 ? 6.932 -2.764 22.497 1.00 71.56 373 ASN A O 1
ATOM 2858 N N . ALA A 1 374 ? 6.706 -0.780 21.478 1.00 63.09 374 ALA A N 1
ATOM 2859 C CA . ALA A 1 374 ? 5.723 -0.252 22.429 1.00 63.09 374 ALA A CA 1
ATOM 2860 C C . ALA A 1 374 ? 4.409 -1.064 22.510 1.00 63.09 374 ALA A C 1
ATOM 2862 O O . ALA A 1 374 ? 3.619 -0.845 23.422 1.00 63.09 374 ALA A O 1
ATOM 2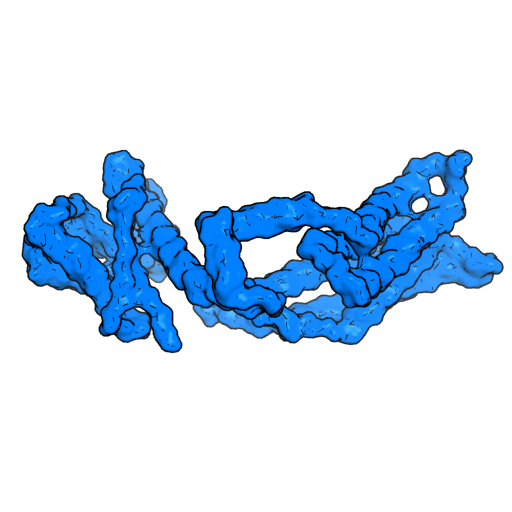863 N N . ARG A 1 375 ? 4.157 -1.991 21.573 1.00 54.62 375 ARG A N 1
ATOM 2864 C CA . ARG A 1 375 ? 2.980 -2.882 21.575 1.00 54.62 375 ARG A CA 1
ATOM 2865 C C . ARG A 1 375 ? 3.283 -4.350 21.871 1.00 54.62 375 ARG A C 1
ATOM 2867 O O . ARG A 1 375 ? 2.345 -5.101 22.103 1.00 54.62 375 ARG A O 1
ATOM 2874 N N . ILE A 1 376 ? 4.550 -4.763 21.850 1.00 51.25 376 ILE A N 1
ATOM 2875 C CA . ILE A 1 376 ? 4.951 -6.145 22.168 1.00 51.25 376 ILE A CA 1
ATOM 2876 C C . ILE A 1 376 ? 5.198 -6.303 23.680 1.00 51.25 376 ILE A C 1
ATOM 2878 O O . ILE A 1 376 ? 5.098 -7.404 24.208 1.00 51.25 376 ILE A O 1
ATOM 2882 N N . GLY A 1 377 ? 5.472 -5.203 24.390 1.00 43.50 377 GLY A N 1
ATOM 2883 C CA . GLY A 1 377 ? 5.706 -5.185 25.839 1.00 43.50 377 GLY A CA 1
ATOM 2884 C C . GLY A 1 377 ? 4.536 -4.698 26.706 1.00 43.50 377 GLY A C 1
ATOM 2885 O O . GLY A 1 377 ? 4.807 -4.148 27.770 1.00 43.50 377 GLY A O 1
ATOM 2886 N N . GLY A 1 378 ? 3.280 -4.827 26.259 1.00 35.50 378 GLY A N 1
ATOM 2887 C CA . GLY A 1 378 ? 2.084 -4.357 26.983 1.00 35.50 378 GLY A CA 1
ATOM 2888 C C . GLY A 1 378 ? 1.094 -5.463 27.310 1.00 35.50 378 GLY A C 1
ATOM 2889 O O . GLY A 1 378 ? 0.734 -6.199 26.364 1.00 35.50 378 GLY A O 1
#

Secondary structure (DSSP, 8-state):
-----EEEE--EETTEE-GGG-EEEE--S--TT-HHHHHHHHHHHHHHHHHTTSSPPPS-EEESS-HHHHHHHHHHHHHTT--GGGEEEEEPPTT--TT--EEEETTSPPPEEPPTT-HHHHHHHHHHHHHHHHHHHHHHHHHHHHHHHHHHHSSTT--HHHHHHHHHHTTSHHHHHHHHHHHHTTPPP-HHHHHHHHHHHHHHHHHHHHHS-TTTS-HHHHHHHHHHHHHHHHHHHHHHHHHHHHTT---HHHHHHHHHHHHHHHHHHHHHHHHTT-S-HHHHHHHHHHHHHHHHHHHHHHHTT-GGGG---HHHHHHHHHHHHHHHHHHH-SPBTTTB-HHHHHHHHHHHHHHHHHHHHHHHHHHHHHHHHHHH--

Radius of gyration: 31.53 Å; chains: 1; bounding box: 74×58×86 Å